Protein AF-A0ABD1FRD3-F1 (afdb_monomer)

Radius of gyration: 77.33 Å; Cα contacts (8 Å, |Δi|>4): 0; chains: 1; bounding box: 143×54×252 Å

InterPro domains:
  IPR040262 Uncharacterized protein At4g38062-like [PTHR45287] (1-231)

pLDDT: mean 80.21, std 19.81, range [31.0, 97.81]

Structure (mmCIF, N/CA/C/O backbone):
data_AF-A0ABD1FRD3-F1
#
_entry.id   AF-A0ABD1FRD3-F1
#
loop_
_atom_site.group_PDB
_atom_site.id
_atom_site.type_symbol
_atom_site.label_atom_id
_atom_site.label_alt_id
_atom_site.label_comp_id
_atom_site.label_asym_id
_atom_site.label_entity_id
_atom_site.label_seq_id
_atom_site.pdbx_PDB_ins_code
_atom_site.Cartn_x
_atom_site.Cartn_y
_atom_site.Cartn_z
_atom_site.occupancy
_atom_site.B_iso_or_equiv
_atom_site.auth_seq_id
_atom_site.auth_comp_id
_atom_site.auth_asym_id
_atom_site.auth_atom_id
_atom_site.pdbx_PDB_model_num
ATOM 1 N N . MET A 1 1 ? 73.270 -21.451 -78.976 1.00 54.91 1 MET A N 1
ATOM 2 C CA . MET A 1 1 ? 73.076 -22.320 -77.780 1.00 54.91 1 MET A CA 1
ATOM 3 C C . MET A 1 1 ? 71.661 -22.148 -77.237 1.00 54.91 1 MET A C 1
ATOM 5 O O . MET A 1 1 ? 70.968 -23.132 -77.025 1.00 54.91 1 MET A O 1
ATOM 9 N N . ASP A 1 2 ? 71.239 -20.899 -77.080 1.00 56.47 2 ASP A N 1
ATOM 10 C CA . ASP A 1 2 ? 69.910 -20.276 -77.200 1.00 56.47 2 ASP A CA 1
ATOM 11 C C . ASP A 1 2 ? 68.670 -21.173 -77.014 1.00 56.47 2 ASP A C 1
ATOM 13 O O . ASP A 1 2 ? 67.960 -20.980 -76.034 1.00 56.47 2 ASP A O 1
ATOM 17 N N . ARG A 1 3 ? 68.398 -22.178 -77.867 1.00 58.38 3 ARG A N 1
ATOM 18 C CA . ARG A 1 3 ? 67.265 -23.108 -77.640 1.00 58.38 3 ARG A CA 1
ATOM 19 C C . ARG A 1 3 ? 67.333 -23.831 -76.287 1.00 58.38 3 ARG A C 1
ATOM 21 O O . ARG A 1 3 ? 66.293 -24.039 -75.676 1.00 58.38 3 ARG A O 1
ATOM 28 N N . VAL A 1 4 ? 68.532 -24.175 -75.812 1.00 66.38 4 VAL A N 1
ATOM 29 C CA . VAL A 1 4 ? 68.725 -24.817 -74.499 1.00 66.38 4 VAL A CA 1
ATOM 30 C C . VAL A 1 4 ? 68.535 -23.809 -73.362 1.00 66.38 4 VAL A C 1
ATOM 32 O O . VAL A 1 4 ? 67.958 -24.156 -72.339 1.00 66.38 4 VAL A O 1
ATOM 35 N N . SER A 1 5 ? 68.951 -22.550 -73.548 1.00 67.62 5 SER A N 1
ATOM 36 C CA . SER A 1 5 ? 68.693 -21.474 -72.579 1.00 67.62 5 SER A CA 1
ATOM 37 C C . SER A 1 5 ? 67.196 -21.204 -72.427 1.00 67.62 5 SER A C 1
ATOM 39 O O . SER A 1 5 ? 66.701 -21.187 -71.307 1.00 67.62 5 SER A O 1
ATOM 41 N N . ILE A 1 6 ? 66.466 -21.095 -73.544 1.00 72.81 6 ILE A N 1
ATOM 42 C CA . ILE A 1 6 ? 65.008 -20.895 -73.549 1.00 72.81 6 ILE A CA 1
ATOM 43 C C . ILE A 1 6 ? 64.307 -22.047 -72.816 1.00 72.81 6 ILE A C 1
ATOM 45 O O . ILE A 1 6 ? 63.513 -21.792 -71.918 1.00 72.81 6 ILE A O 1
ATOM 49 N N . GLN A 1 7 ? 64.656 -23.304 -73.114 1.00 76.19 7 GLN A N 1
ATOM 50 C CA . GLN A 1 7 ? 64.081 -24.462 -72.415 1.00 76.19 7 GLN A CA 1
ATOM 51 C C . GLN A 1 7 ? 64.396 -24.475 -70.911 1.00 76.19 7 GLN A C 1
ATOM 53 O O . GLN A 1 7 ? 63.527 -24.820 -70.113 1.00 76.19 7 GLN A O 1
ATOM 58 N N . LEU A 1 8 ? 65.608 -24.077 -70.510 1.00 78.31 8 LEU A N 1
ATOM 59 C CA . LEU A 1 8 ? 65.998 -24.004 -69.100 1.00 78.31 8 LEU A CA 1
ATOM 60 C C . LEU A 1 8 ? 65.235 -22.900 -68.345 1.00 78.31 8 LEU A C 1
ATOM 62 O O . LEU A 1 8 ? 64.899 -23.075 -67.175 1.00 78.31 8 LEU A O 1
ATOM 66 N N . ASP A 1 9 ? 64.953 -21.771 -68.995 1.00 79.31 9 ASP A N 1
ATOM 67 C CA . ASP A 1 9 ? 64.207 -20.662 -68.395 1.00 79.31 9 ASP A CA 1
ATOM 68 C C . ASP A 1 9 ? 62.682 -20.898 -68.414 1.00 79.31 9 ASP A C 1
ATOM 70 O O . ASP A 1 9 ? 62.000 -20.527 -67.456 1.00 79.31 9 ASP A O 1
ATOM 74 N N . ASP A 1 10 ? 62.149 -21.615 -69.411 1.00 81.50 10 ASP A N 1
ATOM 75 C CA . ASP A 1 10 ? 60.787 -22.171 -69.387 1.00 81.50 10 ASP A CA 1
ATOM 76 C C . ASP A 1 10 ? 60.609 -23.186 -68.239 1.00 81.50 10 ASP A C 1
ATOM 78 O O . ASP A 1 10 ? 59.610 -23.127 -67.519 1.00 81.50 10 ASP A O 1
ATOM 82 N N . GLU A 1 11 ? 61.577 -24.086 -68.010 1.00 86.25 11 GLU A N 1
ATOM 83 C CA . GLU A 1 11 ? 61.519 -25.057 -66.902 1.00 86.25 11 GLU A CA 1
ATOM 84 C C . GLU A 1 11 ? 61.576 -24.361 -65.529 1.00 86.25 11 GLU A C 1
ATOM 86 O O . GLU A 1 11 ? 60.825 -24.723 -64.619 1.00 86.25 11 GLU A O 1
ATOM 91 N N . LYS A 1 12 ? 62.406 -23.316 -65.379 1.00 85.69 12 LYS A N 1
ATOM 92 C CA . LYS A 1 12 ? 62.396 -22.453 -64.184 1.00 85.69 12 LYS A CA 1
ATOM 93 C C . LYS A 1 12 ? 61.051 -21.750 -64.010 1.00 85.69 12 LYS A C 1
ATOM 95 O O . LYS A 1 12 ? 60.532 -21.749 -62.898 1.00 85.69 12 LYS A O 1
ATOM 100 N N . ARG A 1 13 ? 60.459 -21.188 -65.075 1.00 88.75 13 ARG A N 1
ATOM 101 C CA . ARG A 1 13 ? 59.141 -20.534 -64.987 1.00 88.75 13 ARG A CA 1
ATOM 102 C C . ARG A 1 13 ? 58.081 -21.518 -64.497 1.00 88.75 13 ARG A C 1
ATOM 104 O O . ARG A 1 13 ? 57.410 -21.215 -63.520 1.00 88.75 13 ARG A O 1
ATOM 111 N N . LEU A 1 14 ? 58.003 -22.708 -65.093 1.00 88.44 14 LEU A N 1
ATOM 112 C CA . LEU A 1 14 ? 57.055 -23.759 -64.698 1.00 88.44 14 LEU A CA 1
ATOM 113 C C . LEU A 1 14 ? 57.287 -24.283 -63.270 1.00 88.44 14 LEU A C 1
ATOM 115 O O . LEU A 1 14 ? 56.343 -24.729 -62.619 1.00 88.44 14 LEU A O 1
ATOM 119 N N . ARG A 1 15 ? 58.525 -24.241 -62.764 1.00 88.88 15 ARG A N 1
ATOM 120 C CA . ARG A 1 15 ? 58.826 -24.553 -61.359 1.00 88.88 15 ARG A CA 1
ATOM 121 C C . ARG A 1 15 ? 58.313 -23.459 -60.425 1.00 88.88 15 ARG A C 1
ATOM 123 O O . ARG A 1 15 ? 57.542 -23.765 -59.522 1.00 88.88 15 ARG A O 1
ATOM 130 N N . ASN A 1 16 ? 58.669 -22.205 -60.692 1.00 87.88 16 ASN A N 1
ATOM 131 C CA . ASN A 1 16 ? 58.241 -21.052 -59.899 1.00 87.88 16 ASN A CA 1
ATOM 132 C C . ASN A 1 16 ? 56.708 -20.891 -59.906 1.00 87.88 16 ASN A C 1
ATOM 134 O O . ASN A 1 16 ? 56.120 -20.512 -58.899 1.00 87.88 16 ASN A O 1
ATOM 138 N N . GLU A 1 17 ? 56.055 -21.205 -61.026 1.00 89.56 17 GLU A N 1
ATOM 139 C CA . GLU A 1 17 ? 54.598 -21.186 -61.188 1.00 89.56 17 GLU A CA 1
ATOM 140 C C . GLU A 1 17 ? 53.917 -22.261 -60.327 1.00 89.56 17 GLU A C 1
ATOM 142 O O . GLU A 1 17 ? 52.966 -21.954 -59.613 1.00 89.56 17 GLU A O 1
ATOM 147 N N . ARG A 1 18 ? 54.462 -23.487 -60.284 1.00 90.25 18 ARG A N 1
ATOM 148 C CA . ARG A 1 18 ? 53.998 -24.545 -59.365 1.00 90.25 18 ARG A CA 1
ATOM 149 C C . ARG A 1 18 ? 54.259 -24.214 -57.897 1.00 90.25 18 ARG A C 1
ATOM 151 O O . ARG A 1 18 ? 53.432 -24.533 -57.052 1.00 90.25 18 ARG A O 1
ATOM 158 N N . GLU A 1 19 ? 55.392 -23.594 -57.575 1.00 92.38 19 GLU A N 1
ATOM 159 C CA . GLU A 1 19 ? 55.694 -23.143 -56.209 1.00 92.38 19 GLU A CA 1
ATOM 160 C C . GLU A 1 19 ? 54.738 -22.016 -55.773 1.00 92.38 19 GLU A C 1
ATOM 162 O O . GLU A 1 19 ? 54.216 -22.040 -54.660 1.00 92.38 19 GLU A O 1
ATOM 167 N N . ALA A 1 20 ? 54.405 -21.079 -56.666 1.00 89.44 20 ALA A N 1
ATOM 168 C CA . ALA A 1 20 ? 53.374 -20.075 -56.415 1.00 89.44 20 ALA A CA 1
ATOM 169 C C . ALA A 1 20 ? 51.969 -20.698 -56.272 1.00 89.44 20 ALA A C 1
ATOM 171 O O . ALA A 1 20 ? 51.206 -20.291 -55.395 1.00 89.44 20 ALA A O 1
ATOM 172 N N . GLU A 1 21 ? 51.632 -21.707 -57.082 1.00 92.38 21 GLU A N 1
ATOM 173 C CA . GLU A 1 21 ? 50.365 -22.443 -56.996 1.00 92.38 21 GLU A CA 1
ATOM 174 C C . GLU A 1 21 ? 50.232 -23.213 -55.670 1.00 92.38 21 GLU A C 1
ATOM 176 O O . GLU A 1 21 ? 49.171 -23.161 -55.041 1.00 92.38 21 GLU A O 1
ATOM 181 N N . THR A 1 22 ? 51.293 -23.871 -55.182 1.00 91.06 22 THR A N 1
ATOM 182 C CA . THR A 1 22 ? 51.254 -24.552 -53.874 1.00 91.06 22 THR A CA 1
ATOM 183 C C . THR A 1 22 ? 51.122 -23.562 -52.720 1.00 91.06 22 THR A C 1
ATOM 185 O O . THR A 1 22 ? 50.290 -23.784 -51.840 1.00 91.06 22 THR A O 1
ATOM 188 N N . VAL A 1 23 ? 51.845 -22.435 -52.746 1.00 93.75 23 VAL A N 1
ATOM 189 C CA . VAL A 1 23 ? 51.712 -21.362 -51.741 1.00 93.75 23 VAL A CA 1
ATOM 190 C C . VAL A 1 23 ? 50.305 -20.751 -51.750 1.00 93.75 23 VAL A C 1
ATOM 192 O O . VAL A 1 23 ? 49.719 -20.543 -50.685 1.00 93.75 23 VAL A O 1
ATOM 195 N N . LEU A 1 24 ? 49.717 -20.514 -52.927 1.00 92.56 24 LEU A N 1
ATOM 196 C CA . LEU A 1 24 ? 48.341 -20.024 -53.056 1.00 92.56 24 LEU A CA 1
ATOM 197 C C . LEU A 1 24 ? 47.321 -21.049 -52.536 1.00 92.56 24 LEU A C 1
ATOM 199 O O . LEU A 1 24 ? 46.393 -20.683 -51.813 1.00 92.56 24 LEU A O 1
ATOM 203 N N . SER A 1 25 ? 47.508 -22.331 -52.857 1.00 90.69 25 SER A N 1
ATOM 204 C CA . SER A 1 25 ? 46.659 -23.432 -52.392 1.00 90.69 25 SER A CA 1
ATOM 205 C C . SER A 1 25 ? 46.692 -23.573 -50.866 1.00 90.69 25 SER A C 1
ATOM 207 O O . SER A 1 25 ? 45.637 -23.645 -50.230 1.00 90.69 25 SER A O 1
ATOM 209 N N . ASP A 1 26 ? 47.877 -23.515 -50.250 1.00 93.75 26 ASP A N 1
ATOM 210 C CA . ASP A 1 26 ? 48.018 -23.572 -48.792 1.00 93.75 26 ASP A CA 1
ATOM 211 C C . ASP A 1 26 ? 47.519 -22.305 -48.088 1.00 93.75 26 ASP A C 1
ATOM 213 O O . ASP A 1 26 ? 46.906 -22.406 -47.022 1.00 93.75 26 ASP A O 1
ATOM 217 N N . SER A 1 27 ? 47.676 -21.127 -48.699 1.00 94.00 27 SER A N 1
ATOM 218 C CA . SER A 1 27 ? 47.065 -19.884 -48.214 1.00 94.00 27 SER A CA 1
ATOM 219 C C . SER A 1 27 ? 45.532 -19.981 -48.207 1.00 94.00 27 SER A C 1
ATOM 221 O O . SER A 1 27 ? 44.894 -19.762 -47.174 1.00 94.00 27 SER A O 1
ATOM 223 N N . LEU A 1 28 ? 44.925 -20.435 -49.312 1.00 92.19 28 LEU A N 1
ATOM 224 C CA . LEU A 1 28 ? 43.480 -20.674 -49.409 1.00 92.19 28 LEU A CA 1
ATOM 225 C C . LEU A 1 28 ? 42.999 -21.760 -48.434 1.00 92.19 28 LEU A C 1
ATOM 227 O O . LEU A 1 28 ? 41.923 -21.626 -47.844 1.00 92.19 28 LEU A O 1
ATOM 231 N N . ARG A 1 29 ? 43.784 -22.824 -48.224 1.00 94.25 29 ARG A N 1
ATOM 232 C CA . ARG A 1 29 ? 43.501 -23.880 -47.238 1.00 94.25 29 ARG A CA 1
ATOM 233 C C . ARG A 1 29 ? 43.518 -23.327 -45.813 1.00 94.25 29 ARG A C 1
ATOM 235 O O . ARG A 1 29 ? 42.593 -23.609 -45.051 1.00 94.25 29 ARG A O 1
ATOM 242 N N . LYS A 1 30 ? 44.514 -22.506 -45.469 1.00 94.38 30 LYS A N 1
ATOM 243 C CA . LYS A 1 30 ? 44.626 -21.837 -44.165 1.00 94.38 30 LYS A CA 1
ATOM 244 C C . LYS A 1 30 ? 43.468 -20.862 -43.935 1.00 94.38 30 LYS A C 1
ATOM 246 O O . LYS A 1 30 ? 42.811 -20.961 -42.905 1.00 94.38 30 LYS A O 1
ATOM 251 N N . ALA A 1 31 ? 43.153 -20.000 -44.903 1.00 93.38 31 ALA A N 1
ATOM 252 C CA . ALA A 1 31 ? 42.048 -19.043 -44.806 1.00 93.38 31 ALA A CA 1
ATOM 253 C C . ALA A 1 31 ? 40.677 -19.732 -44.648 1.00 93.38 31 ALA A C 1
ATOM 255 O O . ALA A 1 31 ? 39.842 -19.294 -43.855 1.00 93.38 31 ALA A O 1
ATOM 256 N N . ARG A 1 32 ? 40.446 -20.856 -45.346 1.00 92.38 32 ARG A N 1
ATOM 257 C CA . ARG A 1 32 ? 39.236 -21.683 -45.169 1.00 92.38 32 ARG A CA 1
ATOM 258 C C . ARG A 1 32 ? 39.149 -22.299 -43.772 1.00 92.38 32 ARG A C 1
ATOM 260 O O . ARG A 1 32 ? 38.073 -22.276 -43.179 1.00 92.38 32 ARG A O 1
ATOM 267 N N . LEU A 1 33 ? 40.258 -22.822 -43.243 1.00 94.38 33 LEU A N 1
ATOM 268 C CA . LEU A 1 33 ? 40.316 -23.355 -41.878 1.00 94.38 33 LEU A CA 1
ATOM 269 C C . LEU A 1 33 ? 40.070 -22.257 -40.836 1.00 94.38 33 LEU A C 1
ATOM 271 O O . LEU A 1 33 ? 39.243 -22.451 -39.952 1.00 94.38 33 LEU A O 1
ATOM 275 N N . GLU A 1 34 ? 40.710 -21.095 -40.980 1.00 93.50 34 GLU A N 1
ATOM 276 C CA . GLU A 1 34 ? 40.553 -19.967 -40.056 1.00 93.50 34 GLU A CA 1
ATOM 277 C C . GLU A 1 34 ? 39.110 -19.441 -40.035 1.00 93.50 34 GLU A C 1
ATOM 279 O O . GLU A 1 34 ? 38.535 -19.244 -38.960 1.00 93.50 34 GLU A O 1
ATOM 284 N N . LYS A 1 35 ? 38.476 -19.301 -41.209 1.00 93.69 35 LYS A N 1
ATOM 285 C CA . LYS A 1 35 ? 37.046 -18.975 -41.300 1.00 93.69 35 LYS A CA 1
ATOM 286 C C . LYS A 1 35 ? 36.185 -20.049 -40.630 1.00 93.69 35 LYS A C 1
ATOM 288 O O . LYS A 1 35 ? 35.286 -19.712 -39.869 1.00 93.69 35 LYS A O 1
ATOM 293 N N . SER A 1 36 ? 36.482 -21.331 -40.849 1.00 88.50 36 SER A N 1
ATOM 294 C CA . SER A 1 36 ? 35.756 -22.428 -40.197 1.00 88.50 36 SER A CA 1
ATOM 295 C C . SER A 1 36 ? 35.905 -22.417 -38.671 1.00 88.50 36 SER A C 1
ATOM 297 O O . SER A 1 36 ? 34.951 -22.774 -37.982 1.00 88.50 36 SER A O 1
ATOM 299 N N . THR A 1 37 ? 37.056 -22.007 -38.126 1.00 91.00 37 THR A N 1
ATOM 300 C CA . THR A 1 37 ? 37.236 -21.853 -36.674 1.00 91.00 37 THR A CA 1
ATOM 301 C C . THR A 1 37 ? 36.538 -20.610 -36.128 1.00 91.00 37 THR A C 1
ATOM 303 O O . THR A 1 37 ? 35.905 -20.708 -35.082 1.00 91.00 37 THR A O 1
ATOM 306 N N . LYS A 1 38 ? 36.570 -19.478 -36.848 1.00 93.75 38 LYS A N 1
ATOM 307 C CA . LYS A 1 38 ? 35.854 -18.247 -36.468 1.00 93.75 38 LYS A CA 1
ATOM 308 C C . LYS A 1 38 ? 34.339 -18.473 -36.425 1.00 93.75 38 LYS A C 1
ATOM 310 O O . LYS A 1 38 ? 33.726 -18.203 -35.398 1.00 93.75 38 LYS A O 1
ATOM 315 N N . ASN A 1 39 ? 33.761 -19.078 -37.468 1.00 87.06 39 ASN A N 1
ATOM 316 C CA . ASN A 1 39 ? 32.355 -19.501 -37.489 1.00 87.06 39 ASN A CA 1
ATOM 317 C C . ASN A 1 39 ? 32.005 -20.384 -36.278 1.00 87.06 39 ASN A C 1
ATOM 319 O O . ASN A 1 39 ? 31.104 -20.051 -35.516 1.00 87.06 39 ASN A O 1
ATOM 323 N N . ARG A 1 40 ? 32.771 -21.458 -36.043 1.00 91.88 40 ARG A N 1
ATOM 324 C CA . ARG A 1 40 ? 32.539 -22.374 -34.915 1.00 91.88 40 ARG A CA 1
ATOM 325 C C . ARG A 1 40 ? 32.654 -21.691 -33.546 1.00 91.88 40 ARG A C 1
ATOM 327 O O . ARG A 1 40 ? 31.996 -22.105 -32.596 1.00 91.88 40 ARG A O 1
ATOM 334 N N . GLN A 1 41 ? 33.496 -20.668 -33.414 1.00 91.44 41 GLN A N 1
ATOM 335 C CA . GLN A 1 41 ? 33.658 -19.934 -32.160 1.00 91.44 41 GLN A CA 1
ATOM 336 C C . GLN A 1 41 ? 32.527 -18.920 -31.923 1.00 91.44 41 GLN A C 1
ATOM 338 O O . GLN A 1 41 ? 32.115 -18.748 -30.775 1.00 91.44 41 GLN A O 1
ATOM 343 N N . LEU A 1 42 ? 31.964 -18.332 -32.987 1.00 91.94 42 LEU A N 1
ATOM 344 C CA . LEU A 1 42 ? 30.710 -17.570 -32.920 1.00 91.94 42 LEU A CA 1
ATOM 345 C C . LEU A 1 42 ? 29.539 -18.479 -32.518 1.00 91.94 42 LEU A C 1
ATOM 347 O O . LEU A 1 42 ? 28.859 -18.173 -31.543 1.00 91.94 42 LEU A O 1
ATOM 351 N N . GLU A 1 43 ? 29.382 -19.640 -33.165 1.00 91.62 43 GLU A N 1
ATOM 352 C CA . GLU A 1 43 ? 28.371 -20.652 -32.808 1.00 91.62 43 GLU A CA 1
ATOM 353 C C . GLU A 1 43 ? 28.450 -21.025 -31.313 1.00 91.62 43 GLU A C 1
ATOM 355 O O . GLU A 1 43 ? 27.441 -21.026 -30.611 1.00 91.62 43 GLU A O 1
ATOM 360 N N . ILE A 1 44 ? 29.654 -21.291 -30.789 1.00 92.19 44 ILE A N 1
ATOM 361 C CA . ILE A 1 44 ? 29.868 -21.601 -29.363 1.00 92.19 44 ILE A CA 1
ATOM 362 C C . ILE A 1 44 ? 29.485 -20.419 -28.453 1.00 92.19 44 ILE A C 1
ATOM 364 O O . ILE A 1 44 ? 28.916 -20.644 -27.384 1.00 92.19 44 ILE A O 1
ATOM 368 N N . SER A 1 45 ? 29.762 -19.176 -28.860 1.00 91.75 45 SER A N 1
ATOM 369 C CA . SER A 1 45 ? 29.378 -17.972 -28.108 1.00 91.75 45 SER A CA 1
ATOM 370 C C . SER A 1 45 ? 27.855 -17.794 -28.054 1.00 91.75 45 SER A C 1
ATOM 372 O O . SER A 1 45 ? 27.293 -17.569 -26.981 1.00 91.75 45 SER A O 1
ATOM 374 N N . GLU A 1 46 ? 27.168 -17.978 -29.184 1.00 92.56 46 GLU A N 1
ATOM 375 C CA . GLU A 1 46 ? 25.707 -17.904 -29.278 1.00 92.56 46 GLU A CA 1
ATOM 376 C C . GLU A 1 46 ? 25.026 -19.022 -28.477 1.00 92.56 46 GLU A C 1
ATOM 378 O O . GLU A 1 46 ? 24.123 -18.744 -27.686 1.00 92.56 46 GLU A O 1
ATOM 383 N N . PHE A 1 47 ? 25.511 -20.267 -28.568 1.00 91.56 47 PHE A N 1
ATOM 384 C CA . PHE A 1 47 ? 25.042 -21.367 -27.714 1.00 91.56 47 PHE A CA 1
ATOM 385 C C . PHE A 1 47 ? 25.308 -21.124 -26.218 1.00 91.56 47 PHE A C 1
ATOM 387 O O . PHE A 1 47 ? 24.539 -21.602 -25.381 1.00 91.56 47 PHE A O 1
ATOM 394 N N . GLY A 1 48 ? 26.364 -20.383 -25.866 1.00 92.19 48 GLY A N 1
ATOM 395 C CA . GLY A 1 48 ? 26.625 -19.935 -24.496 1.00 92.19 48 GLY A CA 1
ATOM 396 C C . GLY A 1 48 ? 25.557 -18.961 -23.994 1.00 92.19 48 GLY A C 1
ATOM 397 O O . GLY A 1 48 ? 24.948 -19.204 -22.952 1.00 92.19 48 GLY A O 1
ATOM 398 N N . LYS A 1 49 ? 25.263 -17.909 -24.770 1.00 94.00 49 LYS A N 1
ATOM 399 C CA . LYS A 1 49 ? 24.209 -16.927 -24.453 1.00 94.00 49 LYS A CA 1
ATOM 400 C C . LYS A 1 49 ? 22.826 -17.576 -24.352 1.00 94.00 49 LYS A C 1
ATOM 402 O O . LYS A 1 49 ? 22.124 -17.370 -23.368 1.00 94.00 49 LYS A O 1
ATOM 407 N N . LEU A 1 50 ? 22.461 -18.411 -25.328 1.00 92.88 50 LEU A N 1
ATOM 408 C CA . LEU A 1 50 ? 21.178 -19.124 -25.340 1.00 92.88 50 LEU A CA 1
ATOM 409 C C . LEU A 1 50 ? 21.019 -20.069 -24.139 1.00 92.88 50 LEU A C 1
ATOM 411 O O . LEU A 1 50 ? 19.909 -20.231 -23.637 1.00 92.88 50 LEU A O 1
ATOM 415 N N . ARG A 1 51 ? 22.115 -20.665 -23.645 1.00 95.00 51 ARG A N 1
ATOM 416 C CA . ARG A 1 51 ? 22.095 -21.453 -22.406 1.00 95.00 51 ARG A CA 1
ATOM 417 C C . ARG A 1 51 ? 21.810 -20.578 -21.189 1.00 95.00 51 ARG A C 1
ATOM 419 O O . ARG A 1 51 ? 20.904 -20.918 -20.440 1.00 95.00 51 ARG A O 1
ATOM 426 N N . ALA A 1 52 ? 22.527 -19.465 -21.027 1.00 93.69 52 ALA A N 1
ATOM 427 C CA . ALA A 1 52 ? 22.328 -18.550 -19.901 1.00 93.69 52 ALA A CA 1
ATOM 428 C C . ALA A 1 52 ? 20.881 -18.023 -19.849 1.00 93.69 52 ALA A C 1
ATOM 430 O O . ALA A 1 52 ? 20.228 -18.133 -18.816 1.00 93.69 52 ALA A O 1
ATOM 431 N N . MET A 1 53 ? 20.332 -17.583 -20.988 1.00 96.12 53 MET A N 1
ATOM 432 C CA . MET A 1 53 ? 18.922 -17.175 -21.088 1.00 96.12 53 MET A CA 1
ATOM 433 C C . MET A 1 53 ? 17.951 -18.320 -20.753 1.00 96.12 53 MET A C 1
ATOM 435 O O . MET A 1 53 ? 16.912 -18.097 -20.140 1.00 96.12 53 MET A O 1
ATOM 439 N N . SER A 1 54 ? 18.264 -19.564 -21.135 1.00 94.06 54 SER A N 1
ATOM 440 C CA . SER A 1 54 ? 17.433 -20.727 -20.791 1.00 94.06 54 SER A CA 1
ATOM 441 C C . SER A 1 54 ? 17.475 -21.083 -19.300 1.00 94.06 54 SER A C 1
ATOM 443 O O . SER A 1 54 ? 16.527 -21.694 -18.808 1.00 94.06 54 SER A O 1
ATOM 445 N N . GLU A 1 55 ? 18.559 -20.748 -18.604 1.00 95.19 55 GLU A N 1
ATOM 446 C CA . GLU A 1 55 ? 18.767 -20.992 -17.173 1.00 95.19 55 GLU A CA 1
ATOM 447 C C . GLU A 1 55 ? 18.095 -19.889 -16.334 1.00 95.19 55 GLU A C 1
ATOM 449 O O . GLU A 1 55 ? 17.359 -20.185 -15.394 1.00 95.19 55 GLU A O 1
ATOM 454 N N . GLU A 1 56 ? 18.189 -18.631 -16.775 1.00 94.50 56 GLU A N 1
ATOM 455 C CA . GLU A 1 56 ? 17.403 -17.503 -16.259 1.00 94.50 56 GLU A CA 1
ATOM 456 C C . GLU A 1 56 ? 15.888 -17.750 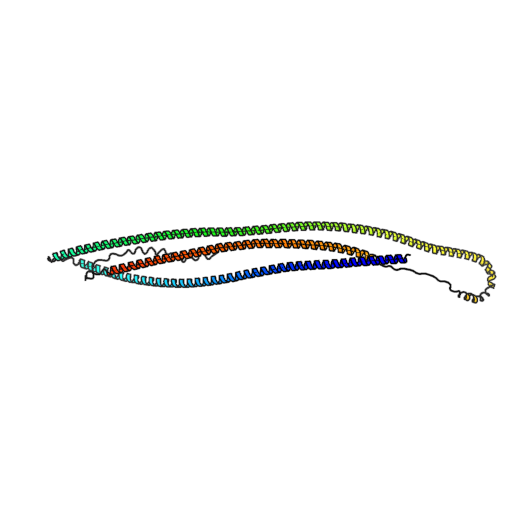-16.395 1.00 94.50 56 GLU A C 1
ATOM 458 O O . GLU A 1 56 ? 15.143 -17.648 -15.421 1.00 94.50 56 GLU A O 1
ATOM 463 N N . ILE A 1 57 ? 15.421 -18.174 -17.578 1.00 94.62 57 ILE A N 1
ATOM 464 C CA . ILE A 1 57 ? 14.012 -18.540 -17.814 1.00 94.62 57 ILE A CA 1
ATOM 465 C C . ILE A 1 57 ? 13.570 -19.717 -16.927 1.00 94.62 57 ILE A C 1
ATOM 467 O O . ILE A 1 57 ? 12.386 -19.815 -16.598 1.00 94.62 57 ILE A O 1
ATOM 471 N N . PHE A 1 58 ? 14.478 -20.617 -16.539 1.00 96.75 58 PHE A N 1
ATOM 472 C CA . PHE A 1 58 ? 14.162 -21.723 -15.635 1.00 96.75 58 PHE A CA 1
ATOM 473 C C . PHE A 1 58 ? 13.965 -21.234 -14.192 1.00 96.75 58 PHE A C 1
ATOM 475 O O . PHE A 1 58 ? 12.925 -21.520 -13.595 1.00 96.75 58 PHE A O 1
ATOM 482 N N . GLU A 1 59 ? 14.892 -20.437 -13.658 1.00 96.69 59 GLU A N 1
ATOM 483 C CA . GLU A 1 59 ? 14.772 -19.886 -12.302 1.00 96.69 59 GLU A CA 1
ATOM 484 C C . GLU A 1 59 ? 13.599 -18.897 -12.177 1.00 96.69 59 GLU A C 1
ATOM 486 O O . GLU A 1 59 ? 12.836 -18.980 -11.217 1.00 96.69 59 GLU A O 1
ATOM 491 N N . LEU A 1 60 ? 13.341 -18.056 -13.187 1.00 94.62 60 LEU A N 1
ATOM 492 C CA . LEU A 1 60 ? 12.146 -17.200 -13.230 1.00 94.62 60 LEU A CA 1
ATOM 493 C C . LEU A 1 60 ? 10.836 -18.009 -13.183 1.00 94.62 60 LEU A C 1
ATOM 495 O O . LEU A 1 60 ? 9.884 -17.613 -12.510 1.00 94.62 60 LEU A O 1
ATOM 499 N N . ARG A 1 61 ? 10.771 -19.165 -13.860 1.00 96.38 61 ARG A N 1
ATOM 500 C CA . ARG A 1 61 ? 9.601 -20.064 -13.806 1.00 96.38 61 ARG A CA 1
ATOM 501 C C . ARG A 1 61 ? 9.440 -20.736 -12.447 1.00 96.38 61 ARG A C 1
ATOM 503 O O . ARG A 1 61 ? 8.307 -20.928 -12.008 1.00 96.38 61 ARG A O 1
ATOM 510 N N . LYS A 1 62 ? 10.548 -21.092 -11.796 1.00 97.12 62 LYS A N 1
ATOM 511 C CA . LYS A 1 62 ? 10.562 -21.667 -10.448 1.00 97.12 62 LYS A CA 1
ATOM 512 C C . LYS A 1 62 ? 10.076 -20.647 -9.413 1.00 97.12 62 LYS A C 1
ATOM 514 O O . LYS A 1 62 ? 9.098 -20.928 -8.726 1.00 97.12 62 LYS A O 1
ATOM 519 N N . LEU A 1 63 ? 10.652 -19.442 -9.400 1.00 96.06 63 LEU A N 1
ATOM 520 C CA . LEU A 1 63 ? 10.230 -18.334 -8.533 1.00 96.06 63 LEU A CA 1
ATOM 521 C C . LEU A 1 63 ? 8.752 -17.967 -8.744 1.00 96.06 63 LEU A C 1
ATOM 523 O O . LEU A 1 63 ? 8.027 -17.738 -7.780 1.00 96.06 63 LEU A O 1
ATOM 527 N N . TYR A 1 64 ? 8.266 -17.975 -9.991 1.00 95.88 64 TYR A N 1
ATOM 528 C CA . TYR A 1 64 ? 6.844 -17.769 -10.284 1.00 95.88 64 TYR A CA 1
ATOM 529 C C . TYR A 1 64 ? 5.945 -18.877 -9.701 1.00 95.88 64 TYR A C 1
ATOM 531 O O . TYR A 1 64 ? 4.872 -18.582 -9.179 1.00 95.88 64 TYR A O 1
ATOM 539 N N . GLY A 1 65 ? 6.376 -20.144 -9.738 1.00 96.75 65 GLY A N 1
ATOM 540 C CA . GLY A 1 65 ? 5.650 -21.262 -9.120 1.00 96.75 65 GLY A CA 1
ATOM 541 C C . GLY A 1 65 ? 5.643 -21.216 -7.586 1.00 96.75 65 GLY A C 1
ATOM 542 O O . GLY A 1 65 ? 4.621 -21.506 -6.961 1.00 96.75 65 GLY A O 1
ATOM 543 N N . GLU A 1 66 ? 6.754 -20.802 -6.978 1.00 96.94 66 GLU A N 1
ATOM 544 C CA . GLU A 1 66 ? 6.872 -20.567 -5.532 1.00 96.94 66 GLU A CA 1
ATOM 545 C C . GLU A 1 66 ? 5.971 -19.395 -5.091 1.00 96.94 66 GLU A C 1
ATOM 547 O O . GLU A 1 66 ? 5.203 -19.523 -4.134 1.00 96.94 66 GLU A O 1
ATOM 552 N N . LEU A 1 67 ? 5.961 -18.293 -5.852 1.00 96.12 67 LEU A N 1
ATOM 553 C CA . LEU A 1 67 ? 5.073 -17.149 -5.629 1.00 96.12 67 LEU A CA 1
ATOM 554 C C . LEU A 1 67 ? 3.590 -17.520 -5.781 1.00 96.12 67 LEU A C 1
ATOM 556 O O . LEU A 1 67 ? 2.791 -17.137 -4.928 1.00 96.12 67 LEU A O 1
ATOM 560 N N . GLN A 1 68 ? 3.216 -18.285 -6.814 1.00 97.81 68 GLN A N 1
ATOM 561 C CA . GLN A 1 68 ? 1.839 -18.761 -6.992 1.00 97.81 68 GLN A CA 1
ATOM 562 C C . GLN A 1 68 ? 1.404 -19.634 -5.808 1.00 97.81 68 GLN A C 1
ATOM 564 O O . GLN A 1 68 ? 0.347 -19.394 -5.235 1.00 97.81 68 GLN A O 1
ATOM 569 N N . SER A 1 69 ? 2.256 -20.562 -5.363 1.00 96.25 69 SER A N 1
ATOM 570 C CA . SER A 1 69 ? 1.980 -21.405 -4.188 1.00 96.25 69 SER A CA 1
ATOM 571 C C . SER A 1 69 ? 1.767 -20.570 -2.912 1.00 96.25 69 SER A C 1
ATOM 573 O O . SER A 1 69 ? 0.914 -20.890 -2.085 1.00 96.25 69 SER A O 1
ATOM 575 N N . SER A 1 70 ? 2.504 -19.462 -2.768 1.00 97.06 70 SER A N 1
ATOM 576 C CA . SER A 1 70 ? 2.350 -18.486 -1.678 1.00 97.06 70 SER A CA 1
ATOM 577 C C . SER A 1 70 ? 1.082 -17.621 -1.799 1.00 97.06 70 SER A C 1
ATOM 579 O O . SER A 1 70 ? 0.536 -17.176 -0.787 1.00 97.06 70 SER A O 1
ATOM 581 N N . VAL A 1 71 ? 0.575 -17.367 -3.010 1.00 95.62 71 VAL A N 1
ATOM 582 C CA . VAL A 1 71 ? -0.758 -16.767 -3.221 1.00 95.62 71 VAL A CA 1
ATOM 583 C C . VAL A 1 71 ? -1.843 -17.765 -2.814 1.00 95.62 71 VAL A C 1
ATOM 585 O O . VAL A 1 71 ? -2.622 -17.460 -1.913 1.00 95.62 71 VAL A O 1
ATOM 588 N N . ASP A 1 72 ? -1.817 -18.981 -3.362 1.00 96.25 72 ASP A N 1
ATOM 589 C CA . ASP A 1 72 ? -2.808 -20.033 -3.096 1.00 96.25 72 ASP A CA 1
ATOM 590 C C . ASP A 1 72 ? -2.924 -20.349 -1.586 1.00 96.25 72 ASP A C 1
ATOM 592 O O . ASP A 1 72 ? -4.020 -20.534 -1.050 1.00 96.25 72 ASP A O 1
ATOM 596 N N . GLN A 1 73 ? -1.796 -20.354 -0.860 1.00 96.50 73 GLN A N 1
ATOM 597 C CA . GLN A 1 73 ? -1.771 -20.530 0.596 1.00 96.50 73 GLN A CA 1
ATOM 598 C C . GLN A 1 73 ? -2.391 -19.344 1.358 1.00 96.50 73 GLN A C 1
ATOM 600 O O . GLN A 1 73 ? -3.049 -19.554 2.381 1.00 96.50 73 GLN A O 1
ATOM 605 N N . ARG A 1 74 ? -2.194 -18.102 0.895 1.00 94.88 74 ARG A N 1
ATOM 606 C CA . ARG A 1 74 ? -2.790 -16.908 1.520 1.00 94.88 74 ARG A CA 1
ATOM 607 C C . ARG A 1 74 ? -4.295 -16.840 1.284 1.00 94.88 74 ARG A C 1
ATOM 609 O O . ARG A 1 74 ? -5.021 -16.542 2.231 1.00 94.88 74 ARG A O 1
ATOM 616 N N . ASP A 1 75 ? -4.763 -17.199 0.094 1.00 96.94 75 ASP A N 1
ATOM 617 C CA . ASP A 1 75 ? -6.193 -17.265 -0.217 1.00 96.94 75 ASP A CA 1
ATOM 618 C C . ASP A 1 75 ? -6.893 -18.349 0.625 1.00 96.94 75 ASP A C 1
ATOM 620 O O . ASP A 1 75 ? -7.931 -18.093 1.238 1.00 96.94 75 ASP A O 1
ATOM 624 N N . LEU A 1 76 ? -6.264 -19.520 0.799 1.00 97.56 76 LEU A N 1
ATOM 625 C CA . LEU A 1 76 ? -6.757 -20.571 1.701 1.00 97.56 76 LEU A CA 1
ATOM 626 C C . LEU A 1 76 ? -6.853 -20.110 3.172 1.00 97.56 76 LEU A C 1
ATOM 628 O O . LEU A 1 76 ? -7.769 -20.518 3.893 1.00 97.56 76 LEU A O 1
ATOM 632 N N . LEU A 1 77 ? -5.924 -19.270 3.641 1.00 95.44 77 LEU A N 1
ATOM 633 C CA . LEU A 1 77 ? -5.986 -18.675 4.983 1.00 95.44 77 LEU A CA 1
ATOM 634 C C . LEU A 1 77 ? -7.070 -17.588 5.080 1.00 95.44 77 LEU A C 1
ATOM 636 O O . LEU A 1 77 ? -7.759 -17.505 6.101 1.00 95.44 77 LEU A O 1
ATOM 640 N N . LEU A 1 78 ? -7.271 -16.797 4.024 1.00 95.75 78 LEU A N 1
ATOM 641 C CA . LEU A 1 78 ? -8.323 -15.783 3.941 1.00 95.75 78 LEU A CA 1
ATOM 642 C C . LEU A 1 78 ? -9.723 -16.415 3.999 1.00 95.75 78 LEU A C 1
ATOM 644 O O . LEU A 1 78 ? -10.585 -15.926 4.736 1.00 95.75 78 LEU A O 1
ATOM 648 N N . ASP A 1 79 ? -9.933 -17.543 3.318 1.00 97.38 79 ASP A N 1
ATOM 649 C CA . ASP A 1 79 ? -11.164 -18.339 3.399 1.00 97.38 79 ASP A CA 1
ATOM 650 C C . ASP A 1 79 ? -11.403 -18.894 4.813 1.00 97.38 79 ASP A C 1
ATOM 652 O O . ASP A 1 79 ? -12.522 -18.832 5.339 1.00 97.38 79 ASP A O 1
ATOM 656 N N . GLN A 1 80 ? -10.356 -19.388 5.484 1.00 97.25 80 GLN A N 1
ATOM 657 C CA . GLN A 1 80 ? -10.451 -19.863 6.870 1.00 97.25 80 GLN A CA 1
ATOM 658 C C . GLN A 1 80 ? -10.822 -18.734 7.842 1.00 97.25 80 GLN A C 1
ATOM 660 O O . GLN A 1 80 ? -11.723 -18.913 8.668 1.00 97.25 80 GLN A O 1
ATOM 665 N N . ILE A 1 81 ? -10.191 -17.561 7.718 1.00 93.25 81 ILE A N 1
ATOM 666 C CA . ILE A 1 81 ? -10.508 -16.366 8.516 1.00 93.25 81 ILE A CA 1
ATOM 667 C C . ILE A 1 81 ? -11.946 -15.902 8.242 1.00 93.25 81 ILE A C 1
ATOM 669 O O . ILE A 1 81 ? -12.697 -15.627 9.179 1.00 93.25 81 ILE A O 1
ATOM 673 N N . THR A 1 82 ? -12.373 -15.884 6.979 1.00 93.81 82 THR A N 1
ATOM 674 C CA . THR A 1 82 ? -13.736 -15.497 6.582 1.00 93.81 82 THR A CA 1
ATOM 675 C C . THR A 1 82 ? -14.780 -16.469 7.144 1.00 93.81 82 THR A C 1
ATOM 677 O O . THR A 1 82 ? -15.791 -16.043 7.709 1.00 93.81 82 THR A O 1
ATOM 680 N N . SER A 1 83 ? -14.505 -17.778 7.098 1.00 97.25 83 SER A N 1
ATOM 681 C CA . SER A 1 83 ? -15.336 -18.822 7.715 1.00 97.25 83 SER A CA 1
ATOM 682 C C . SER A 1 83 ? -15.416 -18.684 9.242 1.00 97.25 83 SER A C 1
ATOM 684 O O . SER A 1 83 ? -16.496 -18.826 9.824 1.00 97.25 83 SER A O 1
ATOM 686 N N . ALA A 1 84 ? -14.297 -18.384 9.909 1.00 94.88 84 ALA A N 1
ATOM 687 C CA . ALA A 1 84 ? -14.247 -18.166 11.354 1.00 94.88 84 ALA A CA 1
ATOM 688 C C . ALA A 1 84 ? -15.031 -16.910 11.772 1.00 94.88 84 ALA A C 1
ATOM 690 O O . ALA A 1 84 ? -15.860 -16.980 12.680 1.00 94.88 84 ALA A O 1
ATOM 691 N N . ASN A 1 85 ? -14.852 -15.794 11.061 1.00 89.81 85 ASN A N 1
ATOM 692 C CA . ASN A 1 85 ? -15.593 -14.553 11.291 1.00 89.81 85 ASN A CA 1
ATOM 693 C C . ASN A 1 85 ? -17.103 -14.734 11.063 1.00 89.81 85 ASN A C 1
ATOM 695 O O . ASN A 1 85 ? -17.905 -14.251 11.863 1.00 89.81 85 ASN A O 1
ATOM 699 N N . GLY A 1 86 ? -17.504 -15.489 10.034 1.00 96.44 86 GLY A N 1
ATOM 700 C CA . GLY A 1 86 ? -18.907 -15.845 9.798 1.00 96.44 86 GLY A CA 1
ATOM 701 C C . GLY A 1 86 ? -19.528 -16.636 10.957 1.00 96.44 86 GLY A C 1
ATOM 702 O O . GLY A 1 86 ? -20.637 -16.323 11.393 1.00 96.44 86 GLY A O 1
ATOM 703 N N . LYS A 1 87 ? -18.793 -17.611 11.512 1.00 97.50 87 LYS A N 1
ATOM 704 C CA . LYS A 1 87 ? -19.222 -18.392 12.689 1.00 97.50 87 LYS A CA 1
ATOM 705 C C . LYS A 1 87 ? -19.330 -17.525 13.945 1.00 97.50 87 LYS A C 1
ATOM 707 O O . LYS A 1 87 ? -20.355 -17.581 14.618 1.00 97.50 87 LYS A O 1
ATOM 712 N N . LEU A 1 88 ? -18.321 -16.697 14.227 1.00 93.38 88 LEU A N 1
ATOM 713 C CA . LEU A 1 88 ? -18.324 -15.783 15.377 1.00 93.38 88 LEU A CA 1
ATOM 714 C C . LEU A 1 88 ? -19.481 -14.780 15.302 1.00 93.38 88 LEU A C 1
ATOM 716 O O . LEU A 1 88 ? -20.162 -14.560 16.301 1.00 93.38 88 LEU A O 1
ATOM 720 N N . LYS A 1 89 ? -19.759 -14.225 14.115 1.00 97.38 89 LYS A N 1
ATOM 721 C CA . LYS A 1 89 ? -20.911 -13.342 13.902 1.00 97.38 89 LYS A CA 1
ATOM 722 C C . LYS A 1 89 ? -22.231 -14.063 14.189 1.00 97.38 89 LYS A C 1
ATOM 724 O O . LYS A 1 89 ? -23.023 -13.562 14.980 1.00 97.38 89 LYS A O 1
ATOM 729 N N . ALA A 1 90 ? -22.431 -15.261 13.637 1.00 95.88 90 ALA A N 1
ATOM 730 C CA . ALA A 1 90 ? -23.637 -16.050 13.886 1.00 95.88 90 ALA A CA 1
ATOM 731 C C . ALA A 1 90 ? -23.812 -16.425 15.375 1.00 95.88 90 ALA A C 1
ATOM 733 O O . ALA A 1 90 ? -24.930 -16.394 15.889 1.00 95.88 90 ALA A O 1
ATOM 734 N N . GLU A 1 91 ? -22.724 -16.736 16.088 1.00 96.81 91 GLU A N 1
ATOM 735 C CA . GLU A 1 91 ? -22.751 -17.009 17.530 1.00 96.81 91 GLU A CA 1
ATOM 736 C C . GLU A 1 91 ? -23.127 -15.756 18.343 1.00 96.81 91 GLU A C 1
ATOM 738 O O . GLU A 1 91 ? -23.953 -15.833 19.257 1.00 96.81 91 GLU A O 1
ATOM 743 N N . CYS A 1 92 ? -22.583 -14.588 17.985 1.00 90.75 92 CYS A N 1
ATOM 744 C CA . CYS A 1 92 ? -22.971 -13.303 18.567 1.00 90.75 92 CYS A CA 1
ATOM 745 C C . CYS A 1 92 ? -24.443 -12.965 18.288 1.00 90.75 92 CYS A C 1
ATOM 747 O O . CYS A 1 92 ? -25.162 -12.615 19.221 1.00 90.75 92 CYS A O 1
ATOM 749 N N . ASP A 1 93 ? -24.929 -13.155 17.058 1.00 95.69 93 ASP A N 1
ATOM 750 C CA . ASP A 1 93 ? -26.332 -12.922 16.686 1.00 95.69 93 ASP A CA 1
ATOM 751 C C . ASP A 1 93 ? -27.298 -13.850 17.450 1.00 95.69 93 ASP A C 1
ATOM 753 O O . ASP A 1 93 ? -28.454 -13.496 17.694 1.00 95.69 93 ASP A O 1
ATOM 757 N N . VAL A 1 94 ? -26.866 -15.059 17.829 1.00 96.94 94 VAL A N 1
ATOM 758 C CA . VAL A 1 94 ? -27.636 -15.970 18.699 1.00 96.94 94 VAL A CA 1
ATOM 759 C C . VAL A 1 94 ? -27.617 -15.496 20.155 1.00 96.94 94 VAL A C 1
ATOM 761 O O . VAL A 1 94 ? -28.679 -15.411 20.773 1.00 96.94 94 VAL A O 1
ATOM 764 N N . LYS A 1 95 ? -26.450 -15.128 20.701 1.00 97.06 95 LYS A N 1
ATOM 765 C CA . LYS A 1 95 ? -26.332 -14.596 22.073 1.00 97.06 95 LYS A CA 1
ATOM 766 C C . LYS A 1 95 ? -27.120 -13.300 22.261 1.00 97.06 95 LYS A C 1
ATOM 768 O O . LYS A 1 95 ? -27.805 -13.156 23.267 1.00 97.06 95 LYS A O 1
ATOM 773 N N . PHE A 1 96 ? -27.074 -12.395 21.285 1.00 93.50 96 PHE A N 1
ATOM 774 C CA . PHE A 1 96 ? -27.804 -11.130 21.324 1.00 93.50 96 PHE A CA 1
ATOM 775 C C . PHE A 1 96 ? -29.320 -11.358 21.349 1.00 93.50 96 PHE A C 1
ATOM 777 O O . PHE A 1 96 ? -29.997 -10.826 22.220 1.00 93.50 96 PHE A O 1
ATOM 784 N N . ARG A 1 97 ? -29.850 -12.224 20.469 1.00 96.75 97 ARG A N 1
ATOM 785 C CA . ARG A 1 97 ? -31.280 -12.594 20.476 1.00 96.75 97 ARG A CA 1
ATOM 786 C C . ARG A 1 97 ? -31.713 -13.302 21.758 1.00 96.75 97 ARG A C 1
ATOM 788 O O . ARG A 1 97 ? -32.844 -13.109 22.190 1.00 96.75 97 ARG A O 1
ATOM 795 N N . LYS A 1 98 ? -30.830 -14.091 22.382 1.00 97.56 98 LYS A N 1
ATOM 796 C CA . LYS A 1 98 ? -31.103 -14.683 23.695 1.00 97.56 98 LYS A CA 1
ATOM 797 C C . LYS A 1 98 ? -31.240 -13.596 24.776 1.00 97.56 98 LYS A C 1
ATOM 799 O O . LYS A 1 98 ? -32.245 -13.587 25.478 1.00 97.56 98 LYS A O 1
ATOM 804 N N . LEU A 1 99 ? -30.272 -12.682 24.874 1.00 93.75 99 LEU A N 1
ATOM 805 C CA . LEU A 1 99 ? -30.276 -11.600 25.870 1.00 93.75 99 LEU A CA 1
ATOM 806 C C . LEU A 1 99 ? -31.439 -10.614 25.665 1.00 93.75 99 LEU A C 1
ATOM 808 O O . LEU A 1 99 ? -32.036 -10.165 26.635 1.00 93.75 99 LEU A O 1
ATOM 812 N N . ASP A 1 100 ? -31.794 -10.309 24.416 1.00 94.19 100 ASP A N 1
ATOM 813 C CA . ASP A 1 100 ? -32.975 -9.514 24.051 1.00 94.19 100 ASP A CA 1
ATOM 814 C C . ASP A 1 100 ? -34.287 -10.203 24.478 1.00 94.19 100 ASP A C 1
ATOM 816 O O . ASP A 1 100 ? -35.198 -9.537 24.964 1.00 94.19 100 ASP A O 1
ATOM 820 N N . GLY A 1 101 ? -34.364 -11.538 24.395 1.00 96.19 101 GLY A N 1
ATOM 821 C CA . GLY A 1 101 ? -35.455 -12.326 24.979 1.00 96.19 101 GLY A CA 1
ATOM 822 C C . GLY A 1 101 ? -35.505 -12.230 26.508 1.00 96.19 101 GLY A C 1
ATOM 823 O O . GLY A 1 101 ? -36.496 -11.758 27.057 1.00 96.19 101 GLY A O 1
ATOM 824 N N . GLU A 1 102 ? -34.411 -12.589 27.189 1.00 96.19 102 GLU A N 1
ATOM 825 C CA . GLU A 1 102 ? -34.313 -12.554 28.660 1.00 96.19 102 GLU A CA 1
ATOM 826 C C . GLU A 1 102 ? -34.608 -11.149 29.228 1.00 96.19 102 GLU A C 1
ATOM 828 O O . GLU A 1 102 ? -35.267 -11.011 30.258 1.00 96.19 102 GLU A O 1
ATOM 833 N N . ASN A 1 103 ? -34.191 -10.087 28.532 1.00 94.62 103 ASN A N 1
ATOM 834 C CA . ASN A 1 103 ? -34.466 -8.704 28.919 1.00 94.62 103 ASN A CA 1
ATOM 835 C C . ASN A 1 103 ? -35.948 -8.310 28.743 1.00 94.62 103 ASN A C 1
ATOM 837 O O . ASN A 1 103 ? -36.465 -7.529 29.539 1.00 94.62 103 ASN A O 1
ATOM 841 N N . ARG A 1 104 ? -36.661 -8.858 27.747 1.00 97.50 104 ARG A N 1
ATOM 842 C CA . ARG A 1 104 ? -38.118 -8.659 27.599 1.00 97.50 104 ARG A CA 1
ATOM 843 C C . ARG A 1 104 ? -38.896 -9.384 28.690 1.00 97.50 104 ARG A C 1
ATOM 845 O O . ARG A 1 104 ? -39.814 -8.797 29.253 1.00 97.50 104 ARG A O 1
ATOM 852 N N . ASP A 1 105 ? -38.498 -10.608 29.026 1.00 97.44 105 ASP A N 1
ATOM 853 C CA . ASP A 1 105 ? -39.121 -11.376 30.109 1.00 97.44 105 ASP A CA 1
ATOM 854 C C . ASP A 1 105 ? -38.943 -10.665 31.465 1.00 97.44 105 ASP A C 1
ATOM 856 O O . ASP A 1 105 ? -39.888 -10.569 32.249 1.00 97.44 105 ASP A O 1
ATOM 860 N N . LEU A 1 106 ? -37.768 -10.071 31.715 1.00 95.69 106 LEU A N 1
ATOM 861 C CA . LEU A 1 106 ? -37.521 -9.230 32.894 1.00 95.69 106 LEU A CA 1
ATOM 862 C C . LEU A 1 106 ? -38.381 -7.955 32.921 1.00 95.69 106 LEU A C 1
ATOM 864 O O . LEU A 1 106 ? -38.858 -7.581 33.992 1.00 95.69 106 LEU A O 1
ATOM 868 N N . VAL A 1 107 ? -38.615 -7.302 31.776 1.00 96.44 107 VAL A N 1
ATOM 869 C CA . VAL A 1 107 ? -39.533 -6.149 31.686 1.00 96.44 107 VAL A CA 1
ATOM 870 C C . VAL A 1 107 ? -40.976 -6.570 31.979 1.00 96.44 107 VAL A C 1
ATOM 872 O O . VAL A 1 107 ? -41.638 -5.915 32.777 1.00 96.44 107 VAL A O 1
ATOM 875 N N . LEU A 1 108 ? -41.445 -7.699 31.437 1.00 95.88 108 LEU A N 1
ATOM 876 C CA . LEU A 1 108 ? -42.794 -8.213 31.711 1.00 95.88 108 LEU A CA 1
ATOM 877 C C . LEU A 1 108 ? -42.999 -8.563 33.196 1.00 95.88 108 LEU A C 1
ATOM 879 O O . LEU A 1 108 ? -44.047 -8.252 33.763 1.00 95.88 108 LEU A O 1
ATOM 883 N N . LEU A 1 109 ? -41.995 -9.160 33.848 1.00 96.69 109 LEU A N 1
ATOM 884 C CA . LEU A 1 109 ? -42.020 -9.426 35.292 1.00 96.69 109 LEU A CA 1
ATOM 885 C C . LEU A 1 109 ? -42.018 -8.135 36.127 1.00 96.69 109 LEU A C 1
ATOM 887 O O . LEU A 1 109 ? -42.665 -8.080 37.175 1.00 96.69 109 LEU A O 1
ATOM 891 N N . LEU A 1 110 ? -41.314 -7.095 35.671 1.00 94.00 110 LEU A N 1
ATOM 892 C CA . LEU A 1 110 ? -41.292 -5.783 36.316 1.00 94.00 110 LEU A CA 1
ATOM 893 C C . LEU A 1 110 ? -42.650 -5.072 36.194 1.00 94.00 110 LEU A C 1
ATOM 895 O O . LEU A 1 110 ? -43.150 -4.550 37.191 1.00 94.00 110 LEU A O 1
ATOM 899 N N . ASP A 1 111 ? -43.277 -5.110 35.017 1.00 96.75 111 ASP A N 1
ATOM 900 C CA . ASP A 1 111 ? -44.616 -4.559 34.782 1.00 96.75 111 ASP A CA 1
ATOM 901 C C . ASP A 1 111 ? -45.686 -5.288 35.617 1.00 96.75 111 ASP A C 1
ATOM 903 O O . ASP A 1 111 ? -46.544 -4.644 36.230 1.00 96.75 111 ASP A O 1
ATOM 907 N N . GLU A 1 112 ? -45.614 -6.622 35.731 1.00 97.31 112 GLU A N 1
ATOM 908 C CA . GLU A 1 112 ? -46.519 -7.381 36.606 1.00 97.31 112 GLU A CA 1
ATOM 909 C C . GLU A 1 112 ? -46.299 -7.037 38.092 1.00 97.31 112 GLU A C 1
ATOM 911 O O . GLU A 1 112 ? -47.261 -6.873 38.851 1.00 97.31 112 GLU A O 1
ATOM 916 N N . ALA A 1 113 ? -45.043 -6.873 38.520 1.00 95.25 113 ALA A N 1
ATOM 917 C CA . ALA A 1 113 ? -44.721 -6.442 39.878 1.00 95.25 113 ALA A CA 1
ATOM 918 C C . ALA A 1 113 ? -45.274 -5.037 40.176 1.00 95.25 113 ALA A C 1
ATOM 920 O O . ALA A 1 113 ? -45.879 -4.839 41.232 1.00 95.25 113 ALA A O 1
ATOM 921 N N . PHE A 1 114 ? -45.152 -4.085 39.243 1.00 92.38 114 PHE A N 1
ATOM 922 C CA . PHE A 1 114 ? -45.758 -2.757 39.375 1.00 92.38 114 PHE A CA 1
ATOM 923 C C . PHE A 1 114 ? -47.288 -2.817 39.456 1.00 92.38 114 PHE A C 1
ATOM 925 O O . PHE A 1 114 ? -47.868 -2.181 40.337 1.00 92.38 114 PHE A O 1
ATOM 932 N N . ALA A 1 115 ? -47.949 -3.623 38.618 1.00 96.81 115 ALA A N 1
ATOM 933 C CA . ALA A 1 115 ? -49.400 -3.805 38.680 1.00 96.81 115 ALA A CA 1
ATOM 934 C C . ALA A 1 115 ? -49.855 -4.329 40.058 1.00 96.81 115 ALA A C 1
ATOM 936 O O . ALA A 1 115 ? -50.766 -3.765 40.673 1.00 96.81 115 ALA A O 1
ATOM 937 N N . ARG A 1 116 ? -49.165 -5.350 40.592 1.00 97.44 116 ARG A N 1
ATOM 938 C CA . ARG A 1 116 ? -49.421 -5.893 41.938 1.00 97.44 116 ARG A CA 1
ATOM 939 C C . ARG A 1 116 ? -49.181 -4.853 43.042 1.00 97.44 116 ARG A C 1
ATOM 941 O O . ARG A 1 116 ? -49.975 -4.786 43.979 1.00 97.44 116 ARG A O 1
ATOM 948 N N . ILE A 1 117 ? -48.137 -4.023 42.934 1.00 93.38 117 ILE A N 1
ATOM 949 C CA . ILE A 1 117 ? -47.867 -2.927 43.883 1.00 93.38 117 ILE A CA 1
ATOM 950 C C . ILE A 1 117 ? -49.023 -1.921 43.881 1.00 93.38 117 ILE A C 1
ATOM 952 O O . ILE A 1 117 ? -49.571 -1.636 44.946 1.00 93.38 117 ILE A O 1
ATOM 956 N N . CYS A 1 118 ? -49.460 -1.443 42.714 1.00 95.38 118 CYS A N 1
ATOM 957 C CA . CYS A 1 118 ? -50.555 -0.475 42.623 1.00 95.38 118 CYS A CA 1
ATOM 958 C C . CYS A 1 118 ? -51.886 -1.014 43.181 1.00 95.38 118 CYS A C 1
ATOM 960 O O . CYS A 1 118 ? -52.665 -0.250 43.752 1.00 95.38 118 CYS A O 1
ATOM 962 N N . ASP A 1 119 ? -52.164 -2.315 43.063 1.00 96.12 119 ASP A N 1
ATOM 963 C CA . ASP A 1 119 ? -53.358 -2.928 43.663 1.00 96.12 119 ASP A CA 1
ATOM 964 C C . ASP A 1 119 ? -53.246 -3.119 45.186 1.00 96.12 119 ASP A C 1
ATOM 966 O O . ASP A 1 119 ? -54.243 -2.973 45.900 1.00 96.12 119 ASP A O 1
ATOM 970 N N . LEU A 1 120 ? -52.046 -3.381 45.713 1.00 94.50 120 LEU A N 1
ATOM 971 C CA . LEU A 1 120 ? -51.789 -3.380 47.158 1.00 94.50 120 LEU A CA 1
ATOM 972 C C . LEU A 1 120 ? -51.880 -1.968 47.755 1.00 94.50 120 LEU A C 1
ATOM 974 O O . LEU A 1 120 ? -52.431 -1.803 48.843 1.00 94.50 120 LEU A O 1
ATOM 978 N N . GLU A 1 121 ? -51.427 -0.936 47.040 1.00 94.00 121 GLU A N 1
ATOM 979 C CA . GLU A 1 121 ? -51.581 0.461 47.461 1.00 94.00 121 GLU A CA 1
ATOM 980 C C . GLU A 1 121 ? -53.057 0.877 47.546 1.00 94.00 121 GLU A C 1
ATOM 982 O O . GLU A 1 121 ? -53.462 1.445 48.560 1.00 94.00 121 GLU A O 1
ATOM 987 N N . LYS A 1 122 ? -53.895 0.516 46.558 1.00 95.50 122 LYS A N 1
ATOM 988 C CA . LYS A 1 122 ? -55.355 0.755 46.603 1.00 95.50 122 LYS A CA 1
ATOM 989 C C . LYS A 1 122 ? -56.011 0.097 47.823 1.00 95.50 122 LYS A C 1
ATOM 991 O O . LYS A 1 122 ? -56.782 0.743 48.530 1.00 95.50 122 LYS A O 1
ATOM 996 N N . LYS A 1 123 ? -55.685 -1.174 48.096 1.00 96.38 123 LYS A N 1
ATOM 997 C CA . LYS A 1 123 ? -56.191 -1.912 49.271 1.00 96.38 123 LYS A CA 1
ATOM 998 C C . LYS A 1 123 ? -55.754 -1.259 50.585 1.00 96.38 123 LYS A C 1
ATOM 1000 O O . LYS A 1 123 ? -56.570 -1.090 51.487 1.00 96.38 123 LYS A O 1
ATOM 1005 N N . THR A 1 124 ? -54.491 -0.840 50.663 1.00 92.19 124 THR A N 1
ATOM 1006 C CA . THR A 1 124 ? -53.925 -0.162 51.840 1.00 92.19 124 THR A CA 1
ATOM 1007 C C . THR A 1 124 ? -54.607 1.186 52.092 1.00 92.19 124 THR A C 1
ATOM 1009 O O . THR A 1 124 ? -54.948 1.493 53.231 1.00 92.19 124 THR A O 1
ATOM 1012 N N . ALA A 1 125 ? -54.876 1.966 51.039 1.00 94.94 125 ALA A N 1
ATOM 1013 C CA . ALA A 1 125 ? -55.617 3.222 51.141 1.00 94.94 125 ALA A CA 1
ATOM 1014 C C . ALA A 1 125 ? -57.053 3.007 51.657 1.00 94.94 125 ALA A C 1
ATOM 1016 O O . ALA A 1 125 ? -57.460 3.675 52.605 1.00 94.94 125 ALA A O 1
ATOM 1017 N N . SER A 1 126 ? -57.780 2.028 51.102 1.00 93.50 126 SER A N 1
ATOM 1018 C CA . SER A 1 126 ? -59.146 1.686 51.532 1.00 93.50 126 SER A CA 1
ATOM 1019 C C . SER A 1 126 ? -59.210 1.266 53.006 1.00 93.50 126 SER A C 1
ATOM 1021 O O . SER A 1 126 ? -60.063 1.749 53.746 1.00 93.50 126 SER A O 1
ATOM 1023 N N . SER A 1 127 ? -58.288 0.407 53.456 1.00 92.62 127 SER A N 1
ATOM 1024 C CA . SER A 1 127 ? -58.214 -0.018 54.863 1.00 92.62 127 SER A CA 1
ATOM 1025 C C . SER A 1 127 ? -57.819 1.140 55.793 1.00 92.62 127 SER A C 1
ATOM 1027 O O . SER A 1 127 ? -58.376 1.288 56.879 1.00 92.62 127 SER A O 1
ATOM 1029 N N . SER A 1 128 ? -56.917 2.026 55.358 1.00 93.31 128 SER A N 1
ATOM 1030 C CA . SER A 1 128 ? -56.553 3.231 56.116 1.00 93.31 128 SER A CA 1
ATOM 1031 C C . SER A 1 128 ? -57.727 4.204 56.285 1.00 93.31 128 SER A C 1
ATOM 1033 O O . SER A 1 128 ? -57.835 4.851 57.331 1.00 93.31 128 SER A O 1
ATOM 1035 N N . GLU A 1 129 ? -58.599 4.336 55.282 1.00 92.75 129 GLU A N 1
ATOM 1036 C CA . GLU A 1 129 ? -59.831 5.126 55.377 1.00 92.75 129 GLU A CA 1
ATOM 1037 C C . GLU A 1 129 ? -60.844 4.487 56.344 1.00 92.75 129 GLU A C 1
ATOM 1039 O O . GLU A 1 129 ? -61.361 5.176 57.225 1.00 92.75 129 GLU A O 1
ATOM 1044 N N . GLU A 1 130 ? -61.043 3.169 56.269 1.00 92.94 130 GLU A N 1
ATOM 1045 C CA . GLU A 1 130 ? -61.905 2.401 57.179 1.00 92.94 130 GLU A CA 1
ATOM 1046 C C . GLU A 1 130 ? -61.454 2.521 58.647 1.00 92.94 130 GLU A C 1
ATOM 1048 O O . GLU A 1 130 ? -62.239 2.926 59.508 1.00 92.94 130 GLU A O 1
ATOM 1053 N N . ILE A 1 131 ? -60.161 2.315 58.928 1.00 90.06 131 ILE A N 1
ATOM 1054 C CA . ILE A 1 131 ? -59.551 2.527 60.255 1.00 90.06 131 ILE A CA 1
ATOM 1055 C C . ILE A 1 131 ? -59.753 3.975 60.736 1.00 90.06 131 ILE A C 1
ATOM 1057 O O . ILE A 1 131 ? -59.988 4.219 61.923 1.00 90.06 131 ILE A O 1
ATOM 1061 N N . SER A 1 132 ? -59.698 4.954 59.827 1.00 89.56 132 SER A N 1
ATOM 1062 C CA . SER A 1 132 ? -59.930 6.373 60.145 1.00 89.56 132 SER A CA 1
ATOM 1063 C C . SER A 1 132 ? -61.411 6.702 60.395 1.00 89.56 132 SER A C 1
ATOM 1065 O O . SER A 1 132 ? -61.716 7.698 61.059 1.00 89.56 132 SER A O 1
ATOM 1067 N N . GLY A 1 133 ? -62.335 5.880 59.889 1.00 90.50 133 GLY A N 1
ATOM 1068 C CA . GLY A 1 133 ? -63.753 5.878 60.251 1.00 90.50 133 GLY A CA 1
ATOM 1069 C C . GLY A 1 133 ? -63.993 5.256 61.628 1.00 90.50 133 GLY A C 1
ATOM 1070 O O . GLY A 1 133 ? -64.596 5.897 62.489 1.00 90.50 133 GLY A O 1
ATOM 1071 N N . LEU A 1 134 ? -63.455 4.057 61.872 1.00 90.75 134 LEU A N 1
ATOM 1072 C CA . LEU A 1 134 ? -63.588 3.335 63.145 1.00 90.75 134 LEU A CA 1
ATOM 1073 C C . LEU A 1 134 ? -63.028 4.137 64.328 1.00 90.75 134 LEU A C 1
ATOM 1075 O O . LEU A 1 134 ? -63.719 4.312 65.332 1.00 90.75 134 LEU A O 1
ATOM 1079 N N . LYS A 1 135 ? -61.838 4.739 64.186 1.00 88.50 135 LYS A N 1
ATOM 1080 C CA . LYS A 1 135 ? -61.268 5.632 65.213 1.00 88.50 135 LYS A CA 1
ATOM 1081 C C . LYS A 1 135 ? -62.175 6.821 65.539 1.00 88.50 135 LYS A C 1
ATOM 1083 O O . LYS A 1 135 ? -62.272 7.215 66.696 1.00 88.50 135 LYS A O 1
ATOM 1088 N N . ARG A 1 136 ? -62.886 7.367 64.546 1.00 87.12 136 ARG A N 1
ATOM 1089 C CA . ARG A 1 136 ? -63.834 8.476 64.739 1.00 87.12 136 ARG A CA 1
ATOM 1090 C C . ARG A 1 136 ? -65.050 8.045 65.564 1.00 87.12 136 ARG A C 1
ATOM 1092 O O . ARG A 1 136 ? -65.507 8.814 66.403 1.00 87.12 136 ARG A O 1
ATOM 1099 N N . LEU A 1 137 ? -65.539 6.820 65.360 1.00 85.00 137 LEU A N 1
ATOM 1100 C CA . LEU A 1 137 ? -66.616 6.229 66.163 1.00 85.00 137 LEU A CA 1
ATOM 1101 C C . LEU A 1 137 ? -66.155 5.921 67.597 1.00 85.00 137 LEU A C 1
ATOM 1103 O O . LEU A 1 137 ? -66.882 6.222 68.542 1.00 85.00 137 LEU A O 1
ATOM 1107 N N . LEU A 1 138 ? -64.934 5.402 67.774 1.00 82.56 138 LEU A N 1
ATOM 1108 C CA . LEU A 1 138 ? -64.334 5.178 69.095 1.00 82.56 138 LEU A CA 1
ATOM 1109 C C . LEU A 1 138 ? -64.173 6.481 69.887 1.00 82.56 138 LEU A C 1
ATOM 1111 O O . LEU A 1 138 ? -64.563 6.522 71.050 1.00 82.56 138 LEU A O 1
ATOM 1115 N N . SER A 1 139 ? -63.698 7.567 69.265 1.00 79.38 139 SER A N 1
ATOM 1116 C CA . SER A 1 139 ? -63.624 8.875 69.933 1.00 79.38 139 SER A CA 1
ATOM 1117 C C . SER A 1 139 ? -65.000 9.402 70.353 1.00 79.38 139 SER A C 1
ATOM 1119 O O . SER A 1 139 ? -65.123 9.934 71.450 1.00 79.38 139 SER A O 1
ATOM 1121 N N . ILE A 1 140 ? -66.046 9.214 69.535 1.00 75.62 140 ILE A N 1
ATOM 1122 C CA . ILE A 1 140 ? -67.427 9.577 69.908 1.00 75.62 140 ILE A CA 1
ATOM 1123 C C . ILE A 1 140 ? -67.902 8.748 71.112 1.00 75.62 140 ILE A C 1
ATOM 1125 O O . ILE A 1 140 ? -68.523 9.293 72.020 1.00 75.62 140 ILE A O 1
ATOM 1129 N N . ARG A 1 141 ? -67.577 7.450 71.165 1.00 68.94 141 ARG A N 1
ATOM 1130 C CA . ARG A 1 141 ? -67.926 6.576 72.296 1.00 68.94 141 ARG A CA 1
ATOM 1131 C C . ARG A 1 141 ? -67.178 6.949 73.581 1.00 68.94 141 ARG A C 1
ATOM 1133 O O . ARG A 1 141 ? -67.808 7.107 74.621 1.00 68.94 141 ARG A O 1
ATOM 1140 N N . GLN A 1 142 ? -65.870 7.196 73.507 1.00 61.09 142 GLN A N 1
ATOM 1141 C CA . GLN A 1 142 ? -65.079 7.700 74.641 1.00 61.09 142 GLN A CA 1
ATOM 1142 C C . GLN A 1 142 ? -65.585 9.061 75.158 1.00 61.09 142 GLN A C 1
ATOM 1144 O O . GLN A 1 142 ? -65.381 9.388 76.324 1.00 61.09 142 GLN A O 1
ATOM 1149 N N . GLN A 1 143 ? -66.282 9.837 74.320 1.00 55.62 143 GLN A N 1
ATOM 1150 C CA . GLN A 1 143 ? -66.931 11.095 74.698 1.00 55.62 143 GLN A CA 1
ATOM 1151 C C . GLN A 1 143 ? -68.316 10.912 75.361 1.00 55.62 143 GLN A C 1
ATOM 1153 O O . GLN A 1 143 ? -68.858 11.878 75.894 1.00 55.62 143 GLN A O 1
ATOM 1158 N N . MET A 1 144 ? -68.879 9.697 75.343 1.00 48.28 144 MET A N 1
ATOM 1159 C CA . MET A 1 144 ? -70.142 9.324 76.003 1.00 48.28 144 MET A CA 1
ATOM 1160 C C . MET A 1 144 ? -69.910 8.608 77.344 1.00 48.28 144 MET A C 1
ATOM 1162 O O . MET A 1 144 ? -70.686 8.787 78.279 1.00 48.28 144 MET A O 1
ATOM 1166 N N . ASP A 1 145 ? -68.830 7.830 77.460 1.00 42.97 145 ASP A N 1
ATOM 1167 C CA . ASP A 1 145 ? -68.570 6.931 78.597 1.00 42.97 145 ASP A CA 1
ATOM 1168 C C . ASP A 1 145 ? -67.898 7.630 79.817 1.00 42.97 145 ASP A C 1
ATOM 1170 O O . ASP A 1 145 ? -67.319 6.972 80.682 1.00 42.97 145 ASP A O 1
ATOM 1174 N N . SER A 1 146 ? -67.965 8.968 79.931 1.00 41.88 146 SER A N 1
ATOM 1175 C CA . SER A 1 146 ? -67.267 9.741 80.983 1.00 41.88 146 SER A CA 1
ATOM 1176 C C . SER A 1 146 ? -68.055 9.991 82.283 1.00 41.88 146 SER A C 1
ATOM 1178 O O . SER A 1 146 ? -67.544 10.677 83.169 1.00 41.88 146 SER 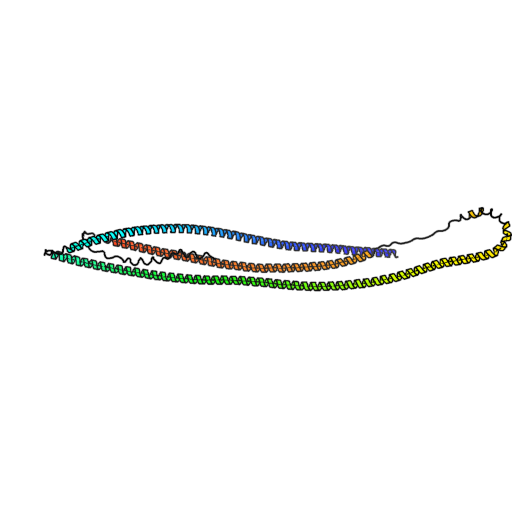A O 1
ATOM 1180 N N . GLU A 1 147 ? -69.268 9.447 82.438 1.00 39.28 147 GLU A N 1
ATOM 1181 C CA . GLU A 1 147 ? -70.061 9.527 83.681 1.00 39.28 147 GLU A CA 1
ATOM 1182 C C . GLU A 1 147 ? -70.565 8.157 84.173 1.00 39.28 147 GLU A C 1
ATOM 1184 O O . GLU A 1 147 ? -71.754 7.848 84.136 1.00 39.28 147 GLU A O 1
ATOM 1189 N N . THR A 1 148 ? -69.681 7.333 84.742 1.00 36.41 148 THR A N 1
ATOM 1190 C CA . THR A 1 148 ? -70.035 6.519 85.927 1.00 36.41 148 THR A CA 1
ATOM 1191 C C . THR A 1 148 ? -68.790 6.009 86.648 1.00 36.41 148 THR A C 1
ATOM 1193 O O . THR A 1 148 ? -67.892 5.431 86.045 1.00 36.41 148 THR A O 1
ATOM 1196 N N . LYS A 1 149 ? -68.725 6.204 87.971 1.00 36.12 149 LYS A N 1
ATOM 1197 C CA . LYS A 1 149 ? -67.598 5.760 88.803 1.00 36.12 149 LYS A CA 1
ATOM 1198 C C . LYS A 1 149 ? -68.082 5.288 90.171 1.00 36.12 149 LYS A C 1
ATOM 1200 O O . LYS A 1 149 ? -68.415 6.128 90.999 1.00 36.12 149 LYS A O 1
ATOM 1205 N N . ASN A 1 150 ? -68.106 3.967 90.379 1.00 35.34 150 ASN A N 1
ATOM 1206 C CA . ASN A 1 150 ? -67.879 3.255 91.653 1.00 35.34 150 ASN A CA 1
ATOM 1207 C C . ASN A 1 150 ? -68.314 1.783 91.550 1.00 35.34 150 ASN A C 1
ATOM 1209 O O . ASN A 1 150 ? -69.486 1.529 91.284 1.00 35.34 150 ASN A O 1
ATOM 1213 N N . ASN A 1 151 ? -67.410 0.838 91.851 1.00 33.56 151 ASN A N 1
ATOM 1214 C CA . ASN A 1 151 ? -67.552 -0.206 92.892 1.00 33.56 151 ASN A CA 1
ATOM 1215 C C . ASN A 1 151 ? -66.448 -1.284 92.775 1.00 33.56 151 ASN A C 1
ATOM 1217 O O . ASN A 1 151 ? -65.649 -1.240 91.848 1.00 33.56 151 ASN A O 1
ATOM 1221 N N . ALA A 1 152 ? -66.455 -2.231 93.728 1.00 36.19 152 ALA A N 1
ATOM 1222 C CA . ALA A 1 152 ? -65.579 -3.407 93.893 1.00 36.19 152 ALA A CA 1
ATOM 1223 C C . ALA A 1 152 ? -64.216 -3.164 94.585 1.00 36.19 152 ALA A C 1
ATOM 1225 O O . ALA A 1 152 ? -63.201 -2.864 93.970 1.00 36.19 152 ALA A O 1
ATOM 1226 N N . SER A 1 153 ? -64.192 -3.369 95.910 1.00 45.69 153 SER A N 1
ATOM 1227 C CA . SER A 1 153 ? -62.985 -3.330 96.760 1.00 45.69 153 SER A CA 1
ATOM 1228 C C . SER A 1 153 ? -62.435 -4.737 97.080 1.00 45.69 153 SER A C 1
ATOM 1230 O O . SER A 1 153 ? -61.856 -4.938 98.148 1.00 45.69 153 SER A O 1
ATOM 1232 N N . MET A 1 154 ? -62.644 -5.721 96.195 1.00 42.75 154 MET A N 1
ATOM 1233 C CA . MET A 1 154 ? -62.093 -7.083 96.334 1.00 42.75 154 MET A CA 1
ATOM 1234 C C . MET A 1 154 ? -61.008 -7.396 95.298 1.00 42.75 154 MET A C 1
ATOM 1236 O O . MET A 1 154 ? -60.042 -8.071 95.639 1.00 42.75 154 MET A O 1
ATOM 1240 N N . ASP A 1 155 ? -61.105 -6.823 94.097 1.00 50.19 155 ASP A N 1
ATOM 1241 C CA . ASP A 1 155 ? -60.177 -7.041 92.981 1.00 50.19 155 ASP A CA 1
ATOM 1242 C C . ASP A 1 155 ? -58.725 -6.629 93.281 1.00 50.19 155 ASP A C 1
ATOM 1244 O O . ASP A 1 155 ? -57.825 -6.999 92.539 1.00 50.19 155 ASP A O 1
ATOM 1248 N N . LEU A 1 156 ? -58.472 -5.833 94.329 1.00 53.38 156 LEU A N 1
ATOM 1249 C CA . LEU A 1 156 ? -57.176 -5.180 94.559 1.00 53.38 156 LEU A CA 1
ATOM 1250 C C . LEU A 1 156 ? -55.985 -6.147 94.541 1.00 53.38 156 LEU A C 1
ATOM 1252 O O . LEU A 1 156 ? -54.988 -5.826 93.917 1.00 53.38 156 LEU A O 1
ATOM 1256 N N . LYS A 1 157 ? -56.091 -7.346 95.129 1.00 59.56 157 LYS A N 1
ATOM 1257 C CA . LYS A 1 157 ? -54.970 -8.305 95.109 1.00 59.56 157 LYS A CA 1
ATOM 1258 C C . LYS A 1 157 ? -54.708 -8.910 93.734 1.00 59.56 157 LYS A C 1
ATOM 1260 O O . LYS A 1 157 ? -53.556 -8.989 93.331 1.00 59.56 157 LYS A O 1
ATOM 1265 N N . GLU A 1 158 ? -55.757 -9.306 93.019 1.00 63.06 158 GLU A N 1
ATOM 1266 C CA . GLU A 1 158 ? -55.625 -9.850 91.662 1.00 63.06 158 GLU A CA 1
ATOM 1267 C C . GLU A 1 158 ? -55.177 -8.754 90.684 1.00 63.06 158 GLU A C 1
ATOM 1269 O O . GLU A 1 158 ? -54.398 -9.018 89.775 1.00 63.06 158 GLU A O 1
ATOM 1274 N N . ARG A 1 159 ? -55.573 -7.495 90.916 1.00 70.31 159 ARG A N 1
ATOM 1275 C CA . ARG A 1 159 ? -55.081 -6.327 90.171 1.00 70.31 159 ARG A CA 1
ATOM 1276 C C . ARG A 1 159 ? -53.638 -5.973 90.507 1.00 70.31 159 ARG A C 1
ATOM 1278 O O . ARG A 1 159 ? -52.916 -5.622 89.583 1.00 70.31 159 ARG A O 1
ATOM 1285 N N . ASP A 1 160 ? -53.204 -6.066 91.761 1.00 75.88 160 ASP A N 1
ATOM 1286 C CA . ASP A 1 160 ? -51.806 -5.840 92.150 1.00 75.88 160 ASP A CA 1
ATOM 1287 C C . ASP A 1 160 ? -50.900 -6.938 91.552 1.00 75.88 160 ASP A C 1
ATOM 1289 O O . ASP A 1 160 ? -49.850 -6.637 90.990 1.00 75.88 160 ASP A O 1
ATOM 1293 N N . GLU A 1 161 ? -51.337 -8.202 91.581 1.00 81.19 161 GLU A N 1
ATOM 1294 C CA . GLU A 1 161 ? -50.634 -9.341 90.970 1.00 81.19 161 GLU A CA 1
ATOM 1295 C C . GLU A 1 161 ? -50.604 -9.253 89.432 1.00 81.19 161 GLU A C 1
ATOM 1297 O O . GLU A 1 161 ? -49.551 -9.437 88.819 1.00 81.19 161 GLU A O 1
ATOM 1302 N N . TYR A 1 162 ? -51.716 -8.868 88.797 1.00 85.62 162 TYR A N 1
ATOM 1303 C CA . TYR A 1 162 ? -51.775 -8.598 87.356 1.00 85.62 162 TYR A CA 1
ATOM 1304 C C . TYR A 1 162 ? -50.954 -7.360 86.954 1.00 85.62 162 TYR A C 1
ATOM 1306 O O . TYR A 1 162 ? -50.334 -7.354 85.894 1.00 85.62 162 TYR A O 1
ATOM 1314 N N . THR A 1 163 ? -50.880 -6.334 87.809 1.00 86.50 163 THR A N 1
ATOM 1315 C CA . THR A 1 163 ? -50.025 -5.155 87.585 1.00 86.50 163 THR A CA 1
ATOM 1316 C C . THR A 1 163 ? -48.552 -5.545 87.653 1.00 86.50 163 THR A C 1
ATOM 1318 O O . THR A 1 163 ? -47.810 -5.205 86.741 1.00 86.50 163 THR A O 1
ATOM 1321 N N . LEU A 1 164 ? -48.136 -6.338 88.648 1.00 87.38 164 LEU A N 1
ATOM 1322 C CA . LEU A 1 164 ? -46.775 -6.884 88.721 1.00 87.38 164 LEU A CA 1
ATOM 1323 C C . LEU A 1 164 ? -46.432 -7.765 87.507 1.00 87.38 164 LEU A C 1
ATOM 1325 O O . LEU A 1 164 ? -45.318 -7.685 86.989 1.00 87.38 164 LEU A O 1
ATOM 1329 N N . LYS A 1 165 ? -47.385 -8.570 87.015 1.00 91.69 165 LYS A N 1
ATOM 1330 C CA . LYS A 1 165 ? -47.214 -9.360 85.784 1.00 91.69 165 LYS A CA 1
ATOM 1331 C C . LYS A 1 165 ? -47.008 -8.459 84.562 1.00 91.69 165 LYS A C 1
ATOM 1333 O O . LYS A 1 165 ? -46.042 -8.659 83.832 1.00 91.69 165 LYS A O 1
ATOM 1338 N N . LEU A 1 166 ? -47.847 -7.435 84.387 1.00 89.44 166 LEU A N 1
ATOM 1339 C CA . LEU A 1 166 ? -47.707 -6.445 83.313 1.00 89.44 166 LEU A CA 1
ATOM 1340 C C . LEU A 1 166 ? -46.417 -5.616 83.424 1.00 89.44 166 LEU A C 1
ATOM 1342 O O . LEU A 1 166 ? -45.834 -5.267 82.402 1.00 89.44 166 LEU A O 1
ATOM 1346 N N . GLU A 1 167 ? -45.950 -5.290 84.631 1.00 90.31 167 GLU A N 1
ATOM 1347 C CA . GLU A 1 167 ? -44.689 -4.570 84.845 1.00 90.31 167 GLU A CA 1
ATOM 1348 C C . GLU A 1 167 ? -43.471 -5.412 84.433 1.00 90.31 167 GLU A C 1
ATOM 1350 O O . GLU A 1 167 ? -42.567 -4.891 83.771 1.00 90.31 167 GLU A O 1
ATOM 1355 N N . GLU A 1 168 ? -43.456 -6.714 84.742 1.00 91.81 168 GLU A N 1
ATOM 1356 C CA . GLU A 1 168 ? -42.374 -7.610 84.312 1.00 91.81 168 GLU A CA 1
ATOM 1357 C C . GLU A 1 168 ? -42.464 -7.950 82.814 1.00 91.81 168 GLU A C 1
ATOM 1359 O O . GLU A 1 168 ? -41.443 -7.936 82.126 1.00 91.81 168 GLU A O 1
ATOM 1364 N N . GLU A 1 169 ? -43.664 -8.154 82.260 1.00 92.56 169 GLU A N 1
ATOM 1365 C CA . GLU A 1 169 ? -43.867 -8.297 80.809 1.00 92.56 169 GLU A CA 1
ATOM 1366 C C . GLU A 1 169 ? -43.409 -7.038 80.052 1.00 92.56 169 GLU A C 1
ATOM 1368 O O . GLU A 1 169 ? -42.702 -7.139 79.049 1.00 92.56 169 GLU A O 1
ATOM 1373 N N . ASN A 1 170 ? -43.703 -5.839 80.568 1.00 93.06 170 ASN A N 1
ATOM 1374 C CA . ASN A 1 170 ? -43.213 -4.569 80.025 1.00 93.06 170 ASN A CA 1
ATOM 1375 C C . ASN A 1 170 ? -41.679 -4.453 80.128 1.00 93.06 170 ASN A C 1
ATOM 1377 O O . ASN A 1 170 ? -41.043 -4.017 79.168 1.00 93.06 170 ASN A O 1
ATOM 1381 N N . ARG A 1 171 ? -41.048 -4.910 81.224 1.00 95.81 171 ARG A N 1
ATOM 1382 C CA . ARG A 1 171 ? -39.576 -5.015 81.309 1.00 95.81 171 ARG A CA 1
ATOM 1383 C C . ARG A 1 171 ? -39.004 -5.943 80.238 1.00 95.81 171 ARG A C 1
ATOM 1385 O O . ARG A 1 171 ? -38.078 -5.541 79.534 1.00 95.81 171 ARG A O 1
ATOM 1392 N N . VAL A 1 172 ? -39.560 -7.145 80.079 1.00 94.75 172 VAL A N 1
ATOM 1393 C CA . VAL A 1 172 ? -39.121 -8.110 79.055 1.00 94.75 172 VAL A CA 1
ATOM 1394 C C . VAL A 1 172 ? -39.280 -7.516 77.652 1.00 94.75 172 VAL A C 1
ATOM 1396 O O . VAL A 1 172 ? -38.346 -7.582 76.852 1.00 94.75 172 VAL A O 1
ATOM 1399 N N . CYS A 1 173 ? -40.405 -6.859 77.368 1.00 93.00 173 CYS A N 1
ATOM 1400 C CA . CYS A 1 173 ? -40.635 -6.153 76.109 1.00 93.00 173 CYS A CA 1
ATOM 1401 C C . CYS A 1 173 ? -39.641 -5.000 75.885 1.00 93.00 173 CYS A C 1
ATOM 1403 O O . CYS A 1 173 ? -39.114 -4.871 74.781 1.00 93.00 173 CYS A O 1
ATOM 1405 N N . GLN A 1 174 ? -39.317 -4.192 76.903 1.00 94.19 174 GLN A N 1
ATOM 1406 C CA . GLN A 1 174 ? -38.299 -3.136 76.791 1.00 94.19 174 GLN A CA 1
ATOM 1407 C C . GLN A 1 174 ? -36.896 -3.689 76.528 1.00 94.19 174 GLN A C 1
ATOM 1409 O O . GLN A 1 174 ? -36.153 -3.111 75.732 1.00 94.19 174 GLN A O 1
ATOM 1414 N N . ASP A 1 175 ? -36.524 -4.803 77.158 1.00 95.19 175 ASP A N 1
ATOM 1415 C CA . ASP A 1 175 ? -35.210 -5.420 76.967 1.00 95.19 175 ASP A CA 1
ATOM 1416 C C . ASP A 1 175 ? -35.093 -6.101 75.594 1.00 95.19 175 ASP A C 1
ATOM 1418 O O . ASP A 1 175 ? -34.073 -5.940 74.916 1.00 95.19 175 ASP A O 1
ATOM 1422 N N . GLN A 1 176 ? -36.162 -6.738 75.103 1.00 94.62 176 GLN A N 1
ATOM 1423 C CA . GLN A 1 176 ? -36.241 -7.198 73.713 1.00 94.62 176 GLN A CA 1
ATOM 1424 C C . GLN A 1 176 ? -36.184 -6.033 72.712 1.00 94.62 176 GLN A C 1
ATOM 1426 O O . GLN A 1 176 ? -35.460 -6.119 71.718 1.00 94.62 176 GLN A O 1
ATOM 1431 N N . LEU A 1 177 ? -36.898 -4.928 72.967 1.00 94.25 177 LEU A N 1
ATOM 1432 C CA . LEU A 1 177 ? -36.903 -3.751 72.092 1.00 94.25 177 LEU A CA 1
ATOM 1433 C C . LEU A 1 177 ? -35.521 -3.079 72.044 1.00 94.25 177 LEU A C 1
ATOM 1435 O O . LEU A 1 177 ? -35.063 -2.700 70.966 1.00 94.25 177 LEU A O 1
ATOM 1439 N N . ARG A 1 178 ? -34.821 -2.985 73.186 1.00 96.94 178 ARG A N 1
ATOM 1440 C CA . ARG A 1 178 ? -33.415 -2.551 73.239 1.00 96.94 178 ARG A CA 1
ATOM 1441 C C . ARG A 1 178 ? -32.527 -3.455 72.395 1.00 96.94 178 ARG A C 1
ATOM 1443 O O . ARG A 1 178 ? -31.839 -2.952 71.513 1.00 96.94 178 ARG A O 1
ATOM 1450 N N . TRP A 1 179 ? -32.592 -4.770 72.597 1.00 97.56 179 TRP A N 1
ATOM 1451 C CA . TRP A 1 179 ? -31.770 -5.717 71.843 1.00 97.56 179 TRP A CA 1
ATOM 1452 C C . TRP A 1 179 ? -32.044 -5.666 70.329 1.00 97.56 179 TRP A C 1
ATOM 1454 O O . TRP A 1 179 ? -31.107 -5.669 69.533 1.00 97.56 179 TRP A O 1
ATOM 1464 N N . LYS A 1 180 ? -33.309 -5.537 69.907 1.00 94.69 180 LYS A N 1
ATOM 1465 C CA . LYS A 1 180 ? -33.667 -5.350 68.489 1.00 94.69 180 LYS A CA 1
ATOM 1466 C C . LYS A 1 180 ? -33.144 -4.024 67.924 1.00 94.69 180 LYS A C 1
ATOM 1468 O O . LYS A 1 180 ? -32.654 -4.016 66.798 1.00 94.69 180 LYS A O 1
ATOM 1473 N N . ASN A 1 181 ? -33.186 -2.930 68.687 1.00 93.44 181 ASN A N 1
ATOM 1474 C CA . ASN A 1 181 ? -32.593 -1.654 68.271 1.00 93.44 181 ASN A CA 1
ATOM 1475 C C . ASN A 1 181 ? -31.061 -1.738 68.138 1.00 93.44 181 ASN A C 1
ATOM 1477 O O . ASN A 1 181 ? -30.515 -1.194 67.180 1.00 93.44 181 ASN A O 1
ATOM 1481 N N . GLU A 1 182 ? -30.377 -2.464 69.027 1.00 95.44 182 GLU A N 1
ATOM 1482 C CA . GLU A 1 182 ? -28.936 -2.742 68.927 1.00 95.44 182 GLU A CA 1
ATOM 1483 C C . GLU A 1 182 ? -28.609 -3.494 67.618 1.00 95.44 182 GLU A C 1
ATOM 1485 O O . GLU A 1 182 ? -27.744 -3.077 66.847 1.00 95.44 182 GLU A O 1
ATOM 1490 N N . GLN A 1 183 ? -29.386 -4.539 67.296 1.00 94.38 183 GLN A N 1
ATOM 1491 C CA . GLN A 1 183 ? -29.263 -5.294 66.040 1.00 94.38 183 GLN A CA 1
ATOM 1492 C C . GLN A 1 183 ? -29.495 -4.414 64.798 1.00 94.38 183 GLN A C 1
ATOM 1494 O O . GLN A 1 183 ? -28.703 -4.456 63.855 1.00 94.38 183 GLN A O 1
ATOM 1499 N N . PHE A 1 184 ? -30.534 -3.569 64.793 1.00 93.81 184 PHE A N 1
ATOM 1500 C CA . PHE A 1 184 ? -30.766 -2.620 63.696 1.00 93.81 184 PHE A CA 1
ATOM 1501 C C . PHE A 1 184 ? -29.658 -1.560 63.585 1.00 93.81 184 PHE A C 1
ATOM 1503 O O . PHE A 1 184 ? -29.322 -1.153 62.471 1.00 93.81 184 PHE A O 1
ATOM 1510 N N . SER A 1 185 ? -29.049 -1.150 64.702 1.00 96.38 185 SER A N 1
ATOM 1511 C CA . SER A 1 185 ? -27.889 -0.253 64.712 1.00 96.38 185 SER A CA 1
ATOM 1512 C C . SER A 1 185 ? -26.681 -0.906 64.030 1.00 96.38 185 SER A C 1
ATOM 1514 O O . SER A 1 185 ? -26.132 -0.347 63.078 1.00 96.38 185 SER A O 1
ATOM 1516 N N . HIS A 1 186 ? -26.328 -2.136 64.423 1.00 95.69 186 HIS A N 1
ATOM 1517 C CA . HIS A 1 186 ? -25.242 -2.901 63.802 1.00 95.69 186 HIS A CA 1
ATOM 1518 C C . HIS A 1 186 ? -25.484 -3.171 62.308 1.00 95.69 186 HIS A C 1
ATOM 1520 O O . HIS A 1 186 ? -24.564 -3.016 61.503 1.00 95.69 186 HIS A O 1
ATOM 1526 N N . LEU A 1 187 ? -26.717 -3.505 61.910 1.00 95.19 187 LEU A N 1
ATOM 1527 C CA . LEU A 1 187 ? -27.081 -3.692 60.502 1.00 95.19 187 LEU A CA 1
ATOM 1528 C C . LEU A 1 187 ? -26.955 -2.379 59.706 1.00 95.19 187 LEU A C 1
ATOM 1530 O O . LEU A 1 187 ? -26.420 -2.369 58.596 1.00 95.19 187 LEU A O 1
ATOM 1534 N N . GLY A 1 188 ? -27.377 -1.255 60.292 1.00 94.00 188 GLY A N 1
ATOM 1535 C CA . GLY A 1 188 ? -27.221 0.079 59.709 1.00 94.00 188 GLY A CA 1
ATOM 1536 C C . GLY A 1 188 ? -25.759 0.525 59.589 1.00 94.00 188 GLY A C 1
ATOM 1537 O O . GLY A 1 188 ? -25.398 1.198 58.624 1.00 94.00 188 GLY A O 1
ATOM 1538 N N . GLU A 1 189 ? -24.890 0.137 60.524 1.00 96.25 189 GLU A N 1
ATOM 1539 C CA . GLU A 1 189 ? -23.442 0.325 60.398 1.00 96.25 189 GLU A CA 1
ATOM 1540 C C . GLU A 1 189 ? -22.819 -0.558 59.316 1.00 96.25 189 GLU A C 1
ATOM 1542 O O . GLU A 1 189 ? -21.978 -0.078 58.556 1.00 96.25 189 GLU A O 1
ATOM 1547 N N . ALA A 1 190 ? -23.209 -1.833 59.237 1.00 94.56 190 ALA A N 1
ATOM 1548 C CA . ALA A 1 190 ? -22.727 -2.755 58.214 1.00 94.56 190 ALA A CA 1
ATOM 1549 C C . ALA A 1 190 ? -23.100 -2.260 56.808 1.00 94.56 190 ALA A C 1
ATOM 1551 O O . ALA A 1 190 ? -22.242 -2.212 55.928 1.00 94.56 190 ALA A O 1
ATOM 1552 N N . TYR A 1 191 ? -24.337 -1.785 56.624 1.00 92.38 191 TYR A N 1
ATOM 1553 C CA . TYR A 1 191 ? -24.782 -1.162 55.377 1.00 92.38 191 TYR A CA 1
ATOM 1554 C C . TYR A 1 191 ? -23.957 0.086 55.021 1.00 92.38 191 TYR A C 1
ATOM 1556 O O . TYR A 1 191 ? -23.493 0.210 53.890 1.00 92.38 191 TYR A O 1
ATOM 1564 N N . LYS A 1 192 ? -23.699 0.988 55.982 1.00 97.19 192 LYS A N 1
ATOM 1565 C CA . LYS A 1 192 ? -22.850 2.178 55.758 1.00 97.19 192 LYS A CA 1
ATOM 1566 C C . LYS A 1 192 ? -21.421 1.808 55.342 1.00 97.19 192 LYS A C 1
ATOM 1568 O O . LYS A 1 192 ? -20.883 2.443 54.442 1.00 97.19 192 LYS A O 1
ATOM 1573 N N . LYS A 1 193 ? -20.828 0.781 55.966 1.00 97.31 193 LYS A N 1
ATOM 1574 C CA . LYS A 1 193 ? -19.484 0.265 55.631 1.00 97.31 193 LYS A CA 1
ATOM 1575 C C . LYS A 1 193 ? -19.455 -0.370 54.234 1.00 97.31 193 LYS A C 1
ATOM 1577 O O . LYS A 1 193 ? -18.514 -0.149 53.482 1.00 97.31 193 LYS A O 1
ATOM 1582 N N . LEU A 1 194 ? -20.502 -1.107 53.852 1.00 94.31 194 LEU A N 1
ATOM 1583 C CA . LEU A 1 194 ? -20.639 -1.648 52.496 1.00 94.31 194 LEU A CA 1
ATOM 1584 C C . LEU A 1 194 ? -20.787 -0.527 51.452 1.00 94.31 194 LEU A C 1
ATOM 1586 O O . LEU A 1 194 ? -20.164 -0.584 50.395 1.00 94.31 194 LEU A O 1
ATOM 1590 N N . GLN A 1 195 ? -21.559 0.516 51.768 1.00 95.06 195 GLN A N 1
ATOM 1591 C CA . GLN A 1 195 ? -21.751 1.669 50.889 1.00 95.06 195 GLN A CA 1
ATOM 1592 C C . GLN A 1 195 ? -20.467 2.498 50.715 1.00 95.06 195 GLN A C 1
ATOM 1594 O O . GLN A 1 195 ? -20.192 2.941 49.603 1.00 95.06 195 GLN A O 1
ATOM 1599 N N . SER A 1 196 ? -19.649 2.688 51.761 1.00 96.25 196 SER A N 1
ATOM 1600 C CA . SER A 1 196 ? -18.355 3.370 51.606 1.00 96.25 196 SER A CA 1
ATOM 1601 C C . SER A 1 196 ? -17.387 2.563 50.739 1.00 96.25 196 SER A C 1
ATOM 1603 O O . SER A 1 196 ? -16.814 3.127 49.813 1.00 96.25 196 SER A O 1
ATOM 1605 N N . LEU A 1 197 ? -17.286 1.245 50.952 1.00 96.00 197 LEU A N 1
ATOM 1606 C CA . LEU A 1 197 ? -16.447 0.359 50.131 1.00 96.00 197 LEU A CA 1
ATOM 1607 C C . LEU A 1 197 ? -16.879 0.335 48.654 1.00 96.00 197 LEU A C 1
ATOM 1609 O O . LEU A 1 197 ? -16.029 0.331 47.765 1.00 96.00 197 LEU A O 1
ATOM 1613 N N . PHE A 1 198 ? -18.188 0.363 48.376 1.00 93.75 198 PHE A N 1
ATOM 1614 C CA . PHE A 1 198 ? -18.701 0.477 47.008 1.00 93.75 198 PHE A CA 1
ATOM 1615 C C . PHE A 1 198 ? -18.273 1.800 46.353 1.00 93.75 198 PHE A C 1
ATOM 1617 O O . PHE A 1 198 ? -17.705 1.788 45.264 1.00 93.75 198 PHE A O 1
ATOM 1624 N N . ASN A 1 199 ? -18.474 2.929 47.041 1.00 95.94 199 ASN A N 1
ATOM 1625 C CA . ASN A 1 199 ? -18.101 4.253 46.534 1.00 95.94 199 ASN A CA 1
ATOM 1626 C C . ASN A 1 199 ? -16.574 4.401 46.344 1.00 95.94 199 ASN A C 1
ATOM 1628 O O . ASN A 1 199 ? -16.118 5.078 45.421 1.00 95.94 199 ASN A O 1
ATOM 1632 N N . GLU A 1 200 ? -15.771 3.777 47.210 1.00 96.31 200 GLU A N 1
ATOM 1633 C CA . GLU A 1 200 ? -14.309 3.722 47.092 1.00 96.31 200 GLU A CA 1
ATOM 1634 C C . GLU A 1 200 ? -13.882 2.925 45.850 1.00 96.31 200 GLU A C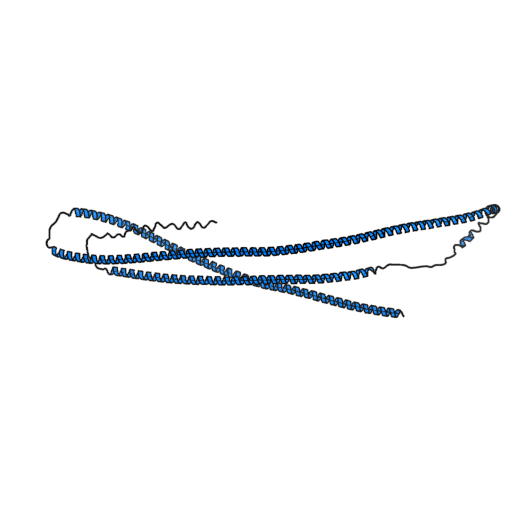 1
ATOM 1636 O O . GLU A 1 200 ? -13.078 3.422 45.058 1.00 96.31 200 GLU A O 1
ATOM 1641 N N . SER A 1 201 ? -14.486 1.753 45.621 1.00 93.44 201 SER A N 1
ATOM 1642 C CA . SER A 1 201 ? -14.242 0.917 44.437 1.00 93.44 201 SER A CA 1
ATOM 1643 C C . SER A 1 201 ? -14.686 1.592 43.130 1.00 93.44 201 SER A C 1
ATOM 1645 O O . SER A 1 201 ? -13.949 1.572 42.144 1.00 93.44 201 SER A O 1
ATOM 1647 N N . GLU A 1 202 ? -15.839 2.270 43.121 1.00 96.06 202 GLU A N 1
ATOM 1648 C CA . GLU A 1 202 ? -16.297 3.077 41.981 1.00 96.06 202 GLU A CA 1
ATOM 1649 C C . GLU A 1 202 ? -15.321 4.232 41.684 1.00 96.06 202 GLU A C 1
ATOM 1651 O O . GLU A 1 202 ? -14.950 4.467 40.530 1.00 96.06 202 GLU A O 1
ATOM 1656 N N . SER A 1 203 ? -14.829 4.910 42.729 1.00 95.00 203 SER A N 1
ATOM 1657 C CA . SER A 1 203 ? -13.822 5.969 42.609 1.00 95.00 203 SER A CA 1
ATOM 1658 C C . SER A 1 203 ? -12.480 5.456 42.074 1.00 95.00 203 SER A C 1
ATOM 1660 O O . SER A 1 203 ? -11.806 6.171 41.333 1.00 95.00 203 SER A O 1
ATOM 1662 N N . GLU A 1 204 ? -12.060 4.247 42.446 1.00 95.50 204 GLU A N 1
ATOM 1663 C CA . GLU A 1 204 ? -10.842 3.610 41.936 1.00 95.50 204 GLU A CA 1
ATOM 1664 C C . GLU A 1 204 ? -10.991 3.188 40.467 1.00 95.50 204 GLU A C 1
ATOM 1666 O O . GLU A 1 204 ? -10.190 3.608 39.631 1.00 95.50 204 GLU A O 1
ATOM 1671 N N . CYS A 1 205 ? -12.080 2.498 40.120 1.00 95.94 205 CYS A N 1
ATOM 1672 C CA . CYS A 1 205 ? -12.405 2.107 38.745 1.00 95.94 205 CYS A CA 1
ATOM 1673 C C . CYS A 1 205 ? -12.475 3.319 37.794 1.00 95.94 205 CYS A C 1
ATOM 1675 O O . CYS A 1 205 ? -11.914 3.305 36.696 1.00 95.94 205 CYS A O 1
ATOM 1677 N N . GLN A 1 206 ? -13.092 4.426 38.223 1.00 96.06 206 GLN A N 1
ATOM 1678 C CA . GLN A 1 206 ? -13.165 5.647 37.415 1.00 96.06 206 GLN A CA 1
ATOM 1679 C C . GLN A 1 206 ? -11.793 6.342 37.257 1.00 96.06 206 GLN A C 1
ATOM 1681 O O . GLN A 1 206 ? -11.555 6.972 36.220 1.00 96.06 206 GLN A O 1
ATOM 1686 N N . LYS A 1 207 ? -10.861 6.205 38.217 1.00 95.88 207 LYS A N 1
ATOM 1687 C CA . LYS A 1 207 ? -9.461 6.660 38.060 1.00 95.88 207 LYS A CA 1
ATOM 1688 C C . LYS A 1 207 ? -8.700 5.777 37.073 1.00 95.88 207 LYS A C 1
ATOM 1690 O O . LYS A 1 207 ? -8.060 6.318 36.174 1.00 95.88 207 LYS A O 1
ATOM 1695 N N . GLU A 1 208 ? -8.807 4.454 37.195 1.00 95.81 208 GLU A N 1
ATOM 1696 C CA . GLU A 1 208 ? -8.170 3.495 36.281 1.00 95.81 208 GLU A CA 1
ATOM 1697 C C . GLU A 1 208 ? -8.636 3.725 34.838 1.00 95.81 208 GLU A C 1
ATOM 1699 O O . GLU A 1 208 ? -7.818 3.966 33.951 1.00 95.81 208 GLU A O 1
ATOM 1704 N N . LYS A 1 209 ? -9.952 3.802 34.614 1.00 96.38 209 LYS A N 1
ATOM 1705 C CA . LYS A 1 209 ? -10.556 4.153 33.321 1.00 96.38 209 LYS A CA 1
ATOM 1706 C C . LYS A 1 209 ? -10.023 5.474 32.757 1.00 96.38 209 LYS A C 1
ATOM 1708 O O . LYS A 1 209 ? -9.735 5.560 31.565 1.00 96.38 209 LYS A O 1
ATOM 1713 N N . SER A 1 210 ? -9.870 6.499 33.597 1.00 95.62 210 SER A N 1
ATOM 1714 C CA . SER A 1 210 ? -9.318 7.797 33.179 1.00 95.62 210 SER A CA 1
ATOM 1715 C C . SER A 1 210 ? -7.832 7.699 32.805 1.00 95.62 210 SER A C 1
ATOM 1717 O O . SER A 1 210 ? -7.399 8.321 31.836 1.00 95.62 210 SER A O 1
ATOM 1719 N N . SER A 1 211 ? -7.058 6.881 33.525 1.00 97.12 211 SER A N 1
ATOM 1720 C CA . SER A 1 211 ? -5.646 6.611 33.229 1.00 97.12 211 SER A CA 1
ATOM 1721 C C . SER A 1 211 ? -5.472 5.824 31.926 1.00 97.12 211 SER A C 1
ATOM 1723 O O . SER A 1 211 ? -4.635 6.197 31.105 1.00 97.12 211 SER A O 1
ATOM 1725 N N . LEU A 1 212 ? -6.303 4.804 31.688 1.00 96.19 212 LEU A N 1
ATOM 1726 C CA . LEU A 1 212 ? -6.310 4.026 30.447 1.00 96.19 212 LEU A CA 1
ATOM 1727 C C . LEU A 1 212 ? -6.670 4.897 29.236 1.00 96.19 212 LEU A C 1
ATOM 1729 O O . LEU A 1 212 ? -5.985 4.835 28.220 1.00 96.19 212 LEU A O 1
ATOM 1733 N N . LEU A 1 213 ? -7.680 5.768 29.347 1.00 97.06 213 LEU A N 1
ATOM 1734 C CA . LEU A 1 213 ? -8.029 6.721 28.283 1.00 97.06 213 LEU A CA 1
ATOM 1735 C C . LEU A 1 213 ? -6.891 7.713 27.982 1.00 97.06 213 LEU A C 1
ATOM 1737 O O . LEU A 1 213 ? -6.670 8.059 26.818 1.00 97.06 213 LEU A O 1
ATOM 1741 N N . HIS A 1 214 ? -6.141 8.145 29.000 1.00 96.75 214 HIS A N 1
ATOM 1742 C CA . HIS A 1 214 ? -4.965 8.993 28.805 1.00 96.75 214 HIS A CA 1
ATOM 1743 C C . HIS A 1 214 ? -3.833 8.251 28.077 1.00 96.75 214 HIS A C 1
ATOM 1745 O O . HIS A 1 214 ? -3.279 8.784 27.115 1.00 96.75 214 HIS A O 1
ATOM 1751 N N . GLU A 1 215 ? -3.526 7.012 28.473 1.00 97.12 215 GLU A N 1
ATOM 1752 C CA . GLU A 1 215 ? -2.483 6.213 27.818 1.00 97.12 215 GLU A CA 1
ATOM 1753 C C . GLU A 1 215 ? -2.873 5.827 26.380 1.00 97.12 215 GLU A C 1
ATOM 1755 O O . GLU A 1 215 ? -2.039 5.931 25.487 1.00 97.12 215 GLU A O 1
ATOM 1760 N N . ILE A 1 216 ? -4.146 5.507 26.112 1.00 94.69 216 ILE A N 1
ATOM 1761 C CA . ILE A 1 216 ? -4.672 5.315 24.746 1.00 94.69 216 ILE A CA 1
ATOM 1762 C C . ILE A 1 216 ? -4.447 6.577 23.901 1.00 94.69 216 ILE A C 1
ATOM 1764 O O . ILE A 1 216 ? -3.897 6.489 22.806 1.00 94.69 216 ILE A O 1
ATOM 1768 N N . SER A 1 217 ? -4.797 7.758 24.424 1.00 96.25 217 SER A N 1
ATOM 1769 C CA . SER A 1 217 ? -4.613 9.040 23.719 1.00 96.25 217 SER A CA 1
ATOM 1770 C C . SER A 1 217 ? -3.135 9.325 23.405 1.00 96.25 217 SER A C 1
ATOM 1772 O O . SER A 1 217 ? -2.797 9.837 22.335 1.00 96.25 217 SER A O 1
ATOM 1774 N N . LYS A 1 218 ? -2.239 8.963 24.330 1.00 97.44 218 LYS A N 1
ATOM 1775 C CA . LYS A 1 218 ? -0.779 9.083 24.204 1.00 97.44 218 LYS A CA 1
ATOM 1776 C C . LYS A 1 218 ? -0.197 8.096 23.185 1.00 97.44 218 LYS A C 1
ATOM 1778 O O . LYS A 1 218 ? 0.618 8.503 22.359 1.00 97.44 218 LYS A O 1
ATOM 1783 N N . LEU A 1 219 ? -0.637 6.838 23.197 1.00 96.88 219 LEU A N 1
ATOM 1784 C CA . LEU A 1 219 ? -0.241 5.820 22.219 1.00 96.88 219 LEU A CA 1
ATOM 1785 C C . LEU A 1 219 ? -0.739 6.162 20.810 1.00 96.88 219 LEU A C 1
ATOM 1787 O O . LEU A 1 219 ? 0.024 6.037 19.856 1.00 96.88 219 LEU A O 1
ATOM 1791 N N . GLN A 1 220 ? -1.971 6.659 20.682 1.00 95.88 220 GLN A N 1
ATOM 1792 C CA . GLN A 1 220 ? -2.525 7.127 19.411 1.00 95.88 220 GLN A CA 1
ATOM 1793 C C . GLN A 1 220 ? -1.716 8.310 18.859 1.00 95.88 220 GLN A C 1
ATOM 1795 O O . GLN A 1 220 ? -1.234 8.243 17.733 1.00 95.88 220 GLN A O 1
ATOM 1800 N N . SER A 1 221 ? -1.425 9.318 19.691 1.00 95.44 221 SER A N 1
ATOM 1801 C CA . SER A 1 221 ? -0.567 10.455 19.305 1.00 95.44 221 SER A CA 1
ATOM 1802 C C . SER A 1 221 ? 0.838 10.020 18.852 1.00 95.44 221 SER A C 1
ATOM 1804 O O . SER A 1 221 ? 1.412 10.608 17.935 1.00 95.44 221 SER A O 1
ATOM 1806 N N . ALA A 1 222 ? 1.409 8.985 19.480 1.00 96.62 222 ALA A N 1
ATOM 1807 C CA . ALA A 1 222 ? 2.706 8.426 19.097 1.00 96.62 222 ALA A CA 1
ATOM 1808 C C . ALA A 1 222 ? 2.644 7.617 17.787 1.00 96.62 222 ALA A C 1
ATOM 1810 O O . ALA A 1 222 ? 3.584 7.667 16.990 1.00 96.62 222 ALA A O 1
ATOM 1811 N N . LEU A 1 223 ? 1.541 6.903 17.540 1.00 96.25 223 LEU A N 1
ATOM 1812 C CA . LEU A 1 223 ? 1.287 6.195 16.286 1.00 96.25 223 LEU A CA 1
ATOM 1813 C C . LEU A 1 223 ? 1.115 7.178 15.121 1.00 96.25 223 LEU A C 1
ATOM 1815 O O . LEU A 1 223 ? 1.770 7.010 14.095 1.00 96.25 223 LEU A O 1
ATOM 1819 N N . ASP A 1 224 ? 0.320 8.234 15.299 1.00 96.31 224 ASP A N 1
ATOM 1820 C CA . ASP A 1 224 ? 0.110 9.280 14.293 1.00 96.31 224 ASP A CA 1
ATOM 1821 C C . ASP A 1 224 ? 1.433 9.985 13.938 1.00 96.31 224 ASP A C 1
ATOM 1823 O O . ASP A 1 224 ? 1.754 10.177 12.762 1.00 96.31 224 ASP A O 1
ATOM 1827 N N . ALA A 1 225 ? 2.267 10.282 14.943 1.00 94.62 225 ALA A N 1
ATOM 1828 C CA . ALA A 1 225 ? 3.610 10.825 14.738 1.00 94.62 225 ALA A CA 1
ATOM 1829 C C . ALA A 1 225 ? 4.539 9.858 13.974 1.00 94.62 225 ALA A C 1
ATOM 1831 O O . ALA A 1 225 ? 5.287 10.296 13.096 1.00 94.62 225 ALA A O 1
ATOM 1832 N N . ARG A 1 226 ? 4.476 8.546 14.256 1.00 97.69 226 ARG A N 1
ATOM 1833 C CA . ARG A 1 226 ? 5.225 7.512 13.516 1.00 97.69 226 ARG A CA 1
ATOM 1834 C C . ARG A 1 226 ? 4.750 7.406 12.064 1.00 97.69 226 ARG A C 1
ATOM 1836 O O . ARG A 1 226 ? 5.591 7.387 11.172 1.00 97.69 226 ARG A O 1
ATOM 1843 N N . ILE A 1 227 ? 3.440 7.397 11.812 1.00 93.56 227 ILE A N 1
ATOM 1844 C CA . ILE A 1 227 ? 2.859 7.372 10.457 1.00 93.56 227 ILE A CA 1
ATOM 1845 C C . ILE A 1 227 ? 3.308 8.606 9.659 1.00 93.56 227 ILE A C 1
ATOM 1847 O O . ILE A 1 227 ? 3.753 8.479 8.517 1.00 93.56 227 ILE A O 1
ATOM 1851 N N . HIS A 1 228 ? 3.263 9.792 10.272 1.00 95.81 228 HIS A N 1
ATOM 1852 C CA . HIS A 1 228 ? 3.737 11.031 9.656 1.00 95.81 228 HIS A CA 1
ATOM 1853 C C . HIS A 1 228 ? 5.242 10.988 9.335 1.00 95.81 228 HIS A C 1
ATOM 1855 O O . HIS A 1 228 ? 5.649 11.374 8.239 1.00 95.81 228 HIS A O 1
ATOM 1861 N N . ALA A 1 229 ? 6.072 10.471 10.247 1.00 95.38 229 ALA A N 1
ATOM 1862 C CA . ALA A 1 229 ? 7.507 10.301 10.015 1.00 95.38 229 ALA A CA 1
ATOM 1863 C C . ALA A 1 229 ? 7.806 9.309 8.875 1.00 95.38 229 ALA A C 1
ATOM 1865 O O . ALA A 1 229 ? 8.615 9.617 8.001 1.00 95.38 229 ALA A O 1
ATOM 1866 N N . SER A 1 230 ? 7.114 8.164 8.824 1.00 94.81 230 SER A N 1
ATOM 1867 C CA . SER A 1 230 ? 7.238 7.196 7.725 1.00 94.81 230 SER A CA 1
ATOM 1868 C C . SER A 1 230 ? 6.820 7.789 6.375 1.00 94.81 230 SER A C 1
ATOM 1870 O O . SER A 1 230 ? 7.484 7.541 5.371 1.00 94.81 230 SER A O 1
ATOM 1872 N N . LYS A 1 231 ? 5.769 8.623 6.338 1.00 96.06 231 LYS A N 1
ATOM 1873 C CA . LYS A 1 231 ? 5.362 9.332 5.115 1.00 96.06 231 LYS A CA 1
ATOM 1874 C C . LYS A 1 231 ? 6.432 10.321 4.643 1.00 96.06 231 LYS A C 1
ATOM 1876 O O . LYS A 1 231 ? 6.751 10.331 3.459 1.00 96.06 231 LYS A O 1
ATOM 1881 N N . LEU A 1 232 ? 7.020 11.101 5.554 1.00 95.94 232 LEU A N 1
ATOM 1882 C CA . LEU A 1 232 ? 8.113 12.023 5.222 1.00 95.94 232 LEU A CA 1
ATOM 1883 C C . LEU A 1 232 ? 9.383 11.298 4.751 1.00 95.94 232 LEU A C 1
ATOM 1885 O O . LEU A 1 232 ? 10.064 11.807 3.866 1.00 95.94 232 LEU A O 1
ATOM 1889 N N . MET A 1 233 ? 9.698 10.117 5.297 1.00 94.44 233 MET A N 1
ATOM 1890 C CA . MET A 1 233 ? 10.797 9.282 4.791 1.00 94.44 233 MET A CA 1
ATOM 1891 C C . MET A 1 233 ? 10.557 8.848 3.342 1.00 94.44 233 MET A C 1
ATOM 1893 O O . MET A 1 233 ? 11.445 9.011 2.513 1.00 94.44 233 MET A O 1
ATOM 1897 N N . LEU A 1 234 ? 9.355 8.359 3.026 1.00 94.19 234 LEU A N 1
ATOM 1898 C CA . LEU A 1 234 ? 9.007 7.928 1.671 1.00 94.19 234 LEU A CA 1
ATOM 1899 C C . LEU A 1 234 ? 8.970 9.110 0.684 1.00 94.19 234 LEU A C 1
ATOM 1901 O O . LEU A 1 234 ? 9.391 8.974 -0.463 1.00 94.19 234 LEU A O 1
ATOM 1905 N N . GLU A 1 235 ? 8.527 10.293 1.117 1.00 93.94 235 GLU A N 1
ATOM 1906 C CA . GLU A 1 235 ? 8.628 11.521 0.315 1.00 93.94 235 GLU A CA 1
ATOM 1907 C C . GLU A 1 235 ? 10.094 11.926 0.067 1.00 93.94 235 GLU A C 1
ATOM 1909 O O . GLU A 1 235 ? 10.446 12.252 -1.067 1.00 93.94 235 GLU A O 1
ATOM 1914 N N . LEU A 1 236 ? 10.966 11.839 1.081 1.00 94.62 236 LEU A N 1
ATOM 1915 C CA . LEU A 1 236 ? 12.404 12.111 0.955 1.00 94.62 236 LEU A CA 1
ATOM 1916 C C . LEU A 1 236 ? 13.082 11.147 -0.030 1.00 94.62 236 LEU A C 1
ATOM 1918 O O . LEU A 1 236 ? 13.796 11.592 -0.929 1.00 94.62 236 LEU A O 1
ATOM 1922 N N . GLU A 1 237 ? 12.831 9.848 0.116 1.00 93.56 237 GLU A N 1
ATOM 1923 C CA . GLU A 1 237 ? 13.377 8.789 -0.734 1.00 93.56 237 GLU A CA 1
ATOM 1924 C C . GLU A 1 237 ? 13.026 9.034 -2.207 1.00 93.56 237 GLU A C 1
ATOM 1926 O O . GLU A 1 237 ? 13.923 9.145 -3.042 1.00 93.56 237 GLU A O 1
ATOM 1931 N N . ASN A 1 238 ? 11.746 9.292 -2.505 1.00 91.25 238 ASN A N 1
ATOM 1932 C CA . ASN A 1 238 ? 11.300 9.660 -3.850 1.00 91.25 238 ASN A CA 1
ATOM 1933 C C . ASN A 1 238 ? 12.019 10.912 -4.395 1.00 91.25 238 ASN A C 1
ATOM 1935 O O . ASN A 1 238 ? 12.351 10.958 -5.582 1.00 91.25 238 ASN A O 1
ATOM 1939 N N . THR A 1 239 ? 12.297 11.930 -3.566 1.00 93.25 239 THR A N 1
ATOM 1940 C CA . THR A 1 239 ? 13.054 13.113 -4.026 1.00 93.25 239 THR A CA 1
ATOM 1941 C C . THR A 1 239 ? 14.528 12.820 -4.308 1.00 93.25 239 THR A C 1
ATOM 1943 O O . THR A 1 239 ? 15.079 13.390 -5.251 1.00 93.25 239 THR A O 1
ATOM 1946 N N . GLU A 1 240 ? 15.163 11.915 -3.561 1.00 92.94 240 GLU A N 1
ATOM 1947 C CA . GLU A 1 240 ? 16.550 11.505 -3.804 1.00 92.94 240 GLU A CA 1
ATOM 1948 C C . GLU A 1 240 ? 16.639 10.628 -5.071 1.00 92.94 240 GLU A C 1
ATOM 1950 O O . GLU A 1 240 ? 17.506 10.862 -5.913 1.00 92.94 240 GLU A O 1
ATOM 1955 N N . THR A 1 241 ? 15.671 9.730 -5.307 1.00 91.62 241 THR A N 1
ATOM 1956 C CA . THR A 1 241 ? 15.535 8.993 -6.579 1.00 91.62 241 THR A CA 1
ATOM 1957 C C . THR A 1 241 ? 15.363 9.941 -7.771 1.00 91.62 241 THR A C 1
ATOM 1959 O O . THR A 1 241 ? 16.094 9.833 -8.757 1.00 91.62 241 THR A O 1
ATOM 1962 N N . LEU A 1 242 ? 14.448 10.917 -7.690 1.00 92.50 242 LEU A N 1
ATOM 1963 C CA . LEU A 1 242 ? 14.225 11.900 -8.762 1.00 92.50 242 LEU A CA 1
ATOM 1964 C C . LEU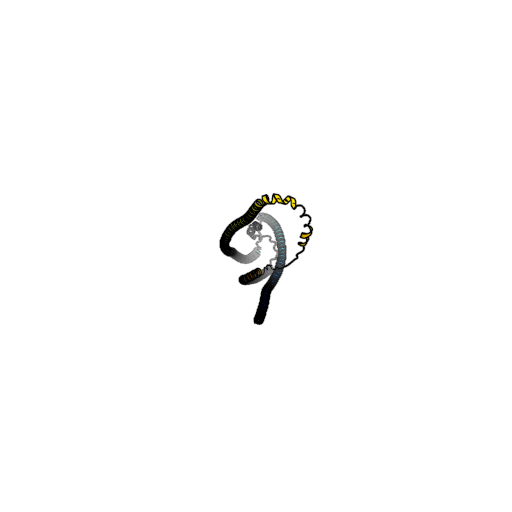 A 1 242 ? 15.471 12.755 -9.046 1.00 92.50 242 LEU A C 1
ATOM 1966 O O . LEU A 1 242 ? 15.773 13.048 -10.202 1.00 92.50 242 LEU A O 1
ATOM 1970 N N . LYS A 1 243 ? 16.223 13.118 -8.004 1.00 95.50 243 LYS A N 1
ATOM 1971 C CA . LYS A 1 243 ? 17.498 13.845 -8.088 1.00 95.50 243 LYS A CA 1
ATOM 1972 C C . LYS A 1 243 ? 18.595 13.014 -8.767 1.00 95.50 243 LYS A C 1
ATOM 1974 O O . LYS A 1 243 ? 19.307 13.549 -9.616 1.00 95.50 243 LYS A O 1
ATOM 1979 N N . LEU A 1 244 ? 18.691 11.715 -8.475 1.00 94.88 244 LEU A N 1
ATOM 1980 C CA . LEU A 1 244 ? 19.603 10.796 -9.171 1.00 94.88 244 LEU A CA 1
ATOM 1981 C C . LEU A 1 244 ? 19.221 10.617 -10.651 1.00 94.88 244 LEU A C 1
ATOM 1983 O O . LEU A 1 244 ? 20.094 10.653 -11.521 1.00 94.88 244 LEU A O 1
ATOM 1987 N N . MET A 1 245 ? 17.924 10.495 -10.963 1.00 92.94 245 MET A N 1
ATOM 1988 C CA . MET A 1 245 ? 17.438 10.446 -12.350 1.00 92.94 245 MET A CA 1
ATOM 1989 C C . MET A 1 245 ? 17.740 11.745 -13.113 1.00 92.94 245 MET A C 1
ATOM 1991 O O . MET A 1 245 ? 18.179 11.689 -14.264 1.00 92.94 245 MET A O 1
ATOM 1995 N N . LEU A 1 246 ? 17.570 12.906 -12.469 1.00 94.19 246 LEU A N 1
ATOM 1996 C CA . LEU A 1 246 ? 17.930 14.206 -13.037 1.00 94.19 246 LEU A CA 1
ATOM 1997 C C . LEU A 1 246 ? 19.432 14.274 -13.340 1.00 94.19 246 LEU A C 1
ATOM 1999 O O . LEU A 1 246 ? 19.795 14.487 -14.496 1.00 94.19 246 LEU A O 1
ATOM 2003 N N . GLN A 1 247 ? 20.293 13.993 -12.357 1.00 95.25 247 GLN A N 1
ATOM 2004 C CA . GLN A 1 247 ? 21.753 14.003 -12.521 1.00 95.25 247 GLN A CA 1
ATOM 2005 C C . GLN A 1 247 ? 22.222 13.050 -13.637 1.00 95.25 247 GLN A C 1
ATOM 2007 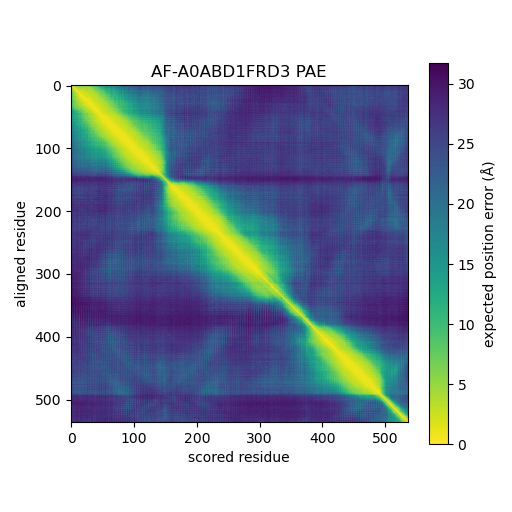O O . GLN A 1 247 ? 23.115 13.391 -14.420 1.00 95.25 247 GLN A O 1
ATOM 2012 N N . LYS A 1 248 ? 21.600 11.868 -13.760 1.00 94.94 248 LYS A N 1
ATOM 2013 C CA . LYS A 1 248 ? 21.849 10.950 -14.879 1.00 94.94 248 LYS A CA 1
ATOM 2014 C C . LYS A 1 248 ? 21.502 11.612 -16.217 1.00 94.94 248 LYS A C 1
ATOM 2016 O O . LYS A 1 248 ? 22.363 11.660 -17.097 1.00 94.94 248 LYS A O 1
ATOM 2021 N N . SER A 1 249 ? 20.303 12.184 -16.348 1.00 91.06 249 SER A N 1
ATOM 2022 C CA . SER A 1 249 ? 19.867 12.854 -17.582 1.00 91.06 249 SER A CA 1
ATOM 2023 C C . SER A 1 249 ? 20.749 14.056 -17.960 1.00 91.06 249 SER A C 1
ATOM 2025 O O . SER A 1 249 ? 21.069 14.235 -19.134 1.00 91.06 249 SER A O 1
ATOM 2027 N N . GLU A 1 250 ? 21.240 14.828 -16.985 1.00 94.81 250 GLU A N 1
ATOM 2028 C CA . GLU A 1 250 ? 22.191 15.923 -17.216 1.00 94.81 250 GLU A CA 1
ATOM 2029 C C . GLU A 1 250 ? 23.526 15.405 -17.783 1.00 94.81 250 GLU A C 1
ATOM 2031 O O . GLU A 1 250 ? 24.067 15.980 -18.733 1.00 94.81 250 GLU A O 1
ATOM 2036 N N . SER A 1 251 ? 24.033 14.277 -17.268 1.00 94.31 251 SER A N 1
ATOM 2037 C CA . SER A 1 251 ? 25.260 13.647 -17.782 1.00 94.31 251 SER A CA 1
ATOM 2038 C C . SER A 1 251 ? 25.100 13.082 -19.203 1.00 94.31 251 SER A C 1
ATOM 2040 O O . SER A 1 251 ? 26.021 13.176 -20.023 1.00 94.31 251 SER A O 1
ATOM 2042 N N . GLU A 1 252 ? 23.915 12.563 -19.537 1.00 94.88 252 GLU A N 1
ATOM 2043 C CA . GLU A 1 252 ? 23.566 12.104 -20.885 1.00 94.88 252 GLU A CA 1
ATOM 2044 C C . GLU A 1 252 ? 23.470 13.286 -21.865 1.00 94.88 252 GLU A C 1
ATOM 2046 O O . GLU A 1 252 ? 24.038 13.228 -22.959 1.00 94.88 252 GLU A O 1
ATOM 2051 N N . VAL A 1 253 ? 22.843 14.396 -21.455 1.00 94.62 253 VAL A N 1
ATOM 2052 C CA . VAL A 1 253 ? 22.754 15.638 -22.242 1.00 94.62 253 VAL A CA 1
ATOM 2053 C C . VAL A 1 253 ? 24.136 16.230 -22.525 1.00 94.62 253 VAL A C 1
ATOM 2055 O O . VAL A 1 253 ? 24.424 16.556 -23.680 1.00 94.62 253 VAL A O 1
ATOM 2058 N N . GLU A 1 254 ? 25.027 16.330 -21.533 1.00 95.56 254 GLU A N 1
ATOM 2059 C CA . GLU A 1 254 ? 26.383 16.851 -21.764 1.00 95.56 254 GLU A CA 1
ATOM 2060 C C . GLU A 1 254 ? 27.203 15.905 -22.664 1.00 95.56 254 GLU A C 1
ATOM 2062 O O . GLU A 1 254 ? 27.924 16.356 -23.556 1.00 95.56 254 GLU A O 1
ATOM 2067 N N . THR A 1 255 ? 27.016 14.587 -22.530 1.00 94.38 255 THR A N 1
ATOM 2068 C CA . THR A 1 255 ? 27.628 13.584 -23.420 1.00 94.38 255 THR A CA 1
ATOM 2069 C C . THR A 1 255 ? 27.146 13.728 -24.870 1.00 94.38 255 THR A C 1
ATOM 2071 O O . THR A 1 255 ? 27.953 13.681 -25.804 1.00 94.38 255 THR A O 1
ATOM 2074 N N . LEU A 1 256 ? 25.845 13.940 -25.091 1.00 94.75 256 LEU A N 1
ATOM 2075 C CA . LEU A 1 256 ? 25.275 14.187 -26.422 1.00 94.75 256 LEU A CA 1
ATOM 2076 C C . LEU A 1 256 ? 25.750 15.522 -27.012 1.00 94.75 256 LEU A C 1
ATOM 2078 O O . LEU A 1 256 ? 26.065 15.592 -28.199 1.00 94.75 256 LEU A O 1
ATOM 2082 N N . LYS A 1 257 ? 25.870 16.563 -26.186 1.00 96.88 257 LYS A N 1
ATOM 2083 C CA . LYS A 1 257 ? 26.390 17.890 -26.549 1.00 96.88 257 LYS A CA 1
ATOM 2084 C C . LYS A 1 257 ? 27.869 17.847 -26.953 1.00 96.88 257 LYS A C 1
ATOM 2086 O O . LYS A 1 257 ? 28.250 18.499 -27.928 1.00 96.88 257 LYS A O 1
ATOM 2091 N N . LEU A 1 258 ? 28.688 17.030 -26.285 1.00 95.38 258 LEU A N 1
ATOM 2092 C CA . LEU A 1 258 ? 30.065 16.746 -26.708 1.00 95.38 258 LEU A CA 1
ATOM 2093 C C . LEU A 1 258 ? 30.101 16.009 -28.056 1.00 95.38 258 LEU A C 1
ATOM 2095 O O . LEU A 1 258 ? 30.783 16.471 -28.969 1.00 95.38 258 LEU A O 1
ATOM 2099 N N . LYS A 1 259 ? 29.314 14.934 -28.227 1.00 95.12 259 LYS A N 1
ATOM 2100 C CA . LYS A 1 259 ? 29.200 14.207 -29.510 1.00 95.12 259 LYS A CA 1
ATOM 2101 C C . LYS A 1 259 ? 28.760 15.124 -30.659 1.00 95.12 259 LYS A C 1
ATOM 2103 O O . LYS A 1 259 ? 29.349 15.080 -31.736 1.00 95.12 259 LYS A O 1
ATOM 2108 N N . LEU A 1 260 ? 27.778 15.998 -30.425 1.00 94.81 260 LEU A N 1
ATOM 2109 C CA . LEU A 1 260 ? 27.318 16.990 -31.400 1.00 94.81 260 LEU A CA 1
ATOM 2110 C C . LEU A 1 260 ? 28.450 17.939 -31.820 1.00 94.81 260 LEU A C 1
ATOM 2112 O O . LEU A 1 260 ? 28.633 18.173 -33.013 1.00 94.81 260 LEU A O 1
ATOM 2116 N N . LYS A 1 261 ? 29.241 18.439 -30.863 1.00 96.25 261 LYS A N 1
ATOM 2117 C CA . LYS A 1 261 ? 30.391 19.311 -31.139 1.00 96.25 261 LYS A CA 1
ATOM 2118 C C . LYS A 1 261 ? 31.485 18.592 -31.940 1.00 96.25 261 LYS A C 1
ATOM 2120 O O . LYS A 1 261 ? 32.031 19.178 -32.872 1.00 96.25 261 LYS A O 1
ATOM 2125 N N . THR A 1 262 ? 31.777 17.328 -31.626 1.00 95.50 262 THR A N 1
ATOM 2126 C CA . THR A 1 262 ? 32.717 16.502 -32.404 1.00 95.50 262 THR A CA 1
ATOM 2127 C C . THR A 1 262 ? 32.223 16.290 -33.836 1.00 95.50 262 THR A C 1
ATOM 2129 O O . THR A 1 262 ? 32.993 16.482 -34.773 1.00 95.50 262 THR A O 1
ATOM 2132 N N . ASN A 1 263 ? 30.936 15.987 -34.030 1.00 92.56 263 ASN A N 1
ATOM 2133 C CA . ASN A 1 263 ? 30.353 15.818 -35.364 1.00 92.56 263 ASN A CA 1
ATOM 2134 C C . ASN A 1 263 ? 30.351 17.129 -36.171 1.00 92.56 263 ASN A C 1
ATOM 2136 O O . ASN A 1 263 ? 30.645 17.113 -37.363 1.00 92.56 263 ASN A O 1
ATOM 2140 N N . GLN A 1 264 ? 30.085 18.274 -35.532 1.00 95.38 264 GLN A N 1
ATOM 2141 C CA . GLN A 1 264 ? 30.201 19.597 -36.163 1.00 95.38 264 GLN A CA 1
ATOM 2142 C C . GLN A 1 264 ? 31.643 19.899 -36.601 1.00 95.38 264 GLN A C 1
ATOM 2144 O O . GLN A 1 264 ? 31.856 20.410 -37.699 1.00 95.38 264 GLN A O 1
ATOM 2149 N N . GLN A 1 265 ? 32.637 19.549 -35.778 1.00 95.81 265 GLN A N 1
ATOM 2150 C CA . GLN A 1 265 ? 34.048 19.689 -36.142 1.00 95.81 265 GLN A CA 1
ATOM 2151 C C . GLN A 1 265 ? 34.427 18.771 -37.315 1.00 95.81 265 GLN A C 1
ATOM 2153 O O . GLN A 1 265 ? 35.082 19.234 -38.247 1.00 95.81 265 GLN A O 1
ATOM 2158 N N . ALA A 1 266 ? 33.992 17.508 -37.298 1.00 94.19 266 ALA A N 1
ATOM 2159 C CA . ALA A 1 266 ? 34.238 16.559 -38.383 1.00 94.19 266 ALA A CA 1
ATOM 2160 C C . ALA A 1 266 ? 33.610 17.030 -39.708 1.00 94.19 266 ALA A C 1
ATOM 2162 O O . ALA A 1 266 ? 34.278 17.009 -40.737 1.00 94.19 266 ALA A O 1
ATOM 2163 N N . HIS A 1 267 ? 32.379 17.552 -39.675 1.00 93.94 267 HIS A N 1
ATOM 2164 C CA . HIS A 1 267 ? 31.708 18.129 -40.845 1.00 93.94 267 HIS A CA 1
ATOM 2165 C C . HIS A 1 267 ? 32.474 19.323 -41.441 1.00 93.94 267 HIS A C 1
ATOM 2167 O O . HIS A 1 267 ? 32.645 19.403 -42.655 1.00 93.94 267 HIS A O 1
ATOM 2173 N N . GLU A 1 268 ? 32.977 20.252 -40.621 1.00 95.25 268 GLU A N 1
ATOM 2174 C CA . GLU A 1 268 ? 33.779 21.374 -41.135 1.00 95.25 268 GLU A CA 1
ATOM 2175 C C . GLU A 1 268 ? 35.171 20.928 -41.635 1.00 95.25 268 GLU A C 1
ATOM 2177 O O . GLU A 1 268 ? 35.699 21.518 -42.580 1.00 95.25 268 GLU A O 1
ATOM 2182 N N . GLN A 1 269 ? 35.745 19.856 -41.078 1.00 94.94 269 GLN A N 1
ATOM 2183 C CA . GLN A 1 269 ? 36.965 19.224 -41.602 1.00 94.94 269 GLN A CA 1
ATOM 2184 C C . GLN A 1 269 ? 36.724 18.536 -42.959 1.00 94.94 269 GLN A C 1
ATOM 2186 O O . GLN A 1 269 ? 37.493 18.744 -43.895 1.00 94.94 269 GLN A O 1
ATOM 2191 N N . GLU A 1 270 ? 35.630 17.787 -43.110 1.00 94.88 270 GLU A N 1
ATOM 2192 C CA . GLU A 1 270 ? 35.227 17.170 -44.380 1.00 94.88 270 GLU A CA 1
ATOM 2193 C C . GLU A 1 270 ? 34.957 18.237 -45.450 1.00 94.88 270 GLU A C 1
ATOM 2195 O O . GLU A 1 270 ? 35.546 18.212 -46.528 1.00 94.88 270 GLU A O 1
ATOM 2200 N N . LYS A 1 271 ? 34.143 19.243 -45.126 1.00 96.50 271 LYS A N 1
ATOM 2201 C CA . LYS A 1 271 ? 33.815 20.388 -45.987 1.00 96.50 271 LYS A CA 1
ATOM 2202 C C . LYS A 1 271 ? 35.048 21.174 -46.443 1.00 96.50 271 LYS A C 1
ATOM 2204 O O . LYS A 1 271 ? 35.099 21.603 -47.595 1.00 96.50 271 LYS A O 1
ATOM 2209 N N . THR A 1 272 ? 36.052 21.358 -45.581 1.00 95.88 272 THR A N 1
ATOM 2210 C CA . THR A 1 272 ? 37.314 22.008 -45.980 1.00 95.88 272 THR A CA 1
ATOM 2211 C C . THR A 1 272 ? 38.196 21.095 -46.835 1.00 95.88 272 THR A C 1
ATOM 2213 O O . THR A 1 272 ? 38.768 21.576 -47.812 1.00 95.88 272 THR A O 1
ATOM 2216 N N . GLY A 1 273 ? 38.235 19.784 -46.572 1.00 95.19 273 GLY A N 1
ATOM 2217 C CA . GLY A 1 273 ? 38.898 18.804 -47.445 1.00 95.19 273 GLY A CA 1
ATOM 2218 C C . GLY A 1 273 ? 38.257 18.698 -48.837 1.00 95.19 273 GLY A C 1
ATOM 2219 O O . GLY A 1 273 ? 38.958 18.674 -49.852 1.00 95.19 273 GLY A O 1
ATOM 2220 N N . LEU A 1 274 ? 36.923 18.723 -48.908 1.00 95.56 274 LEU A N 1
ATOM 2221 C CA . LEU A 1 274 ? 36.168 18.779 -50.161 1.00 95.56 274 LEU A CA 1
ATOM 2222 C C . LEU A 1 274 ? 36.452 20.077 -50.927 1.00 95.56 274 LEU A C 1
ATOM 2224 O O . LEU A 1 274 ? 36.679 20.024 -52.132 1.00 95.56 274 LEU A O 1
ATOM 2228 N N . LEU A 1 275 ? 36.517 21.227 -50.246 1.00 96.50 275 LEU A N 1
ATOM 2229 C CA . LEU A 1 275 ? 36.865 22.506 -50.875 1.00 96.50 275 LEU A CA 1
ATOM 2230 C C . LEU A 1 275 ? 38.290 22.500 -51.458 1.00 96.50 275 LEU A C 1
ATOM 2232 O O . LEU A 1 275 ? 38.488 22.967 -52.578 1.00 96.50 275 LEU A O 1
ATOM 2236 N N . VAL A 1 276 ? 39.274 21.934 -50.747 1.00 95.81 276 VAL A N 1
ATOM 2237 C CA . VAL A 1 276 ? 40.631 21.721 -51.291 1.00 95.81 276 VAL A CA 1
ATOM 2238 C C . VAL A 1 276 ? 40.580 20.819 -52.527 1.00 95.81 276 VAL A C 1
ATOM 2240 O O . VAL A 1 276 ? 41.121 21.184 -53.568 1.00 95.81 276 VAL A O 1
ATOM 2243 N N . THR A 1 277 ? 39.855 19.700 -52.453 1.00 94.56 277 THR A N 1
ATOM 2244 C CA . THR A 1 277 ? 39.704 18.755 -53.572 1.00 94.56 277 THR A CA 1
ATOM 2245 C C . THR A 1 277 ? 39.079 19.414 -54.806 1.00 94.56 277 THR A C 1
ATOM 2247 O O . THR A 1 277 ? 39.537 19.167 -55.921 1.00 94.56 277 THR A O 1
ATOM 2250 N N . VAL A 1 278 ? 38.061 20.266 -54.630 1.00 94.50 278 VAL A N 1
ATOM 2251 C CA . VAL A 1 278 ? 37.437 21.043 -55.718 1.00 94.50 278 VAL A CA 1
ATOM 2252 C C . VAL A 1 278 ? 38.454 21.996 -56.346 1.00 94.50 278 VAL A C 1
ATOM 2254 O O . VAL A 1 278 ? 38.667 21.921 -57.553 1.00 94.50 278 VAL A O 1
ATOM 2257 N N . ASN A 1 279 ? 39.170 22.788 -55.541 1.00 94.19 279 ASN A N 1
ATOM 2258 C CA . ASN A 1 279 ? 40.203 23.703 -56.041 1.00 94.19 279 ASN A CA 1
ATOM 2259 C C . ASN A 1 279 ? 41.308 22.972 -56.836 1.00 94.19 279 ASN A C 1
ATOM 2261 O O . ASN A 1 279 ? 41.788 23.488 -57.845 1.00 94.19 279 ASN A O 1
ATOM 2265 N N . GLU A 1 280 ? 41.697 21.759 -56.427 1.00 95.25 280 GLU A N 1
ATOM 2266 C CA . GLU A 1 280 ? 42.632 20.914 -57.187 1.00 95.25 280 GLU A CA 1
ATOM 2267 C C . GLU A 1 280 ? 42.048 20.423 -58.521 1.00 95.25 280 GLU A C 1
ATOM 2269 O O . GLU A 1 280 ? 42.770 20.367 -59.524 1.00 95.25 280 GLU A O 1
ATOM 2274 N N . LYS A 1 281 ? 40.754 20.062 -58.567 1.00 94.62 281 LYS A N 1
ATOM 2275 C CA . LYS A 1 281 ? 40.091 19.697 -59.830 1.00 94.62 281 LYS A CA 1
ATOM 2276 C C . LYS A 1 281 ? 40.002 20.903 -60.758 1.00 94.62 281 LYS A C 1
ATOM 2278 O O . LYS A 1 281 ? 40.366 20.760 -61.920 1.00 94.62 281 LYS A O 1
ATOM 2283 N N . ASP A 1 282 ? 39.613 22.067 -60.252 1.00 96.00 282 ASP A N 1
ATOM 2284 C CA . ASP A 1 282 ? 39.472 23.297 -61.037 1.00 96.00 282 ASP A CA 1
ATOM 2285 C C . ASP A 1 282 ? 40.825 23.775 -61.588 1.00 96.00 282 ASP A C 1
ATOM 2287 O O . ASP A 1 282 ? 40.939 24.089 -62.774 1.00 96.00 282 ASP A O 1
ATOM 2291 N N . ALA A 1 283 ? 41.894 23.716 -60.785 1.00 95.00 283 ALA A N 1
ATOM 2292 C CA . ALA A 1 283 ? 43.254 23.979 -61.257 1.00 95.00 283 ALA A CA 1
ATOM 2293 C C . ALA A 1 283 ? 43.689 22.994 -62.360 1.00 95.00 283 ALA A C 1
ATOM 2295 O O . ALA A 1 283 ? 44.303 23.393 -63.356 1.00 95.00 283 ALA A O 1
ATOM 2296 N N . LYS A 1 284 ? 43.336 21.705 -62.231 1.00 96.31 284 LYS A N 1
ATOM 2297 C CA . LYS A 1 284 ? 43.608 20.706 -63.272 1.00 96.31 284 LYS A CA 1
ATOM 2298 C C . LYS A 1 284 ? 42.774 20.945 -64.533 1.00 96.31 284 LYS A C 1
ATOM 2300 O O . LYS A 1 284 ? 43.327 20.821 -65.625 1.00 96.31 284 LYS A O 1
ATOM 2305 N N . ILE A 1 285 ? 41.502 21.325 -64.406 1.00 94.88 285 ILE A N 1
ATOM 2306 C CA . ILE A 1 285 ? 40.626 21.704 -65.525 1.00 94.88 285 ILE A CA 1
ATOM 2307 C C . ILE A 1 285 ? 41.247 22.880 -66.283 1.00 94.88 285 ILE A C 1
ATOM 2309 O O . ILE A 1 285 ? 41.527 22.732 -67.469 1.00 94.88 285 ILE A O 1
ATOM 2313 N N . GLY A 1 286 ? 41.611 23.968 -65.598 1.00 95.44 286 GLY A N 1
ATOM 2314 C CA . GLY A 1 286 ? 42.278 25.116 -66.223 1.00 95.44 286 GLY A CA 1
ATOM 2315 C C . GLY A 1 286 ? 43.589 24.748 -66.935 1.00 95.4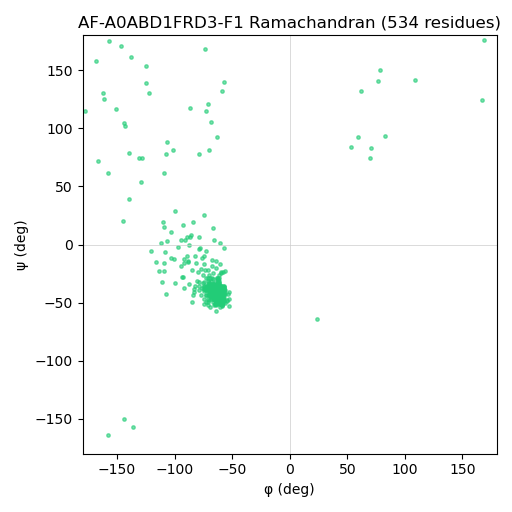4 286 GLY A C 1
ATOM 2316 O O . GLY A 1 286 ? 43.869 25.246 -68.026 1.00 95.44 286 GLY A O 1
ATOM 2317 N N . SER A 1 287 ? 44.374 23.811 -66.385 1.00 94.88 287 SER A N 1
ATOM 2318 C CA . SER A 1 287 ? 45.589 23.306 -67.050 1.00 94.88 287 SER A CA 1
ATOM 2319 C C . SER A 1 287 ? 45.293 22.517 -68.338 1.00 94.88 287 SER A C 1
ATOM 2321 O O . SER A 1 287 ? 46.052 22.598 -69.306 1.00 94.88 287 SER A O 1
ATOM 2323 N N . LEU A 1 288 ? 44.173 21.787 -68.382 1.00 94.75 288 LEU A N 1
ATOM 2324 C CA . LEU A 1 288 ? 43.720 21.045 -69.560 1.00 94.75 288 LEU A CA 1
ATOM 2325 C C . LEU A 1 288 ? 43.104 21.985 -70.604 1.00 94.75 288 LEU A C 1
ATOM 2327 O O . LEU A 1 288 ? 43.360 21.817 -71.792 1.00 94.75 288 LEU A O 1
ATOM 2331 N N . GLU A 1 289 ? 42.369 23.016 -70.189 1.00 94.56 289 GLU A N 1
ATOM 2332 C CA . GLU A 1 289 ? 41.850 24.062 -71.078 1.00 94.56 289 GLU A CA 1
ATOM 2333 C C . GLU A 1 289 ? 42.980 24.850 -71.758 1.00 94.56 289 GLU A C 1
ATOM 2335 O O . GLU A 1 289 ? 42.902 25.139 -72.956 1.00 94.56 289 GLU A O 1
ATOM 2340 N N . GLN A 1 290 ? 44.075 25.125 -71.039 1.00 95.00 290 GLN A N 1
ATOM 2341 C CA . GLN A 1 290 ? 45.297 25.700 -71.613 1.00 95.00 290 GLN A CA 1
ATOM 2342 C C . GLN A 1 290 ? 45.945 24.760 -72.642 1.00 95.00 290 GLN A C 1
ATOM 2344 O O . GLN A 1 290 ? 46.258 25.200 -73.749 1.00 95.00 290 GLN A O 1
ATOM 2349 N N . GLN A 1 291 ? 46.087 23.465 -72.333 1.00 94.56 291 GLN A N 1
ATOM 2350 C CA . GLN A 1 291 ? 46.615 22.470 -73.282 1.00 94.56 291 GLN A CA 1
ATOM 2351 C C . GLN A 1 291 ? 45.737 22.347 -74.537 1.00 94.56 291 GLN A C 1
ATOM 2353 O O . GLN A 1 291 ? 46.254 22.379 -75.651 1.00 94.56 291 GLN A O 1
ATOM 2358 N N . ILE A 1 292 ? 44.412 22.286 -74.378 1.00 92.06 292 ILE A N 1
ATOM 2359 C CA . ILE A 1 292 ? 43.442 22.262 -75.484 1.00 92.06 292 ILE A CA 1
ATOM 2360 C C . ILE A 1 292 ? 43.552 23.535 -76.336 1.00 92.06 292 ILE A C 1
ATOM 2362 O O . ILE A 1 292 ? 43.465 23.464 -77.561 1.00 92.06 292 ILE A O 1
ATOM 2366 N N . SER A 1 293 ? 43.765 24.697 -75.716 1.00 95.25 293 SER A N 1
ATOM 2367 C CA . SER A 1 293 ? 43.934 25.970 -76.428 1.00 95.25 293 SER A CA 1
ATOM 2368 C C . SER A 1 293 ? 45.247 26.021 -77.216 1.00 95.25 293 SER A C 1
ATOM 2370 O O . SER A 1 293 ? 45.251 26.442 -78.371 1.00 95.25 293 SER A O 1
ATOM 2372 N N . MET A 1 294 ? 46.344 25.517 -76.642 1.00 94.19 294 MET A N 1
ATOM 2373 C CA . MET A 1 294 ? 47.629 25.385 -77.333 1.00 94.19 294 MET A CA 1
ATOM 2374 C C . MET A 1 294 ? 47.546 24.396 -78.506 1.00 94.19 294 MET A C 1
ATOM 2376 O O . MET A 1 294 ? 47.999 24.712 -79.602 1.00 94.19 294 MET A O 1
ATOM 2380 N N . LEU A 1 295 ? 46.908 23.236 -78.315 1.00 93.44 295 LEU A N 1
ATOM 2381 C CA . LEU A 1 295 ? 46.695 22.249 -79.379 1.00 93.44 295 LEU A CA 1
ATOM 2382 C C . LEU A 1 295 ? 45.830 22.806 -80.517 1.00 93.44 295 LEU A C 1
ATOM 2384 O O . LEU A 1 295 ? 46.144 22.570 -81.678 1.00 93.44 295 LEU A O 1
ATOM 2388 N N . LYS A 1 296 ? 44.794 23.603 -80.219 1.00 94.06 296 LYS A N 1
ATOM 2389 C CA . LYS A 1 296 ? 44.006 24.307 -81.249 1.00 94.06 296 LYS A CA 1
ATOM 2390 C C . LYS A 1 296 ? 44.857 25.278 -82.074 1.00 94.06 296 LYS A C 1
ATOM 2392 O O . LYS A 1 296 ? 44.684 25.327 -83.285 1.00 94.06 296 LYS A O 1
ATOM 2397 N N . LEU A 1 297 ? 45.776 26.019 -81.448 1.00 93.06 297 LEU A N 1
ATOM 2398 C CA . LEU A 1 297 ? 46.695 26.917 -82.164 1.00 93.06 297 LEU A CA 1
ATOM 2399 C C . LEU A 1 297 ? 47.701 26.149 -83.036 1.00 93.06 297 LEU A C 1
ATOM 2401 O O . LEU A 1 297 ? 47.968 26.574 -84.156 1.00 93.06 297 LEU A O 1
ATOM 2405 N N . ILE A 1 298 ? 48.209 25.008 -82.559 1.00 91.44 298 ILE A N 1
ATOM 2406 C CA . ILE A 1 298 ? 49.079 24.122 -83.350 1.00 91.44 298 ILE A CA 1
ATOM 2407 C C . ILE A 1 298 ? 48.316 23.578 -84.564 1.00 91.44 298 ILE A C 1
ATOM 2409 O O . ILE A 1 298 ? 48.791 23.728 -85.682 1.00 91.44 298 ILE A O 1
ATOM 2413 N N . ILE A 1 299 ? 47.105 23.043 -84.370 1.00 89.38 299 ILE A N 1
ATOM 2414 C CA . ILE A 1 299 ? 46.257 22.520 -85.456 1.00 89.38 299 ILE A CA 1
ATOM 2415 C C . ILE A 1 299 ? 45.923 23.611 -86.487 1.00 89.38 299 ILE A C 1
ATOM 2417 O O . ILE A 1 299 ? 45.909 23.330 -87.683 1.00 89.38 299 ILE A O 1
ATOM 2421 N N . LEU A 1 300 ? 45.691 24.857 -86.055 1.00 91.94 300 LEU A N 1
ATOM 2422 C CA . LEU A 1 300 ? 45.495 25.985 -86.972 1.00 91.94 300 LEU A CA 1
ATOM 2423 C C . LEU A 1 300 ? 46.753 26.246 -87.815 1.00 91.94 300 LEU A C 1
ATOM 2425 O O . LEU A 1 300 ? 46.653 26.254 -89.039 1.00 91.94 300 LEU A O 1
ATOM 2429 N N . ALA A 1 301 ? 47.934 26.356 -87.202 1.00 89.56 301 ALA A N 1
ATOM 2430 C CA . ALA A 1 301 ? 49.193 26.560 -87.927 1.00 89.56 301 ALA A CA 1
ATOM 2431 C C . ALA A 1 301 ? 49.568 25.372 -88.844 1.00 89.56 301 ALA A C 1
ATOM 2433 O O . ALA A 1 301 ? 50.087 25.565 -89.946 1.00 89.56 301 ALA A O 1
ATOM 2434 N N . GLU A 1 302 ? 49.275 24.136 -88.434 1.00 86.56 302 GLU A N 1
ATOM 2435 C CA . GLU A 1 302 ? 49.412 22.943 -89.279 1.00 86.56 302 GLU A CA 1
ATOM 2436 C C . GLU A 1 302 ? 48.429 22.973 -90.460 1.00 86.56 302 GLU A C 1
ATOM 2438 O O . GLU A 1 302 ? 48.808 22.631 -91.580 1.00 86.56 302 GLU A O 1
ATOM 2443 N N . SER A 1 303 ? 47.194 23.448 -90.259 1.00 85.06 303 SER A N 1
ATOM 2444 C CA . SER A 1 303 ? 46.224 23.609 -91.349 1.00 85.06 303 SER A CA 1
ATOM 2445 C C . SER A 1 303 ? 46.622 24.716 -92.333 1.00 85.06 303 SER A C 1
ATOM 2447 O O . SER A 1 303 ? 46.591 24.481 -93.538 1.00 85.06 303 SER A O 1
ATOM 2449 N N . GLU A 1 304 ? 47.107 25.864 -91.848 1.00 85.88 304 GLU A N 1
ATOM 2450 C CA . GLU A 1 304 ? 47.632 26.945 -92.690 1.00 85.88 304 GLU A CA 1
ATOM 2451 C C . GLU A 1 304 ? 48.868 26.489 -93.478 1.00 85.88 304 GLU A C 1
ATOM 2453 O O . GLU A 1 304 ? 48.983 26.769 -94.669 1.00 85.88 304 GLU A O 1
ATOM 2458 N N . THR A 1 305 ? 49.802 25.756 -92.863 1.00 82.25 305 THR A N 1
ATOM 2459 C CA . THR A 1 305 ? 50.986 25.246 -93.581 1.00 82.25 305 THR A CA 1
ATOM 2460 C C . THR A 1 305 ? 50.637 24.140 -94.578 1.00 82.25 305 THR A C 1
ATOM 2462 O O . THR A 1 305 ? 51.216 24.114 -95.664 1.00 82.25 305 THR A O 1
ATOM 2465 N N . ALA A 1 306 ? 49.655 23.282 -94.288 1.00 79.62 306 ALA A N 1
ATOM 2466 C CA . ALA A 1 306 ? 49.136 22.304 -95.244 1.00 79.62 306 ALA A CA 1
ATOM 2467 C C . ALA A 1 306 ? 48.391 22.966 -96.421 1.00 79.62 306 ALA A C 1
ATOM 2469 O O . ALA A 1 306 ? 48.542 22.527 -97.564 1.00 79.62 306 ALA A O 1
ATOM 2470 N N . GLU A 1 307 ? 47.630 24.035 -96.170 1.00 83.75 307 GLU A N 1
ATOM 2471 C CA . GLU A 1 307 ? 46.970 24.821 -97.215 1.00 83.75 307 GLU A CA 1
ATOM 2472 C C . GLU A 1 307 ? 47.998 25.550 -98.091 1.00 83.75 307 GLU A C 1
ATOM 2474 O O . GLU A 1 307 ? 47.953 25.413 -99.312 1.00 83.75 307 GLU A O 1
ATOM 2479 N N . ASN A 1 308 ? 48.992 26.215 -97.491 1.00 82.06 308 ASN A N 1
ATOM 2480 C CA . ASN A 1 308 ? 50.107 26.830 -98.220 1.00 82.06 308 ASN A CA 1
ATOM 2481 C C . ASN A 1 308 ? 50.895 25.801 -99.055 1.00 82.06 308 ASN A C 1
ATOM 2483 O O . ASN A 1 308 ? 51.230 26.082 -100.202 1.00 82.06 308 ASN A O 1
ATOM 2487 N N . LEU A 1 309 ? 51.146 24.592 -98.535 1.00 80.75 309 LEU A N 1
ATOM 2488 C CA . LEU A 1 309 ? 51.818 23.520 -99.284 1.00 80.75 309 LEU A CA 1
ATOM 2489 C C . LEU A 1 309 ? 50.970 23.018 -100.466 1.00 80.75 309 LEU A C 1
ATOM 2491 O O . LEU A 1 309 ? 51.513 22.661 -101.511 1.00 80.75 309 LEU A O 1
ATOM 2495 N N . ASN A 1 310 ? 49.642 22.975 -100.328 1.00 77.69 310 ASN A N 1
ATOM 2496 C CA . ASN A 1 310 ? 48.757 22.648 -101.446 1.00 77.69 310 ASN A CA 1
ATOM 2497 C C . ASN A 1 310 ? 48.726 23.785 -102.477 1.00 77.69 310 ASN A C 1
ATOM 2499 O O . ASN A 1 310 ? 48.909 23.509 -103.658 1.00 77.69 310 ASN A O 1
ATOM 2503 N N . GLN A 1 311 ? 48.648 25.049 -102.049 1.00 78.75 311 GLN A N 1
ATOM 2504 C CA . GLN A 1 311 ? 48.803 26.198 -102.948 1.00 78.75 311 GLN A CA 1
ATOM 2505 C C . GLN A 1 311 ? 50.176 26.199 -103.648 1.00 78.75 311 GLN A C 1
ATOM 2507 O O . GLN A 1 311 ? 50.259 26.559 -104.819 1.00 78.75 311 GLN A O 1
ATOM 2512 N N . GLU A 1 312 ? 51.260 25.765 -102.997 1.00 75.94 312 GLU A N 1
ATOM 2513 C CA . GLU A 1 312 ? 52.575 25.616 -103.635 1.00 75.94 312 GLU A CA 1
ATOM 2514 C C . GLU A 1 312 ? 52.616 24.442 -104.629 1.00 75.94 312 GLU A C 1
ATOM 2516 O O . GLU A 1 312 ? 53.222 24.572 -105.695 1.00 75.94 312 GLU A O 1
ATOM 2521 N N . LYS A 1 313 ? 51.954 23.313 -104.344 1.00 75.25 313 LYS A N 1
ATOM 2522 C CA . LYS A 1 313 ? 51.793 22.219 -105.321 1.00 75.25 313 LYS A CA 1
ATOM 2523 C C . LYS A 1 313 ? 50.999 22.674 -106.537 1.00 75.25 313 LYS A C 1
ATOM 2525 O O . LYS A 1 313 ? 51.450 22.445 -107.654 1.00 75.25 313 LYS A O 1
ATOM 2530 N N . ASP A 1 314 ? 49.872 23.345 -106.333 1.00 74.88 314 ASP A N 1
ATOM 2531 C CA . ASP A 1 314 ? 49.013 23.834 -107.411 1.00 74.88 314 ASP A CA 1
ATOM 2532 C C . ASP A 1 314 ? 49.743 24.896 -108.244 1.00 74.88 314 ASP A C 1
ATOM 2534 O O . ASP A 1 314 ? 49.767 24.807 -109.472 1.00 74.88 314 ASP A O 1
ATOM 2538 N N . ASN A 1 315 ? 50.468 25.820 -107.602 1.00 74.19 315 ASN A N 1
ATOM 2539 C CA . ASN A 1 315 ? 51.366 26.746 -108.294 1.00 74.19 315 ASN A CA 1
ATOM 2540 C C . ASN A 1 315 ? 52.485 26.019 -109.059 1.00 74.19 315 ASN A C 1
ATOM 2542 O O . ASN A 1 315 ? 52.825 26.442 -110.160 1.00 74.19 315 ASN A O 1
ATOM 2546 N N . ASN A 1 316 ? 53.057 24.927 -108.540 1.00 70.38 316 ASN A N 1
ATOM 2547 C CA . ASN A 1 316 ? 54.048 24.136 -109.277 1.00 70.38 316 ASN A CA 1
ATOM 2548 C C . ASN A 1 316 ? 53.430 23.353 -110.448 1.00 70.38 316 ASN A C 1
ATOM 2550 O O . ASN A 1 316 ? 54.062 23.278 -111.499 1.00 70.38 316 ASN A O 1
ATOM 2554 N N . TYR A 1 317 ? 52.200 22.842 -110.334 1.00 70.06 317 TYR A N 1
ATOM 2555 C CA . TYR A 1 317 ? 51.466 22.250 -111.460 1.00 70.06 317 TYR A CA 1
ATOM 2556 C C . TYR A 1 317 ? 51.166 23.290 -112.547 1.00 70.06 317 TYR A C 1
ATOM 2558 O O . TYR A 1 317 ? 51.414 23.028 -113.727 1.00 70.06 317 TYR A O 1
ATOM 2566 N N . VAL A 1 318 ? 50.715 24.491 -112.166 1.00 72.00 318 VAL A N 1
ATOM 2567 C CA . VAL A 1 318 ? 50.538 25.626 -113.086 1.00 72.00 318 VAL A CA 1
ATOM 2568 C C . VAL A 1 318 ? 51.867 25.973 -113.755 1.00 72.00 318 VAL A C 1
ATOM 2570 O O . VAL A 1 318 ? 51.949 25.975 -114.976 1.00 72.00 318 VAL A O 1
ATOM 2573 N N . LYS A 1 319 ? 52.941 26.161 -112.986 1.00 72.62 319 LYS A N 1
ATOM 2574 C CA . LYS A 1 319 ? 54.267 26.554 -113.487 1.00 72.62 319 LYS A CA 1
ATOM 2575 C C . LYS A 1 319 ? 54.942 25.470 -114.335 1.00 72.62 319 LYS A C 1
ATOM 2577 O O . LYS A 1 319 ? 55.715 25.784 -115.238 1.00 72.62 319 LYS A O 1
ATOM 2582 N N . HIS A 1 320 ? 54.655 24.193 -114.085 1.00 69.31 320 HIS A N 1
ATOM 2583 C CA . HIS A 1 320 ? 55.057 23.090 -114.960 1.00 69.31 320 HIS A CA 1
ATOM 2584 C C . HIS A 1 320 ? 54.300 23.159 -116.292 1.00 69.31 320 HIS A C 1
ATOM 2586 O O . HIS A 1 320 ? 54.938 23.155 -117.344 1.00 69.31 320 HIS A O 1
ATOM 2592 N N . SER A 1 321 ? 52.978 23.353 -116.240 1.00 68.81 321 SER A N 1
ATOM 2593 C CA . SER A 1 321 ? 52.118 23.531 -117.419 1.00 68.81 321 SER A CA 1
ATOM 2594 C C . SER A 1 321 ? 52.506 24.770 -118.241 1.00 68.81 321 SER A C 1
ATOM 2596 O O . SER A 1 321 ? 52.535 24.723 -119.466 1.00 68.81 321 SER A O 1
ATOM 2598 N N . GLU A 1 322 ? 52.866 25.883 -117.596 1.00 72.50 322 GLU A N 1
ATOM 2599 C CA . GLU A 1 322 ? 53.352 27.101 -118.259 1.00 72.50 322 GLU A CA 1
ATOM 2600 C C . GLU A 1 322 ? 54.704 26.887 -118.951 1.00 72.50 322 GLU A C 1
ATOM 2602 O O . GLU A 1 322 ? 54.900 27.367 -120.068 1.00 72.50 322 GLU A O 1
ATOM 2607 N N . ASN A 1 323 ? 55.623 26.136 -118.332 1.00 71.88 323 ASN A N 1
ATOM 2608 C CA . ASN A 1 323 ? 56.894 25.758 -118.957 1.00 71.88 323 ASN A CA 1
ATOM 2609 C C . ASN A 1 323 ? 56.692 24.793 -120.138 1.00 71.88 323 ASN A C 1
ATOM 2611 O O . ASN A 1 323 ? 57.366 24.932 -121.158 1.00 71.88 323 ASN A O 1
ATOM 2615 N N . GLU A 1 324 ? 55.747 23.857 -120.041 1.00 67.31 324 GLU A N 1
ATOM 2616 C CA . GLU A 1 324 ? 55.367 22.971 -121.147 1.00 67.31 324 GLU A CA 1
ATOM 2617 C C . GLU A 1 324 ? 54.741 23.772 -122.304 1.00 67.31 324 GLU A C 1
ATOM 2619 O O . GLU A 1 324 ? 55.161 23.639 -123.453 1.00 67.31 324 GLU A O 1
ATOM 2624 N N . ILE A 1 325 ? 53.837 24.714 -122.008 1.00 68.56 325 ILE A N 1
ATOM 2625 C CA . ILE A 1 325 ? 53.290 25.675 -122.981 1.00 68.56 325 ILE A CA 1
ATOM 2626 C C . ILE A 1 325 ? 54.401 26.541 -123.603 1.00 68.56 325 ILE A C 1
ATOM 2628 O O . ILE A 1 325 ? 54.346 26.840 -124.798 1.00 68.56 325 ILE A O 1
ATOM 2632 N N . ALA A 1 326 ? 55.425 26.936 -122.840 1.00 70.81 326 ALA A N 1
ATOM 2633 C CA . ALA A 1 326 ? 56.568 27.688 -123.356 1.00 70.81 326 ALA A CA 1
ATOM 2634 C C . ALA A 1 326 ? 57.441 26.844 -124.303 1.00 70.81 326 ALA A C 1
ATOM 2636 O O . ALA A 1 326 ? 57.789 27.321 -125.386 1.00 70.81 326 ALA A O 1
ATOM 2637 N N . GLN A 1 327 ? 57.730 25.583 -123.962 1.00 66.06 327 GLN A N 1
ATOM 2638 C CA . GLN A 1 327 ? 58.412 24.645 -124.863 1.00 66.06 327 GLN A CA 1
ATOM 2639 C C . GLN A 1 327 ? 57.600 24.402 -126.142 1.00 66.06 327 GLN A C 1
ATOM 2641 O O . GLN A 1 327 ? 58.143 24.493 -127.243 1.00 66.06 327 GLN A O 1
ATOM 2646 N N . LEU A 1 328 ? 56.289 24.173 -126.018 1.00 64.25 328 LEU A N 1
ATOM 2647 C CA . LEU A 1 328 ? 55.387 23.998 -127.158 1.00 64.25 328 LEU A CA 1
ATOM 2648 C C . LEU A 1 328 ? 55.355 25.236 -128.065 1.00 64.25 328 LEU A C 1
ATOM 2650 O O . LEU A 1 328 ? 55.388 25.082 -129.283 1.00 64.25 328 LEU A O 1
ATOM 2654 N N . ARG A 1 329 ? 55.363 26.456 -127.507 1.00 71.50 329 ARG A N 1
ATOM 2655 C CA . ARG A 1 329 ? 55.466 27.707 -128.285 1.00 71.50 329 ARG A CA 1
ATOM 2656 C C . ARG A 1 329 ? 56.796 27.830 -129.030 1.00 71.50 329 ARG A C 1
ATOM 2658 O O . ARG A 1 329 ? 56.787 28.223 -130.193 1.00 71.50 329 ARG A O 1
ATOM 2665 N N . ASN A 1 330 ? 57.914 27.459 -128.405 1.00 66.00 330 ASN A N 1
ATOM 2666 C CA . ASN A 1 330 ? 59.231 27.501 -129.049 1.00 66.00 330 ASN A CA 1
ATOM 2667 C C . ASN A 1 330 ? 59.300 26.510 -130.231 1.00 66.00 330 ASN A C 1
ATOM 2669 O O . ASN A 1 330 ? 59.641 26.888 -131.351 1.00 66.00 330 ASN A O 1
ATOM 2673 N N . ASN A 1 331 ? 58.834 25.275 -130.010 1.00 61.22 331 ASN A N 1
ATOM 2674 C CA . ASN A 1 331 ? 58.715 24.238 -131.041 1.00 61.22 331 ASN A CA 1
ATOM 2675 C C . ASN A 1 331 ? 57.750 24.631 -132.180 1.00 61.22 331 ASN A C 1
ATOM 2677 O O . ASN A 1 331 ? 57.867 24.134 -133.303 1.00 61.22 331 ASN A O 1
ATOM 2681 N N . LEU A 1 332 ? 56.772 25.504 -131.906 1.00 60.00 332 LEU A N 1
ATOM 2682 C CA . LEU A 1 332 ? 55.819 25.999 -132.900 1.00 60.00 332 LEU A CA 1
ATOM 2683 C C . LEU A 1 332 ? 56.435 27.099 -133.780 1.00 60.00 332 LEU A C 1
ATOM 2685 O O . LEU A 1 332 ? 56.196 27.084 -134.985 1.00 60.00 332 LEU A O 1
ATOM 2689 N N . ALA A 1 333 ? 57.293 27.962 -133.225 1.00 63.91 333 ALA A N 1
ATOM 2690 C CA . ALA A 1 333 ? 58.039 28.974 -133.980 1.00 63.91 333 ALA A CA 1
ATOM 2691 C C . ALA A 1 333 ? 59.058 28.352 -134.961 1.00 63.91 333 ALA A C 1
ATOM 2693 O O . ALA A 1 333 ? 59.123 28.746 -136.128 1.00 63.91 333 ALA A O 1
ATOM 2694 N N . GLU A 1 334 ? 59.795 27.313 -134.546 1.00 58.47 334 GLU A N 1
ATOM 2695 C CA . GLU A 1 334 ? 60.672 26.547 -135.455 1.00 58.47 334 GLU A CA 1
ATOM 2696 C C . GLU A 1 334 ? 59.871 25.850 -136.577 1.00 58.47 334 GLU A C 1
ATOM 2698 O O . GLU A 1 334 ? 60.308 25.777 -137.731 1.00 58.47 334 GLU A O 1
ATOM 2703 N N . ARG A 1 335 ? 58.639 25.419 -136.267 1.00 56.00 335 ARG A N 1
ATOM 2704 C CA . ARG A 1 335 ? 57.642 24.899 -137.223 1.00 56.00 335 ARG A CA 1
ATOM 2705 C C . ARG A 1 335 ? 56.892 25.975 -138.020 1.00 56.00 335 ARG A C 1
ATOM 2707 O O . ARG A 1 335 ? 55.951 25.634 -138.745 1.00 56.00 335 ARG A O 1
ATOM 2714 N N . GLU A 1 336 ? 57.268 27.247 -137.906 1.00 55.47 336 GLU A N 1
ATOM 2715 C CA . GLU A 1 336 ? 56.776 28.340 -138.758 1.00 55.47 336 GLU A CA 1
ATOM 2716 C C . GLU A 1 336 ? 57.851 28.796 -139.740 1.00 55.47 336 GLU A C 1
ATOM 2718 O O . GLU A 1 336 ? 57.580 28.834 -140.939 1.00 55.47 336 GLU A O 1
ATOM 2723 N N . ALA A 1 337 ? 59.103 28.930 -139.293 1.00 57.53 337 ALA A N 1
ATOM 2724 C CA . ALA A 1 337 ? 60.250 29.159 -140.180 1.00 57.53 337 ALA A CA 1
ATOM 2725 C C . ALA A 1 337 ? 60.445 28.062 -141.256 1.00 57.53 337 ALA A C 1
ATOM 2727 O O . ALA A 1 337 ? 61.026 28.318 -142.308 1.00 57.53 337 ALA A O 1
ATOM 2728 N N . THR A 1 338 ? 59.943 26.844 -141.018 1.00 55.22 338 THR A N 1
ATOM 2729 C CA . THR A 1 338 ? 59.966 25.713 -141.971 1.00 55.22 338 THR A CA 1
ATOM 2730 C C . THR A 1 338 ? 58.673 25.539 -142.782 1.00 55.22 338 THR A C 1
ATOM 2732 O O . THR A 1 338 ? 58.597 24.656 -143.637 1.00 55.22 338 THR A O 1
ATOM 2735 N N . ARG A 1 339 ? 57.642 26.363 -142.545 1.00 51.03 339 ARG A N 1
ATOM 2736 C CA . ARG A 1 339 ? 56.317 26.220 -143.176 1.00 51.03 339 ARG A CA 1
ATOM 2737 C C . ARG A 1 339 ? 56.213 26.942 -144.518 1.00 51.03 339 ARG A C 1
ATOM 2739 O O . ARG A 1 339 ? 55.551 26.440 -145.425 1.00 51.03 339 ARG A O 1
ATOM 2746 N N . ASP A 1 340 ? 56.892 28.078 -144.658 1.00 51.00 340 ASP A N 1
ATOM 2747 C CA . ASP A 1 340 ? 56.837 28.900 -145.873 1.00 51.00 340 ASP A CA 1
ATOM 2748 C C . ASP A 1 340 ? 57.674 28.338 -147.036 1.00 51.00 340 ASP A C 1
ATOM 2750 O O . ASP A 1 340 ? 57.375 28.624 -148.193 1.00 51.00 340 ASP A O 1
ATOM 2754 N N . THR A 1 341 ? 58.662 27.477 -146.769 1.00 55.41 341 THR A N 1
ATOM 2755 C CA . THR A 1 341 ? 59.433 26.767 -147.808 1.00 55.41 341 THR A CA 1
ATOM 2756 C C . THR A 1 341 ? 58.730 25.508 -148.324 1.00 55.41 341 THR A C 1
ATOM 2758 O O . THR A 1 341 ? 58.739 25.252 -149.525 1.00 55.41 341 THR A O 1
ATOM 2761 N N . LEU A 1 342 ? 58.054 24.743 -147.459 1.00 50.38 342 LEU A N 1
ATOM 2762 C CA . LEU A 1 342 ? 57.354 23.504 -147.848 1.00 50.38 342 LEU A CA 1
ATOM 2763 C C . LEU A 1 342 ? 55.992 23.731 -148.530 1.00 50.38 342 LEU A C 1
ATOM 2765 O O . LEU A 1 342 ? 55.360 22.784 -149.004 1.00 50.38 342 LEU A O 1
ATOM 2769 N N . ARG A 1 343 ? 55.538 24.985 -148.641 1.00 49.19 343 ARG A N 1
ATOM 2770 C CA . ARG A 1 343 ? 54.290 25.348 -149.332 1.00 49.19 343 ARG A CA 1
ATOM 2771 C C . ARG A 1 343 ? 54.374 25.234 -150.865 1.00 49.19 343 ARG A C 1
ATOM 2773 O O . ARG A 1 343 ? 53.353 25.388 -151.525 1.00 49.19 343 ARG A O 1
ATOM 2780 N N . GLN A 1 344 ? 55.555 24.950 -151.423 1.00 49.62 344 GLN A N 1
ATOM 2781 C CA . GLN A 1 344 ? 55.784 24.821 -152.869 1.00 49.62 344 GLN A CA 1
ATOM 2782 C C . GLN A 1 344 ? 55.909 23.362 -153.368 1.00 49.62 344 GLN A C 1
ATOM 2784 O O . GLN A 1 344 ? 55.843 23.135 -154.571 1.00 49.62 344 GLN A O 1
ATOM 2789 N N . GLU A 1 345 ? 56.043 22.369 -152.477 1.00 47.75 345 GLU A N 1
ATOM 2790 C CA . GLU A 1 345 ? 56.182 20.943 -152.856 1.00 47.75 345 GLU A CA 1
ATOM 2791 C C . GLU A 1 345 ? 54.950 20.078 -152.517 1.00 47.75 345 GLU A C 1
ATOM 2793 O O . GLU A 1 345 ? 54.803 18.966 -153.028 1.00 47.75 345 GLU A O 1
ATOM 2798 N N . ASN A 1 346 ? 54.042 20.565 -151.664 1.00 47.81 346 ASN A N 1
ATOM 2799 C CA . ASN A 1 346 ? 52.999 19.721 -151.064 1.00 47.81 346 ASN A CA 1
ATOM 2800 C C . ASN A 1 346 ? 51.820 19.357 -151.992 1.00 47.81 346 ASN A C 1
ATOM 2802 O O . ASN A 1 346 ? 51.078 18.427 -151.679 1.00 47.81 346 ASN A O 1
ATOM 2806 N N . ASP A 1 347 ? 51.690 19.995 -153.160 1.00 45.59 347 ASP A N 1
ATOM 2807 C CA . ASP A 1 347 ? 50.722 19.589 -154.195 1.00 45.59 347 ASP A CA 1
ATOM 2808 C C . ASP A 1 347 ? 51.075 18.224 -154.833 1.00 45.59 347 ASP A C 1
ATOM 2810 O O . ASP A 1 347 ? 50.245 17.623 -155.514 1.00 45.59 347 ASP A O 1
ATOM 2814 N N . GLY A 1 348 ? 52.293 17.703 -154.611 1.00 51.28 348 GLY A N 1
ATOM 2815 C CA . GLY A 1 348 ? 52.761 16.436 -155.187 1.00 51.28 348 GLY A CA 1
ATOM 2816 C C . GLY A 1 348 ? 52.580 15.180 -154.321 1.00 51.28 348 GLY A C 1
ATOM 2817 O O . GLY A 1 348 ? 52.638 14.075 -154.856 1.00 51.28 348 GLY A O 1
ATOM 2818 N N . MET A 1 349 ? 52.381 15.301 -153.000 1.00 47.25 349 MET A N 1
ATOM 2819 C CA . MET A 1 349 ? 52.449 14.149 -152.072 1.00 47.25 349 MET A CA 1
ATOM 2820 C C . MET A 1 349 ? 51.103 13.646 -151.526 1.00 47.25 349 MET A C 1
ATOM 2822 O O . MET A 1 349 ? 51.077 12.661 -150.783 1.00 47.25 349 MET A O 1
ATOM 2826 N N . LEU A 1 350 ? 49.977 14.227 -151.957 1.00 49.84 350 LEU A N 1
ATOM 2827 C CA . LEU A 1 350 ? 48.637 13.781 -151.545 1.00 49.84 350 LEU A CA 1
ATOM 2828 C C . LEU A 1 350 ? 48.333 12.312 -151.921 1.00 49.84 350 LEU A C 1
ATOM 2830 O O . LEU A 1 350 ? 47.535 11.663 -151.254 1.00 49.84 350 LEU A O 1
ATOM 2834 N N . SER A 1 351 ? 49.001 11.763 -152.943 1.00 52.56 351 SER A N 1
ATOM 2835 C CA . SER A 1 351 ? 48.772 10.402 -153.464 1.00 52.56 351 SER A CA 1
ATOM 2836 C C . SER A 1 351 ? 49.598 9.283 -152.801 1.00 52.56 351 SER A C 1
ATOM 2838 O O . SER A 1 351 ? 49.563 8.156 -153.282 1.00 52.56 351 SER A O 1
ATOM 2840 N N . SER A 1 352 ? 50.363 9.551 -151.731 1.00 48.84 352 SER A N 1
ATOM 2841 C CA . SER A 1 352 ? 51.207 8.532 -151.054 1.00 48.84 352 SER A CA 1
ATOM 2842 C C . SER A 1 352 ? 50.737 8.163 -149.633 1.00 48.84 352 SER A C 1
ATOM 2844 O O . SER A 1 352 ? 51.368 7.354 -148.948 1.00 48.84 352 SER A O 1
ATOM 2846 N N . ILE A 1 353 ? 49.635 8.755 -149.163 1.00 49.22 353 ILE A N 1
ATOM 2847 C CA . ILE A 1 353 ? 49.150 8.585 -147.782 1.00 49.22 353 ILE A CA 1
ATOM 2848 C C . ILE A 1 353 ? 48.133 7.435 -147.656 1.00 49.22 353 ILE A C 1
ATOM 2850 O O . ILE A 1 353 ? 48.116 6.765 -146.625 1.00 49.22 353 ILE A O 1
ATOM 2854 N N . GLU A 1 354 ? 47.389 7.109 -148.719 1.00 49.50 354 GLU A N 1
ATOM 2855 C CA . GLU A 1 354 ? 46.444 5.973 -148.748 1.00 49.50 354 GLU A CA 1
ATOM 2856 C C . GLU A 1 354 ? 47.126 4.589 -148.601 1.00 49.50 354 GLU A C 1
ATOM 2858 O O . GLU A 1 354 ? 46.465 3.603 -148.301 1.00 49.50 354 GLU A O 1
ATOM 2863 N N . GLU A 1 355 ? 48.455 4.494 -148.750 1.00 47.31 355 GLU A N 1
ATOM 2864 C CA . GLU A 1 355 ? 49.209 3.223 -148.745 1.00 47.31 355 GLU A CA 1
ATOM 2865 C C . GLU A 1 355 ? 49.798 2.823 -147.367 1.00 47.31 355 GLU A C 1
ATOM 2867 O O . GLU A 1 355 ? 50.569 1.861 -147.263 1.00 47.31 355 GLU A O 1
ATOM 2872 N N . LYS A 1 356 ? 49.531 3.583 -146.291 1.00 52.12 356 LYS A N 1
ATOM 2873 C CA . LYS A 1 356 ? 50.229 3.407 -144.991 1.00 52.12 356 LYS A CA 1
ATOM 2874 C C . LYS A 1 356 ? 49.353 3.066 -143.785 1.00 52.12 356 LYS A C 1
ATOM 2876 O O . LYS A 1 356 ? 49.914 2.715 -142.744 1.00 52.12 356 LYS A O 1
ATOM 2881 N N . ASP A 1 357 ? 48.032 3.065 -143.929 1.00 46.47 357 ASP A N 1
ATOM 2882 C CA . ASP A 1 357 ? 47.101 2.737 -142.836 1.00 46.47 357 ASP A CA 1
ATOM 2883 C C . ASP A 1 357 ? 47.246 1.260 -142.375 1.00 46.47 357 ASP A C 1
ATOM 2885 O O . ASP A 1 357 ? 47.298 0.956 -141.180 1.00 46.47 357 ASP A O 1
ATOM 2889 N N . ASP A 1 358 ? 47.523 0.344 -143.315 1.00 48.72 358 ASP A N 1
ATOM 2890 C CA . ASP A 1 358 ? 47.740 -1.106 -143.103 1.00 48.72 358 ASP A CA 1
ATOM 2891 C C . ASP A 1 358 ? 49.004 -1.498 -142.291 1.00 48.72 358 ASP A C 1
ATOM 2893 O O . ASP A 1 358 ? 49.344 -2.686 -142.140 1.00 48.72 358 ASP A O 1
ATOM 2897 N N . LYS A 1 359 ? 49.772 -0.532 -141.769 1.00 48.56 359 LYS A N 1
ATOM 2898 C CA . LYS A 1 359 ? 51.038 -0.811 -141.062 1.00 48.56 359 LYS A CA 1
ATOM 2899 C C . LYS A 1 359 ? 51.024 -0.585 -139.553 1.00 48.56 359 LYS A C 1
ATOM 2901 O O . LYS A 1 359 ? 51.806 -1.265 -138.888 1.00 48.56 359 LYS A O 1
ATOM 2906 N N . MET A 1 360 ? 50.139 0.241 -138.984 1.00 38.12 360 MET A N 1
ATOM 2907 C CA . MET A 1 360 ? 50.199 0.544 -137.539 1.00 38.12 360 MET A CA 1
ATOM 2908 C C . MET A 1 360 ? 49.358 -0.376 -136.633 1.00 38.12 360 MET A C 1
ATOM 2910 O O . MET A 1 360 ? 49.649 -0.471 -135.442 1.00 38.12 360 MET A O 1
ATOM 2914 N N . GLN A 1 361 ? 48.450 -1.193 -137.189 1.00 51.38 361 GLN A N 1
ATOM 2915 C CA . GLN A 1 361 ? 47.747 -2.274 -136.459 1.00 51.38 361 GLN A CA 1
ATOM 2916 C C . GLN A 1 361 ? 48.680 -3.365 -135.867 1.00 51.38 361 GLN A C 1
ATOM 2918 O O . GLN A 1 361 ? 48.220 -4.328 -135.258 1.00 51.38 361 GLN A O 1
ATOM 2923 N N . ARG A 1 362 ? 50.005 -3.242 -136.037 1.00 47.41 362 ARG A N 1
ATOM 2924 C CA . ARG A 1 362 ? 51.022 -4.183 -135.541 1.00 47.41 362 ARG A CA 1
ATOM 2925 C C . ARG A 1 362 ? 51.600 -3.860 -134.159 1.00 47.41 362 ARG A C 1
ATOM 2927 O O . ARG A 1 362 ? 52.194 -4.753 -133.569 1.00 47.41 362 ARG A O 1
ATOM 2934 N N . ILE A 1 363 ? 51.419 -2.647 -133.628 1.00 45.22 363 ILE A N 1
ATOM 2935 C CA . ILE A 1 363 ? 52.027 -2.237 -132.339 1.00 45.22 363 ILE A CA 1
ATOM 2936 C C . ILE A 1 363 ? 51.126 -2.579 -131.132 1.00 45.22 363 ILE A C 1
ATOM 2938 O O . ILE A 1 363 ? 51.593 -2.686 -130.003 1.00 45.22 363 ILE A O 1
ATOM 2942 N N . GLN A 1 364 ? 49.845 -2.891 -131.353 1.00 40.75 364 GLN A N 1
ATOM 2943 C CA . GLN A 1 364 ? 48.881 -3.268 -130.305 1.00 40.75 364 GLN A CA 1
ATOM 2944 C C . GLN A 1 364 ? 49.088 -4.701 -129.743 1.00 40.75 364 GLN A C 1
ATOM 2946 O O . GLN A 1 364 ? 48.135 -5.338 -129.293 1.00 40.75 364 GLN A O 1
ATOM 2951 N N . LYS A 1 365 ? 50.307 -5.261 -129.816 1.00 43.34 365 LYS A N 1
ATOM 2952 C CA . LYS A 1 365 ? 50.575 -6.670 -129.467 1.00 43.34 365 LYS A CA 1
ATOM 2953 C C . LYS A 1 365 ? 51.930 -6.967 -128.805 1.00 43.34 365 LYS A C 1
ATOM 2955 O O . LYS A 1 365 ? 52.330 -8.128 -128.758 1.00 43.34 365 LYS A O 1
ATOM 2960 N N . GLU A 1 366 ? 52.579 -5.958 -128.230 1.00 41.69 366 GLU A N 1
ATOM 2961 C CA . GLU A 1 366 ? 53.665 -6.137 -127.253 1.00 41.69 366 GLU A CA 1
ATOM 2962 C C . GLU A 1 366 ? 53.102 -5.774 -125.859 1.00 41.69 366 GLU A C 1
ATOM 2964 O O . GLU A 1 366 ? 52.908 -4.608 -125.537 1.00 41.69 366 GLU A O 1
ATOM 2969 N N . TYR A 1 367 ? 52.511 -6.719 -125.117 1.00 35.41 367 TYR A N 1
ATOM 2970 C CA . TYR A 1 367 ? 53.182 -7.766 -124.323 1.00 35.41 367 TYR A CA 1
ATOM 2971 C C . TYR A 1 367 ? 53.884 -7.159 -123.090 1.00 35.41 367 TYR A C 1
ATOM 2973 O O . TYR A 1 367 ? 55.035 -6.753 -123.141 1.00 35.41 367 TYR A O 1
ATOM 2981 N N . GLN A 1 368 ? 53.155 -6.926 -121.994 1.00 41.75 368 GLN A N 1
ATOM 2982 C CA . GLN A 1 368 ? 53.099 -7.861 -120.852 1.00 41.75 368 GLN A CA 1
ATOM 2983 C C . GLN A 1 368 ? 54.481 -8.265 -120.288 1.00 41.75 368 GLN A C 1
ATOM 2985 O O . GLN A 1 368 ? 54.980 -9.351 -120.573 1.00 41.75 368 GLN A O 1
ATOM 2990 N N . SER A 1 369 ? 55.066 -7.444 -119.402 1.00 40.50 369 SER A N 1
ATOM 2991 C CA . SER A 1 369 ? 56.287 -7.813 -118.658 1.00 40.50 369 SER A CA 1
ATOM 2992 C C . SER A 1 369 ? 56.416 -7.137 -117.275 1.00 40.50 369 SER A C 1
ATOM 2994 O O . SER A 1 369 ? 56.612 -5.929 -117.221 1.00 40.50 369 SER A O 1
ATOM 2996 N N . ALA A 1 370 ? 56.404 -7.949 -116.199 1.00 35.16 370 ALA A N 1
ATOM 2997 C CA . ALA A 1 370 ? 56.727 -7.655 -114.776 1.00 35.16 370 ALA A CA 1
ATOM 2998 C C . ALA A 1 370 ? 55.849 -6.605 -114.015 1.00 35.16 370 ALA A C 1
ATOM 3000 O O . ALA A 1 370 ? 55.585 -5.545 -114.560 1.00 35.16 370 ALA A O 1
ATOM 3001 N N . THR A 1 371 ? 55.303 -6.753 -112.783 1.00 34.75 371 THR A N 1
ATOM 3002 C CA . THR A 1 371 ? 55.289 -7.743 -111.653 1.00 34.75 371 THR A CA 1
ATOM 3003 C C . THR A 1 371 ? 56.049 -7.328 -110.362 1.00 34.75 371 THR A C 1
ATOM 3005 O O . THR A 1 371 ? 57.147 -6.793 -110.452 1.00 34.75 371 THR A O 1
ATOM 3008 N N . MET A 1 372 ? 55.478 -7.674 -109.181 1.00 35.06 372 MET A N 1
ATOM 3009 C CA . MET A 1 372 ? 55.833 -7.306 -107.772 1.00 35.06 372 MET A CA 1
ATOM 3010 C C . MET A 1 372 ? 55.375 -5.887 -107.344 1.00 35.06 372 MET A C 1
ATOM 3012 O O . MET A 1 372 ? 55.271 -5.023 -108.205 1.00 35.06 372 MET A O 1
ATOM 3016 N N . ALA A 1 373 ? 55.051 -5.538 -106.081 1.00 31.02 373 ALA A N 1
ATOM 3017 C CA . ALA A 1 373 ? 54.933 -6.234 -104.767 1.00 31.02 373 ALA A CA 1
ATOM 3018 C C . ALA A 1 373 ? 53.620 -5.746 -104.043 1.00 31.02 373 ALA A C 1
ATOM 3020 O O . ALA A 1 373 ? 52.730 -5.299 -104.756 1.00 31.02 373 ALA A O 1
ATOM 3021 N N . SER A 1 374 ? 53.325 -5.759 -102.722 1.00 33.38 374 SER A N 1
ATOM 3022 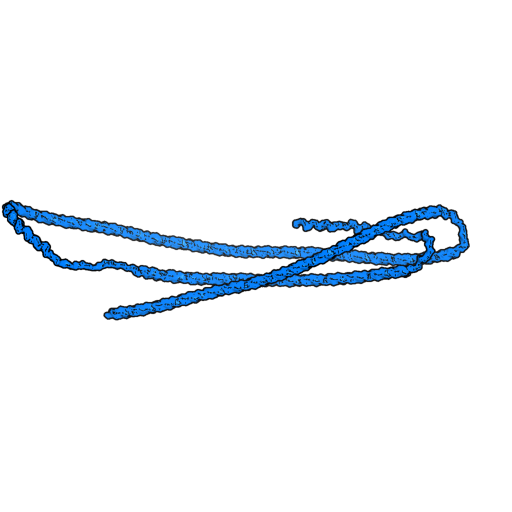C CA . SER A 1 374 ? 53.995 -6.108 -101.437 1.00 33.38 374 SER A CA 1
ATOM 3023 C C . SER A 1 374 ? 52.933 -6.418 -100.328 1.00 33.38 374 SER A C 1
ATOM 3025 O O . SER A 1 374 ? 51.772 -6.634 -100.668 1.00 33.38 374 SER A O 1
ATOM 3027 N N . LEU A 1 375 ? 53.281 -6.448 -99.022 1.00 33.66 375 LEU A N 1
ATOM 3028 C CA . LEU A 1 375 ? 52.399 -6.825 -97.880 1.00 33.66 375 LEU A CA 1
ATOM 3029 C C . LEU A 1 375 ? 52.666 -6.063 -96.544 1.00 33.66 375 LEU A C 1
ATOM 3031 O O . LEU A 1 375 ? 53.720 -5.454 -96.391 1.00 33.66 375 LEU A O 1
ATOM 3035 N N . VAL A 1 376 ? 51.757 -6.246 -95.555 1.00 34.34 376 VAL A N 1
ATOM 3036 C CA . VAL A 1 376 ? 51.791 -5.818 -94.116 1.00 34.34 376 VAL A CA 1
ATOM 3037 C C . VAL A 1 376 ? 51.503 -4.316 -93.869 1.00 34.34 376 VAL A C 1
ATOM 3039 O O . VAL A 1 376 ? 51.966 -3.481 -94.631 1.00 34.34 376 VAL A O 1
ATOM 3042 N N . GLY A 1 377 ? 50.764 -3.858 -92.839 1.00 31.00 377 GLY A N 1
ATOM 3043 C CA . GLY A 1 377 ? 50.026 -4.497 -91.717 1.00 31.00 377 GLY A CA 1
ATOM 3044 C C . GLY A 1 377 ? 48.726 -3.711 -91.401 1.00 31.00 377 GLY A C 1
ATOM 3045 O O . GLY A 1 377 ? 48.190 -3.101 -92.318 1.00 31.00 377 GLY A O 1
ATOM 3046 N N . LYS A 1 378 ? 48.153 -3.629 -90.185 1.00 36.72 378 LYS A N 1
ATOM 3047 C CA . LYS A 1 378 ? 48.476 -4.133 -88.823 1.00 36.72 378 LYS A CA 1
ATOM 3048 C C . LYS A 1 378 ? 47.168 -4.195 -87.974 1.00 36.72 378 LYS A C 1
ATOM 3050 O O . LYS A 1 378 ? 46.142 -3.703 -88.427 1.00 36.72 378 LYS A O 1
ATOM 3055 N N . GLU A 1 379 ? 47.215 -4.715 -86.739 1.00 38.50 379 GLU A N 1
ATOM 3056 C CA . GLU A 1 379 ? 46.074 -4.834 -85.794 1.00 38.50 379 GLU A CA 1
ATOM 3057 C C . GLU A 1 379 ? 46.510 -4.463 -84.346 1.00 38.50 379 GLU A C 1
ATOM 3059 O O . GLU A 1 379 ? 47.715 -4.441 -84.077 1.00 38.50 379 GLU A O 1
ATOM 3064 N N . TYR A 1 380 ? 45.580 -4.136 -83.429 1.00 37.16 380 TYR A N 1
ATOM 3065 C CA . TYR A 1 380 ? 45.858 -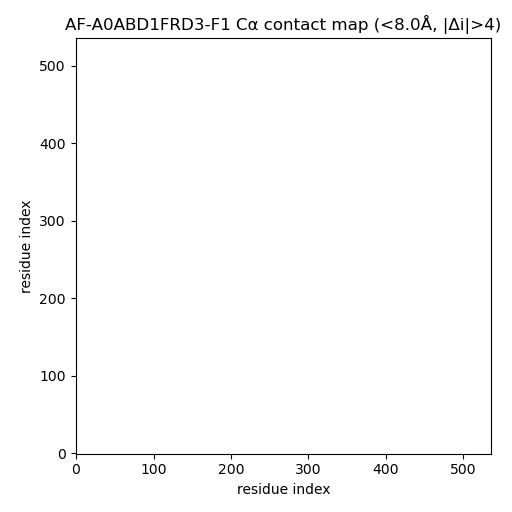3.666 -82.048 1.00 37.16 380 TYR A CA 1
ATOM 3066 C C . TYR A 1 380 ? 45.150 -4.520 -80.974 1.00 37.16 380 TYR A C 1
ATOM 3068 O O . TYR A 1 380 ? 43.971 -4.835 -81.113 1.00 37.16 380 TYR A O 1
ATOM 3076 N N . THR A 1 381 ? 45.841 -4.820 -79.866 1.00 46.47 381 THR A N 1
ATOM 3077 C CA . THR A 1 381 ? 45.355 -5.658 -78.746 1.00 46.47 381 THR A CA 1
ATOM 3078 C C . THR A 1 381 ? 45.371 -4.910 -77.398 1.00 46.47 381 THR A C 1
ATOM 3080 O O . THR A 1 381 ? 46.416 -4.354 -77.054 1.00 46.47 381 THR A O 1
ATOM 3083 N N . PRO A 1 382 ? 44.282 -4.913 -76.600 1.00 49.12 382 PRO A N 1
ATOM 3084 C CA . PRO A 1 382 ? 44.208 -4.187 -75.326 1.00 49.12 382 PRO A CA 1
ATOM 3085 C C . PRO A 1 382 ? 44.398 -5.100 -74.093 1.00 49.12 382 PRO A C 1
ATOM 3087 O O . PRO A 1 382 ? 43.416 -5.481 -73.460 1.00 49.12 382 PRO A O 1
ATOM 3090 N N . ASP A 1 383 ? 45.643 -5.436 -73.730 1.00 48.16 383 ASP A N 1
ATOM 3091 C CA . ASP A 1 383 ? 45.924 -6.432 -72.664 1.00 48.16 383 ASP A CA 1
ATOM 3092 C C . ASP A 1 383 ? 46.660 -5.878 -71.417 1.00 48.16 383 ASP A C 1
ATOM 3094 O O . ASP A 1 383 ? 46.660 -6.495 -70.355 1.00 48.16 383 ASP A O 1
ATOM 3098 N N . GLU A 1 384 ? 47.256 -4.680 -71.483 1.00 45.47 384 GLU A N 1
ATOM 3099 C CA . GLU A 1 384 ? 48.012 -4.115 -70.345 1.00 45.47 384 GLU A CA 1
ATOM 3100 C C . GLU A 1 384 ? 47.103 -3.429 -69.304 1.00 45.47 384 GLU A C 1
ATOM 3102 O O . GLU A 1 384 ? 47.303 -3.586 -68.097 1.00 45.47 384 GLU A O 1
ATOM 3107 N N . ALA A 1 385 ? 46.026 -2.768 -69.746 1.00 49.72 385 ALA A N 1
ATOM 3108 C CA . ALA A 1 385 ? 45.075 -2.071 -68.867 1.00 49.72 385 ALA A CA 1
ATOM 3109 C C . ALA A 1 385 ? 44.304 -3.004 -67.905 1.00 49.72 385 ALA A C 1
ATOM 3111 O O . ALA A 1 385 ? 43.779 -2.554 -66.886 1.00 49.72 385 ALA A O 1
ATOM 3112 N N . PHE A 1 386 ? 44.231 -4.306 -68.204 1.00 51.62 386 PHE A N 1
ATOM 3113 C CA . PHE A 1 386 ? 43.506 -5.280 -67.378 1.00 51.62 386 PHE A CA 1
ATOM 3114 C C . PHE A 1 386 ? 44.301 -5.767 -66.157 1.00 51.62 386 PHE A C 1
ATOM 3116 O O . PHE A 1 386 ? 43.723 -6.338 -65.229 1.00 51.62 386 PHE A O 1
ATOM 3123 N N . LYS A 1 387 ? 45.622 -5.547 -66.140 1.00 55.72 387 LYS A N 1
ATOM 3124 C CA . LYS A 1 387 ? 46.506 -5.982 -65.053 1.00 55.72 387 LYS A CA 1
ATOM 3125 C C . LYS A 1 387 ? 46.536 -4.966 -63.911 1.00 55.72 387 LYS A C 1
ATOM 3127 O O . LYS A 1 387 ? 46.267 -5.314 -62.767 1.00 55.72 387 LYS A O 1
ATOM 3132 N N . GLU A 1 388 ? 46.745 -3.696 -64.239 1.00 53.97 388 GLU A N 1
ATOM 3133 C CA . GLU A 1 388 ? 46.828 -2.596 -63.268 1.00 53.97 388 GLU A CA 1
ATOM 3134 C C . GLU A 1 388 ? 45.505 -2.410 -62.489 1.00 53.97 388 GLU A C 1
ATOM 3136 O O . GLU A 1 388 ? 45.499 -2.270 -61.264 1.00 53.97 388 GLU A O 1
ATOM 3141 N N . ALA A 1 389 ? 44.362 -2.569 -63.169 1.00 55.81 389 ALA A N 1
ATOM 3142 C CA . ALA A 1 389 ? 43.031 -2.558 -62.554 1.00 55.81 389 ALA A CA 1
ATOM 3143 C C . ALA A 1 389 ? 42.745 -3.755 -61.617 1.00 55.81 389 ALA A C 1
ATOM 3145 O O . ALA A 1 389 ? 41.814 -3.701 -60.807 1.00 55.81 389 ALA A O 1
ATOM 3146 N N . LYS A 1 390 ? 43.516 -4.847 -61.718 1.00 60.19 390 LYS A N 1
ATOM 3147 C CA . LYS A 1 390 ? 43.386 -6.031 -60.855 1.00 60.19 390 LYS A CA 1
ATOM 3148 C C . LYS A 1 390 ? 44.154 -5.850 -59.549 1.00 60.19 390 LYS A C 1
ATOM 3150 O O . LYS A 1 390 ? 43.618 -6.165 -58.487 1.00 60.19 390 LYS A O 1
ATOM 3155 N N . ASP A 1 391 ? 45.367 -5.313 -59.632 1.00 61.94 391 ASP A N 1
ATOM 3156 C CA . ASP A 1 391 ? 46.270 -5.197 -58.487 1.00 61.94 391 ASP A CA 1
ATOM 3157 C C . ASP A 1 391 ? 45.817 -4.076 -57.528 1.00 61.94 391 ASP A C 1
ATOM 3159 O O . ASP A 1 391 ? 45.766 -4.295 -56.316 1.00 61.94 391 ASP A O 1
ATOM 3163 N N . GLN A 1 392 ? 45.317 -2.944 -58.051 1.00 62.84 392 GLN A N 1
ATOM 3164 C CA . GLN A 1 392 ? 44.642 -1.919 -57.234 1.00 62.84 392 GLN A CA 1
ATOM 3165 C C . GLN A 1 392 ? 43.446 -2.502 -56.458 1.00 62.84 392 GLN A C 1
ATOM 3167 O O . GLN A 1 392 ? 43.262 -2.218 -55.276 1.00 62.84 392 GLN A O 1
ATOM 3172 N N . LYS A 1 393 ? 42.651 -3.369 -57.101 1.00 68.06 393 LYS A N 1
ATOM 3173 C CA . LYS A 1 393 ? 41.455 -3.976 -56.497 1.00 68.06 393 LYS A CA 1
ATOM 3174 C C . LYS A 1 393 ? 41.776 -5.005 -55.405 1.00 68.06 393 LYS A C 1
ATOM 3176 O O . LYS A 1 393 ? 40.918 -5.267 -54.565 1.00 68.06 393 LYS A O 1
ATOM 3181 N N . ALA A 1 394 ? 42.978 -5.582 -55.397 1.00 67.12 394 ALA A N 1
ATOM 3182 C CA . ALA A 1 394 ? 43.439 -6.432 -54.300 1.00 67.12 394 ALA A CA 1
ATOM 3183 C C . ALA A 1 394 ? 43.772 -5.596 -53.051 1.00 67.12 394 ALA A C 1
ATOM 3185 O O . ALA A 1 394 ? 43.342 -5.934 -51.950 1.00 67.12 394 ALA A O 1
ATOM 3186 N N . LEU A 1 395 ? 44.462 -4.468 -53.239 1.00 72.06 395 LEU A N 1
ATOM 3187 C CA . LEU A 1 395 ? 44.836 -3.534 -52.171 1.00 72.06 395 LEU A CA 1
ATOM 3188 C C . LEU A 1 395 ? 43.589 -2.935 -51.489 1.00 72.06 395 LEU A C 1
ATOM 3190 O O . LEU A 1 395 ? 43.458 -2.974 -50.266 1.00 72.06 395 LEU A O 1
ATOM 3194 N N . ASP A 1 396 ? 42.608 -2.531 -52.302 1.00 71.50 396 ASP A N 1
ATOM 3195 C CA . ASP A 1 396 ? 41.271 -2.080 -51.891 1.00 71.50 396 ASP A CA 1
ATOM 3196 C C . ASP A 1 396 ? 40.484 -3.103 -51.043 1.00 71.50 396 ASP A C 1
ATOM 3198 O O . ASP A 1 396 ? 39.536 -2.724 -50.352 1.00 71.50 396 ASP A O 1
ATOM 3202 N N . VAL A 1 397 ? 40.806 -4.397 -51.131 1.00 73.31 397 VAL A N 1
ATOM 3203 C CA . VAL A 1 397 ? 40.159 -5.470 -50.355 1.00 73.31 397 VAL A CA 1
ATOM 3204 C C . VAL A 1 397 ? 40.914 -5.737 -49.055 1.00 73.31 397 VAL A C 1
ATOM 3206 O O . VAL A 1 397 ? 40.273 -5.940 -48.027 1.00 73.31 397 VAL A O 1
ATOM 3209 N N . GLU A 1 398 ? 42.245 -5.673 -49.069 1.00 77.81 398 GLU A N 1
ATOM 3210 C CA . GLU A 1 398 ? 43.077 -5.852 -47.873 1.00 77.81 398 GLU A CA 1
ATOM 3211 C C . GLU A 1 398 ? 42.790 -4.769 -46.816 1.00 77.81 398 GLU A C 1
ATOM 3213 O O . GLU A 1 398 ? 42.543 -5.081 -45.650 1.00 77.81 398 GLU A O 1
ATOM 3218 N N . GLU A 1 399 ? 42.700 -3.501 -47.233 1.00 75.69 399 GLU A N 1
ATOM 3219 C CA . GLU A 1 399 ? 42.369 -2.378 -46.343 1.00 75.69 399 GLU A CA 1
ATOM 3220 C C . GLU A 1 399 ? 40.961 -2.519 -45.734 1.00 75.69 399 GLU A C 1
ATOM 3222 O O . GLU A 1 399 ? 40.769 -2.340 -44.528 1.00 75.69 399 GLU A O 1
ATOM 3227 N N . LYS A 1 400 ? 39.973 -2.934 -46.541 1.00 81.44 400 LYS A N 1
ATOM 3228 C CA . LYS A 1 400 ? 38.600 -3.174 -46.067 1.00 81.44 400 LYS A CA 1
ATOM 3229 C C . LYS A 1 400 ? 38.520 -4.375 -45.118 1.00 81.44 400 LYS A C 1
ATOM 3231 O O . LYS A 1 400 ? 37.764 -4.318 -44.152 1.00 81.44 400 LYS A O 1
ATOM 3236 N N . ASN A 1 401 ? 39.321 -5.421 -45.331 1.00 79.31 401 ASN A N 1
ATOM 3237 C CA . ASN A 1 401 ? 39.427 -6.550 -44.402 1.00 79.31 401 ASN A CA 1
ATOM 3238 C C . ASN A 1 401 ? 40.043 -6.127 -43.056 1.00 79.31 401 ASN A C 1
ATOM 3240 O O . ASN A 1 401 ? 39.562 -6.569 -42.012 1.00 79.31 401 ASN A O 1
ATOM 3244 N N . SER A 1 402 ? 41.050 -5.243 -43.060 1.00 84.50 402 SER A N 1
ATOM 3245 C CA . SER A 1 402 ? 41.611 -4.678 -41.823 1.00 84.50 402 SER A CA 1
ATOM 3246 C C . SER A 1 402 ? 40.568 -3.859 -41.057 1.00 84.50 402 SER A C 1
ATOM 3248 O O . SER A 1 402 ? 40.380 -4.069 -39.861 1.00 84.50 402 SER A O 1
ATOM 3250 N N . LEU A 1 403 ? 39.829 -2.985 -41.751 1.00 86.19 403 LEU A N 1
ATOM 3251 C CA . LEU A 1 403 ? 38.769 -2.175 -41.142 1.00 86.19 403 LEU A CA 1
ATOM 3252 C C . LEU A 1 403 ? 37.644 -3.039 -40.545 1.00 86.19 403 LEU A C 1
ATOM 3254 O O . LEU A 1 403 ? 37.144 -2.736 -39.463 1.00 86.19 403 LEU A O 1
ATOM 3258 N N . ILE A 1 404 ? 37.266 -4.135 -41.212 1.00 79.00 404 ILE A N 1
ATOM 3259 C CA . ILE A 1 404 ? 36.300 -5.108 -40.678 1.00 79.00 404 ILE A CA 1
ATOM 3260 C C . ILE A 1 404 ? 36.832 -5.755 -39.392 1.00 79.00 404 ILE A C 1
ATOM 3262 O O . ILE A 1 404 ? 36.094 -5.816 -38.413 1.00 79.00 404 ILE A O 1
ATOM 3266 N N . ALA A 1 405 ? 38.101 -6.173 -39.349 1.00 84.50 405 ALA A N 1
ATOM 3267 C CA . ALA A 1 405 ? 38.689 -6.791 -38.159 1.00 84.50 405 ALA A CA 1
ATOM 3268 C C . ALA A 1 405 ? 38.742 -5.837 -36.946 1.00 84.50 405 ALA A C 1
ATOM 3270 O O . ALA A 1 405 ? 38.480 -6.260 -35.818 1.00 84.50 405 ALA A O 1
ATOM 3271 N N . ASP A 1 406 ? 39.027 -4.548 -37.159 1.00 84.44 406 ASP A N 1
ATOM 3272 C CA . ASP A 1 406 ? 38.987 -3.547 -36.084 1.00 84.44 406 ASP A CA 1
ATOM 3273 C C . ASP A 1 406 ? 37.547 -3.225 -35.635 1.00 84.44 406 ASP A C 1
ATOM 3275 O O . ASP A 1 406 ? 37.298 -3.096 -34.433 1.00 84.44 406 ASP A O 1
ATOM 3279 N N . MET A 1 407 ? 36.569 -3.191 -36.552 1.00 83.88 407 MET A N 1
ATOM 3280 C CA . MET A 1 407 ? 35.148 -3.068 -36.188 1.00 83.88 407 MET A CA 1
ATOM 3281 C C . MET A 1 407 ? 34.631 -4.291 -35.417 1.00 83.88 407 MET A C 1
ATOM 3283 O O . MET A 1 407 ? 33.925 -4.123 -34.422 1.00 83.88 407 MET A O 1
ATOM 3287 N N . GLU A 1 408 ? 34.994 -5.515 -35.817 1.00 84.88 408 GLU A N 1
ATOM 3288 C CA . GLU A 1 408 ? 34.671 -6.745 -35.076 1.00 84.88 408 GLU A CA 1
ATOM 3289 C C . GLU A 1 408 ? 35.239 -6.683 -33.651 1.00 84.88 408 GLU A C 1
ATOM 3291 O O . GLU A 1 408 ? 34.549 -6.991 -32.678 1.00 84.88 408 GLU A O 1
ATOM 3296 N N . LYS A 1 409 ? 36.489 -6.238 -33.504 1.00 87.12 409 LYS A N 1
ATOM 3297 C CA . LYS A 1 409 ? 37.183 -6.123 -32.217 1.00 87.12 409 LYS A CA 1
ATOM 3298 C C . LYS A 1 409 ? 36.537 -5.101 -31.277 1.00 87.12 409 LYS A C 1
ATOM 3300 O O . LYS A 1 409 ? 36.346 -5.406 -30.100 1.00 87.12 409 LYS A O 1
ATOM 3305 N N . GLU A 1 410 ? 36.164 -3.924 -31.776 1.00 87.56 410 GLU A N 1
ATOM 3306 C CA . GLU A 1 410 ? 35.498 -2.912 -30.947 1.00 87.56 410 GLU A CA 1
ATOM 3307 C C . GLU A 1 410 ? 34.030 -3.282 -30.657 1.00 87.56 410 GLU A C 1
ATOM 3309 O O . GLU A 1 410 ? 33.553 -3.069 -29.544 1.00 87.56 410 GLU A O 1
ATOM 3314 N N . THR A 1 411 ? 33.338 -3.959 -31.582 1.00 82.81 411 THR A N 1
ATOM 3315 C CA . THR A 1 411 ? 31.994 -4.518 -31.331 1.00 82.81 411 THR A CA 1
ATOM 3316 C C . THR A 1 411 ? 32.020 -5.551 -30.199 1.00 82.81 411 THR A C 1
ATOM 3318 O O . THR A 1 411 ? 31.164 -5.518 -29.315 1.00 82.81 411 THR A O 1
ATOM 3321 N N . ASN A 1 412 ? 33.028 -6.432 -30.171 1.00 85.12 412 ASN A N 1
ATOM 3322 C CA . ASN A 1 412 ? 33.208 -7.392 -29.078 1.00 85.12 412 ASN A CA 1
ATOM 3323 C C . ASN A 1 412 ? 33.502 -6.700 -27.734 1.00 85.12 412 ASN A C 1
ATOM 3325 O O . ASN A 1 412 ? 32.932 -7.096 -26.722 1.00 85.12 412 ASN A O 1
ATOM 3329 N N . ARG A 1 413 ? 34.308 -5.629 -27.717 1.00 88.12 413 ARG A N 1
ATOM 3330 C CA . ARG A 1 413 ? 34.533 -4.804 -26.514 1.00 88.12 413 ARG A CA 1
ATOM 3331 C C . ARG A 1 413 ? 33.264 -4.139 -25.993 1.00 88.12 413 ARG A C 1
ATOM 3333 O O . ARG A 1 413 ? 33.024 -4.144 -24.790 1.00 88.12 413 ARG A O 1
ATOM 3340 N N . LEU A 1 414 ? 32.464 -3.545 -26.877 1.00 85.06 414 LEU A N 1
ATOM 3341 C CA . LEU A 1 414 ? 31.208 -2.901 -26.490 1.00 85.06 414 LEU A CA 1
ATOM 3342 C C . LEU A 1 414 ? 30.210 -3.925 -25.934 1.00 85.06 414 LEU A C 1
ATOM 3344 O O . LEU A 1 414 ? 29.559 -3.648 -24.930 1.00 85.06 414 LEU A O 1
ATOM 3348 N N . LEU A 1 415 ? 30.153 -5.123 -26.522 1.00 84.94 415 LEU A N 1
ATOM 3349 C CA . LEU A 1 415 ? 29.370 -6.247 -26.007 1.00 84.94 415 LEU A CA 1
ATOM 3350 C C . LEU A 1 415 ? 29.860 -6.710 -24.621 1.00 84.94 415 LEU A C 1
ATOM 3352 O O . LEU A 1 415 ? 29.043 -6.881 -23.722 1.00 84.94 415 LEU A O 1
ATOM 3356 N N . GLU A 1 416 ? 31.169 -6.891 -24.434 1.00 85.56 416 GLU A N 1
ATOM 3357 C CA . GLU A 1 416 ? 31.770 -7.314 -23.159 1.00 85.56 416 GLU A CA 1
ATOM 3358 C C . GLU A 1 416 ? 31.527 -6.280 -22.044 1.00 85.56 416 GLU A C 1
ATOM 3360 O O . GLU A 1 416 ? 31.131 -6.643 -20.936 1.00 85.56 416 GLU A O 1
ATOM 3365 N N . ASN A 1 417 ? 31.652 -4.987 -22.362 1.00 83.44 417 ASN A N 1
ATOM 3366 C CA . ASN A 1 417 ? 31.302 -3.893 -21.455 1.00 83.44 417 ASN A CA 1
ATOM 3367 C C . ASN A 1 417 ? 29.798 -3.866 -21.121 1.00 83.44 417 ASN A C 1
ATOM 3369 O O . ASN A 1 417 ? 29.445 -3.643 -19.966 1.00 83.44 417 ASN A O 1
ATOM 3373 N N . SER A 1 418 ? 28.913 -4.099 -22.102 1.00 82.00 418 SER A N 1
ATOM 3374 C CA . SER A 1 418 ? 27.456 -4.139 -21.879 1.00 82.00 418 SER A CA 1
ATOM 3375 C C . SER A 1 418 ? 27.083 -5.251 -20.902 1.00 82.00 418 SER A C 1
ATOM 3377 O O . SER A 1 418 ? 26.394 -4.995 -19.918 1.00 82.00 418 SER A O 1
ATOM 3379 N N . VAL A 1 419 ? 27.625 -6.456 -21.115 1.00 85.19 419 VAL A N 1
ATOM 3380 C CA . VAL A 1 419 ? 27.402 -7.605 -20.227 1.00 85.19 419 VAL A CA 1
ATOM 3381 C C . VAL A 1 419 ? 27.916 -7.317 -18.813 1.00 85.19 419 VAL A C 1
ATOM 3383 O O . VAL A 1 419 ? 27.202 -7.603 -17.862 1.00 85.19 419 VAL A O 1
ATOM 3386 N N . GLN A 1 420 ? 29.094 -6.698 -18.643 1.00 84.56 420 GLN A N 1
ATOM 3387 C CA . GLN A 1 420 ? 29.601 -6.343 -17.304 1.00 84.56 420 GLN A CA 1
ATOM 3388 C C . GLN A 1 420 ? 28.724 -5.322 -16.559 1.00 84.56 420 GLN A C 1
ATOM 3390 O O . GLN A 1 420 ? 28.637 -5.369 -15.329 1.00 84.56 420 GLN A O 1
ATOM 3395 N N . VAL A 1 421 ? 28.093 -4.386 -17.276 1.00 83.81 421 VAL A N 1
ATOM 3396 C CA . VAL A 1 421 ? 27.161 -3.412 -16.683 1.00 83.81 421 VAL A CA 1
ATOM 3397 C C . VAL A 1 421 ? 25.848 -4.093 -16.292 1.00 83.81 421 VAL A C 1
ATOM 3399 O O . VAL A 1 421 ? 25.360 -3.873 -15.184 1.00 83.81 421 VAL A O 1
ATOM 3402 N N . GLU A 1 422 ? 25.312 -4.959 -17.153 1.00 83.75 422 GLU A N 1
ATOM 3403 C CA . GLU A 1 422 ? 24.099 -5.740 -16.879 1.00 83.75 422 GLU A CA 1
ATOM 3404 C C . GLU A 1 422 ? 24.293 -6.703 -15.697 1.00 83.75 422 GLU A C 1
ATOM 3406 O O . GLU A 1 422 ? 23.465 -6.717 -14.787 1.00 83.75 422 GLU A O 1
ATOM 3411 N N . THR A 1 423 ? 25.410 -7.442 -15.633 1.00 83.94 423 THR A N 1
ATOM 3412 C CA . THR A 1 423 ? 25.686 -8.342 -14.498 1.00 83.94 423 THR A CA 1
ATOM 3413 C C . THR A 1 423 ? 25.812 -7.584 -13.184 1.00 83.94 423 THR A C 1
ATOM 3415 O O . THR A 1 423 ? 25.252 -8.033 -12.189 1.00 83.94 423 THR A O 1
ATOM 3418 N N . ARG A 1 424 ? 26.469 -6.413 -13.169 1.00 85.88 424 ARG A N 1
ATOM 3419 C CA . ARG A 1 424 ? 26.578 -5.611 -11.941 1.00 85.88 424 ARG A CA 1
ATOM 3420 C C . ARG A 1 424 ? 25.215 -5.103 -11.471 1.00 85.88 424 ARG A C 1
ATOM 3422 O O . ARG A 1 424 ? 24.921 -5.211 -10.288 1.00 85.88 424 ARG A O 1
ATOM 3429 N N . GLY A 1 425 ? 24.373 -4.608 -12.381 1.00 85.06 425 GLY A N 1
ATOM 3430 C CA . GLY A 1 425 ? 23.020 -4.167 -12.028 1.00 85.06 425 GLY A CA 1
ATOM 3431 C C . GLY A 1 425 ? 22.160 -5.301 -11.454 1.00 85.06 425 GLY A C 1
ATOM 3432 O O . GLY A 1 425 ? 21.408 -5.086 -10.509 1.00 85.06 425 GLY A O 1
ATOM 3433 N N . LEU A 1 426 ? 22.310 -6.527 -11.968 1.00 84.56 426 LEU A N 1
ATOM 3434 C CA . LEU A 1 426 ? 21.636 -7.714 -11.428 1.00 84.56 426 LEU A CA 1
ATOM 3435 C C . LEU A 1 426 ? 22.200 -8.167 -10.068 1.00 84.56 426 LEU A C 1
ATOM 3437 O O . LEU A 1 426 ? 21.451 -8.699 -9.250 1.00 84.56 426 LEU A O 1
ATOM 3441 N N . GLU A 1 427 ? 23.491 -7.962 -9.803 1.00 87.25 427 GLU A N 1
ATOM 3442 C CA . GLU A 1 427 ? 24.111 -8.218 -8.494 1.00 87.25 427 GLU A CA 1
ATOM 3443 C C . GLU A 1 427 ? 23.695 -7.170 -7.445 1.00 87.25 427 GLU A C 1
ATOM 3445 O O . GLU A 1 427 ? 23.407 -7.532 -6.304 1.00 87.25 427 GLU A O 1
ATOM 3450 N N . GLU A 1 428 ? 23.584 -5.897 -7.836 1.00 88.81 428 GLU A N 1
ATOM 3451 C CA . GLU A 1 428 ? 23.080 -4.804 -6.993 1.00 88.81 428 GLU A CA 1
ATOM 3452 C C . GLU A 1 428 ? 21.597 -5.030 -6.629 1.00 88.81 428 GLU A C 1
ATOM 3454 O O . GLU A 1 428 ? 21.270 -5.112 -5.444 1.00 88.81 428 GLU A O 1
ATOM 3459 N N . LEU A 1 429 ? 20.724 -5.281 -7.617 1.00 86.31 429 LEU A N 1
ATOM 3460 C CA . LEU A 1 429 ? 19.300 -5.595 -7.397 1.00 86.31 429 LEU A CA 1
ATOM 3461 C C . LEU A 1 429 ? 19.080 -6.876 -6.571 1.00 86.31 429 LEU A C 1
ATOM 3463 O O . LEU A 1 429 ? 18.148 -6.948 -5.768 1.00 86.31 429 LEU A O 1
ATOM 3467 N N . ARG A 1 430 ? 19.938 -7.894 -6.730 1.00 90.38 430 ARG A N 1
ATOM 3468 C CA . ARG A 1 430 ? 19.925 -9.091 -5.870 1.00 90.38 430 ARG A CA 1
ATOM 3469 C C . ARG A 1 430 ? 20.226 -8.722 -4.418 1.00 90.38 430 ARG A C 1
ATOM 3471 O O . ARG A 1 430 ? 19.521 -9.181 -3.525 1.00 90.38 430 ARG A O 1
ATOM 3478 N N . GLY A 1 431 ? 21.249 -7.900 -4.184 1.00 89.31 431 GLY A N 1
ATOM 3479 C CA . GLY A 1 431 ? 21.613 -7.439 -2.845 1.00 89.31 431 GLY A CA 1
ATOM 3480 C C . GLY A 1 431 ? 20.504 -6.621 -2.179 1.00 89.31 431 GLY A C 1
ATOM 3481 O O . GLY A 1 431 ? 20.253 -6.786 -0.986 1.00 89.31 431 GLY A O 1
ATOM 3482 N N . GLU A 1 432 ? 19.801 -5.780 -2.939 1.00 89.38 432 GLU A N 1
ATOM 3483 C CA . GLU A 1 432 ? 18.617 -5.053 -2.464 1.00 89.38 432 GLU A CA 1
ATOM 3484 C C . GLU A 1 432 ? 17.489 -6.019 -2.067 1.00 89.38 432 GLU A C 1
ATOM 3486 O O . GLU A 1 432 ? 17.031 -5.977 -0.923 1.00 89.38 432 GLU A O 1
ATOM 3491 N N . LEU A 1 433 ? 17.128 -6.968 -2.939 1.00 87.00 433 LEU A N 1
ATOM 3492 C CA . LEU A 1 433 ? 16.082 -7.965 -2.677 1.00 87.00 433 LEU A CA 1
ATOM 3493 C C . LEU A 1 433 ? 16.403 -8.879 -1.476 1.00 87.00 433 LEU A C 1
ATOM 3495 O O . LEU A 1 433 ? 15.520 -9.187 -0.673 1.00 87.00 433 LEU A O 1
ATOM 3499 N N . GLU A 1 434 ? 17.662 -9.295 -1.306 1.00 91.00 434 GLU A N 1
ATOM 3500 C CA . GLU A 1 434 ? 18.118 -10.081 -0.147 1.00 91.00 434 GLU A CA 1
ATOM 3501 C C . GLU A 1 434 ? 18.064 -9.280 1.168 1.00 91.00 434 GLU A C 1
ATOM 3503 O O . GLU A 1 434 ? 17.857 -9.855 2.241 1.00 91.00 434 GLU A O 1
ATOM 3508 N N . ASN A 1 435 ? 18.234 -7.955 1.114 1.00 87.88 435 ASN A N 1
ATOM 3509 C CA . ASN A 1 435 ? 18.083 -7.077 2.276 1.00 87.88 435 ASN A CA 1
ATOM 3510 C C . ASN A 1 435 ? 16.607 -6.784 2.593 1.00 87.88 435 ASN A C 1
ATOM 3512 O O . ASN A 1 435 ? 16.236 -6.781 3.768 1.00 87.88 435 ASN A O 1
ATOM 3516 N N . GLU A 1 436 ? 15.761 -6.592 1.578 1.00 88.62 436 GLU A N 1
ATOM 3517 C CA . GLU A 1 436 ? 14.317 -6.388 1.750 1.00 88.62 436 GLU A CA 1
ATOM 3518 C C . GLU A 1 436 ? 13.638 -7.654 2.301 1.00 88.62 436 GLU A C 1
ATOM 3520 O O . GLU A 1 436 ? 12.881 -7.581 3.269 1.00 88.62 436 GLU A O 1
ATOM 3525 N N . THR A 1 437 ? 14.003 -8.834 1.784 1.00 86.62 437 THR A N 1
ATOM 3526 C CA . THR A 1 437 ? 13.545 -10.138 2.302 1.00 86.62 437 THR A CA 1
ATOM 3527 C C . THR A 1 437 ? 13.844 -10.269 3.798 1.00 86.62 437 THR A C 1
ATOM 3529 O O . THR A 1 437 ? 12.942 -10.540 4.590 1.00 86.62 437 THR A O 1
ATOM 3532 N N . ARG A 1 438 ? 15.081 -9.959 4.211 1.00 91.88 438 ARG A N 1
ATOM 3533 C CA . ARG A 1 438 ? 15.500 -9.976 5.623 1.00 91.88 438 ARG A CA 1
ATOM 3534 C C . ARG A 1 438 ? 14.751 -8.950 6.482 1.00 91.88 438 ARG A C 1
ATOM 3536 O O . ARG A 1 438 ? 14.568 -9.154 7.679 1.00 91.88 438 ARG A O 1
ATOM 3543 N N . CYS A 1 439 ? 14.313 -7.836 5.895 1.00 89.81 439 CYS A N 1
ATOM 3544 C CA . CYS A 1 439 ? 13.472 -6.850 6.572 1.00 89.81 439 CYS A CA 1
ATOM 3545 C C . CYS A 1 439 ? 12.072 -7.420 6.864 1.00 89.81 439 CYS A C 1
ATOM 3547 O O . CYS A 1 439 ? 11.585 -7.304 7.991 1.00 89.81 439 CYS A O 1
ATOM 3549 N N . PHE A 1 440 ? 11.461 -8.106 5.891 1.00 84.06 440 PHE A N 1
ATOM 3550 C CA . PHE A 1 440 ? 10.175 -8.783 6.082 1.00 84.06 440 PHE A CA 1
ATOM 3551 C C . PHE A 1 440 ? 10.253 -9.958 7.067 1.00 84.06 440 PHE A C 1
ATOM 3553 O O . PHE A 1 440 ? 9.325 -10.127 7.857 1.00 84.06 440 PHE A O 1
ATOM 3560 N N . GLU A 1 441 ? 11.348 -10.725 7.082 1.00 91.00 441 GLU A N 1
ATOM 3561 C CA . GLU A 1 441 ? 11.586 -11.782 8.079 1.00 91.00 441 GLU A CA 1
ATOM 3562 C C . GLU A 1 441 ? 11.580 -11.217 9.511 1.00 91.00 441 GLU A C 1
ATOM 3564 O O . GLU A 1 441 ? 10.792 -11.665 10.345 1.00 91.00 441 GLU A O 1
ATOM 3569 N N . ASN A 1 442 ? 12.359 -10.160 9.777 1.00 89.69 442 ASN A N 1
ATOM 3570 C CA . ASN A 1 442 ? 12.379 -9.489 11.086 1.00 89.69 442 ASN A CA 1
ATOM 3571 C C . ASN A 1 442 ? 10.991 -8.949 11.496 1.00 89.69 442 ASN A C 1
ATOM 3573 O O . ASN A 1 442 ? 10.596 -9.048 12.658 1.00 89.69 442 ASN A O 1
ATOM 3577 N N . LEU A 1 443 ? 10.234 -8.384 10.546 1.00 89.69 443 LEU A N 1
ATOM 3578 C CA . LEU A 1 443 ? 8.889 -7.855 10.802 1.00 89.69 443 LEU A CA 1
ATOM 3579 C C . LEU A 1 443 ? 7.876 -8.971 11.118 1.00 89.69 443 LEU A C 1
ATOM 3581 O O . LEU A 1 443 ? 6.975 -8.774 11.935 1.00 89.69 443 LEU A O 1
ATOM 3585 N N . LEU A 1 444 ? 8.025 -10.148 10.503 1.00 88.31 444 LEU A N 1
ATOM 3586 C CA . LEU A 1 444 ? 7.228 -11.332 10.826 1.00 88.31 444 LEU A CA 1
ATOM 3587 C C . LEU A 1 444 ? 7.546 -11.857 12.233 1.00 88.31 444 LEU A C 1
ATOM 3589 O O . LEU A 1 444 ? 6.610 -12.170 12.968 1.00 88.31 444 LEU A O 1
ATOM 3593 N N . GLU A 1 445 ? 8.817 -11.886 12.648 1.00 92.62 445 GLU A N 1
ATOM 3594 C CA . GLU A 1 445 ? 9.199 -12.259 14.021 1.00 92.62 445 GLU A CA 1
ATOM 3595 C C . GLU A 1 445 ? 8.647 -11.278 15.077 1.00 92.62 445 GLU A C 1
ATOM 3597 O O . GLU A 1 445 ? 8.162 -11.710 16.130 1.00 92.62 445 GLU A O 1
ATOM 3602 N N . GLU A 1 446 ? 8.642 -9.966 14.801 1.00 90.94 446 GLU A N 1
ATOM 3603 C CA . GLU A 1 446 ? 8.034 -8.959 15.688 1.00 90.94 446 GLU A CA 1
ATOM 3604 C C . GLU A 1 446 ? 6.507 -9.151 15.799 1.00 90.94 446 GLU A C 1
ATOM 3606 O O . GLU A 1 446 ? 5.949 -9.144 16.903 1.00 90.94 446 GLU A O 1
ATOM 3611 N N . LEU A 1 447 ? 5.823 -9.392 14.674 1.00 85.19 447 LEU A N 1
ATOM 3612 C CA . LEU A 1 447 ? 4.377 -9.642 14.635 1.00 85.19 447 LEU A CA 1
ATOM 3613 C C . LEU A 1 447 ? 3.982 -10.959 15.324 1.00 85.19 447 LEU A C 1
ATOM 3615 O O . LEU A 1 447 ? 2.997 -10.982 16.064 1.00 85.19 447 LEU A O 1
ATOM 3619 N N . GLU A 1 448 ? 4.745 -12.036 15.130 1.00 93.75 448 GLU A N 1
ATOM 3620 C CA . GLU A 1 448 ? 4.575 -13.326 15.815 1.00 93.75 448 GLU A CA 1
ATOM 3621 C C . GLU A 1 448 ? 4.745 -13.160 17.337 1.00 93.75 448 GLU A C 1
ATOM 3623 O O . GLU A 1 448 ? 3.909 -13.617 18.123 1.00 93.75 448 GLU A O 1
ATOM 3628 N N . SER A 1 449 ? 5.770 -12.413 17.759 1.00 91.81 449 SER A N 1
ATOM 3629 C CA . SER A 1 449 ? 6.027 -12.093 19.169 1.00 91.81 449 SER A CA 1
ATOM 3630 C C . SER A 1 449 ? 4.879 -11.294 19.797 1.00 91.81 449 SER A C 1
ATOM 3632 O O . SER A 1 449 ? 4.416 -11.614 20.897 1.00 91.81 449 SER A O 1
ATOM 3634 N N . HIS A 1 450 ? 4.354 -10.288 19.089 1.00 88.62 450 HIS A N 1
ATOM 3635 C CA . HIS A 1 450 ? 3.209 -9.503 19.556 1.00 88.62 450 HIS A CA 1
ATOM 3636 C C . HIS A 1 450 ? 1.914 -10.336 19.600 1.00 88.62 450 HIS A C 1
ATOM 3638 O O . HIS A 1 450 ? 1.144 -10.248 20.561 1.00 88.62 450 HIS A O 1
ATOM 3644 N N . ARG A 1 451 ? 1.697 -11.210 18.606 1.00 93.44 451 ARG A N 1
ATOM 3645 C CA . ARG A 1 451 ? 0.583 -12.171 18.564 1.00 93.44 451 ARG A CA 1
ATOM 3646 C C . ARG A 1 451 ? 0.601 -13.103 19.776 1.00 93.44 451 ARG A C 1
ATOM 3648 O O . ARG A 1 451 ? -0.457 -13.346 20.360 1.00 93.44 451 ARG A O 1
ATOM 3655 N N . GLN A 1 452 ? 1.774 -13.597 20.174 1.00 94.50 452 GLN A N 1
ATOM 3656 C CA . GLN A 1 452 ? 1.911 -14.448 21.355 1.00 94.50 452 GLN A CA 1
ATOM 3657 C C . GLN A 1 452 ? 1.641 -13.673 22.654 1.00 94.50 452 GLN A C 1
ATOM 3659 O O . GLN A 1 452 ? 0.847 -14.133 23.473 1.00 94.50 452 GLN A O 1
ATOM 3664 N N . ALA A 1 453 ? 2.189 -12.464 22.809 1.00 91.94 453 ALA A N 1
ATOM 3665 C CA . ALA A 1 453 ? 1.945 -11.631 23.991 1.00 91.94 453 ALA A CA 1
ATOM 3666 C C . ALA A 1 453 ? 0.448 -11.306 24.202 1.00 91.94 453 ALA A C 1
ATOM 3668 O O . ALA A 1 453 ? -0.045 -11.327 25.334 1.00 91.94 453 ALA A O 1
ATOM 3669 N N . LEU A 1 454 ? -0.301 -11.065 23.118 1.00 89.19 454 LEU A N 1
ATOM 3670 C CA . LEU A 1 454 ? -1.756 -10.865 23.166 1.00 89.19 454 LEU A CA 1
ATOM 3671 C C . LEU A 1 454 ? -2.524 -12.145 23.541 1.00 89.19 454 LEU A C 1
ATOM 3673 O O . LEU A 1 454 ? -3.520 -12.074 24.267 1.00 89.19 454 LEU A O 1
ATOM 3677 N N . LEU A 1 455 ? -2.073 -13.319 23.083 1.00 92.00 455 LEU A N 1
ATOM 3678 C CA . LEU A 1 455 ? -2.647 -14.606 23.491 1.00 92.00 455 LEU A CA 1
ATOM 3679 C C . LEU A 1 455 ? -2.420 -14.864 24.985 1.00 92.00 455 LEU A C 1
ATOM 3681 O O . LEU A 1 455 ? -3.374 -15.188 25.695 1.00 92.00 455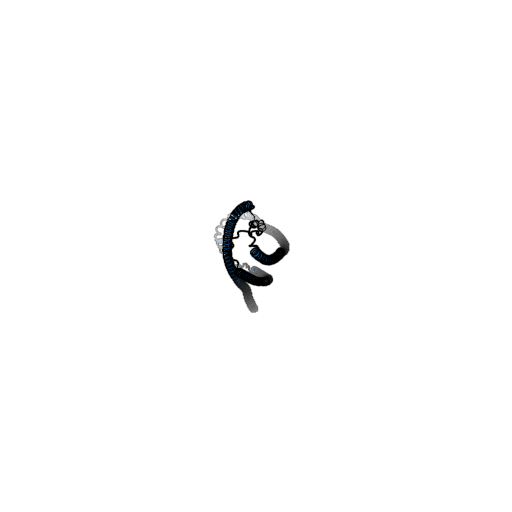 LEU A O 1
ATOM 3685 N N . ASP A 1 456 ? -1.201 -14.647 25.477 1.00 93.50 456 ASP A N 1
ATOM 3686 C CA . ASP A 1 456 ? -0.853 -14.824 26.888 1.00 93.50 456 ASP A CA 1
ATOM 3687 C C . ASP A 1 456 ? -1.677 -13.879 27.778 1.00 93.50 456 ASP A C 1
ATOM 3689 O O . ASP A 1 456 ? -2.315 -14.327 28.736 1.00 93.50 456 ASP A O 1
ATOM 3693 N N . GLY A 1 457 ? -1.780 -12.597 27.402 1.00 92.06 457 GLY A N 1
ATOM 3694 C CA . GLY A 1 457 ? -2.646 -11.615 28.064 1.00 92.06 457 GLY A CA 1
ATOM 3695 C C . GLY A 1 457 ? -4.110 -12.067 28.138 1.00 92.06 457 GLY A C 1
ATOM 3696 O O . GLY A 1 457 ? -4.700 -12.089 29.220 1.00 92.06 457 GLY A O 1
ATOM 3697 N N . ARG A 1 458 ? -4.671 -12.544 27.019 1.00 88.56 458 ARG A N 1
ATOM 3698 C CA . ARG A 1 458 ? -6.044 -13.070 26.954 1.00 88.56 458 ARG A CA 1
ATOM 3699 C C . ARG A 1 458 ? -6.254 -14.308 27.836 1.00 88.56 458 ARG A C 1
ATOM 3701 O O . ARG A 1 458 ? -7.331 -14.468 28.413 1.00 88.56 458 ARG A O 1
ATOM 3708 N N . THR A 1 459 ? -5.261 -15.194 27.972 1.00 91.62 459 THR A N 1
ATOM 3709 C CA . THR A 1 459 ? -5.376 -16.332 28.908 1.00 91.62 459 THR A CA 1
ATOM 3710 C C . THR A 1 459 ? -5.355 -15.878 30.367 1.00 91.62 459 THR A C 1
ATOM 3712 O O . THR A 1 459 ? -6.151 -16.375 31.165 1.00 91.62 459 THR A O 1
ATOM 3715 N N . LYS A 1 460 ? -4.532 -14.878 30.707 1.00 95.62 460 LYS A N 1
ATOM 3716 C CA . LYS A 1 460 ? -4.481 -14.273 32.044 1.00 95.62 460 LYS A CA 1
ATOM 3717 C C . LYS A 1 460 ? -5.806 -13.597 32.419 1.00 95.62 460 LYS A C 1
ATOM 3719 O O . LYS A 1 460 ? -6.306 -13.820 33.519 1.00 95.62 460 LYS A O 1
ATOM 3724 N N . GLU A 1 461 ? -6.419 -12.844 31.505 1.00 90.12 461 GLU A N 1
ATOM 3725 C CA . GLU A 1 461 ? -7.762 -12.276 31.708 1.00 90.12 461 GLU A CA 1
ATOM 3726 C C . GLU A 1 461 ? -8.826 -13.358 31.918 1.00 90.12 461 GLU A C 1
ATOM 3728 O O . GLU A 1 461 ? -9.651 -13.246 32.828 1.00 90.12 461 GLU A O 1
ATOM 3733 N N . LYS A 1 462 ? -8.794 -14.436 31.121 1.00 92.50 462 LYS A N 1
ATOM 3734 C CA . LYS A 1 462 ? -9.717 -15.567 31.281 1.00 92.50 462 LYS A CA 1
ATOM 3735 C C . LYS A 1 462 ? -9.609 -16.178 32.686 1.00 92.50 462 LYS A C 1
ATOM 3737 O O . LYS A 1 462 ? -10.641 -16.372 33.328 1.00 92.50 462 LYS A O 1
ATOM 3742 N N . ILE A 1 463 ? -8.387 -16.425 33.165 1.00 94.44 463 ILE A N 1
ATOM 3743 C CA . ILE A 1 463 ? -8.115 -16.960 34.510 1.00 94.44 463 ILE A CA 1
ATOM 3744 C C . ILE A 1 463 ? -8.618 -15.993 35.592 1.00 94.44 463 ILE A C 1
ATOM 3746 O O . ILE A 1 463 ? -9.314 -16.415 36.513 1.00 94.44 463 ILE A O 1
ATOM 3750 N N . ASN A 1 464 ? -8.347 -14.690 35.463 1.00 92.69 464 ASN A N 1
ATOM 3751 C CA . ASN A 1 464 ? -8.849 -13.677 36.399 1.00 92.69 464 ASN A CA 1
ATOM 3752 C C . ASN A 1 464 ? -10.386 -13.659 36.464 1.00 92.69 464 ASN A C 1
ATOM 3754 O O . ASN A 1 464 ? -10.958 -13.610 37.552 1.00 92.69 464 ASN A O 1
ATOM 3758 N N . ARG A 1 465 ? -11.062 -13.756 35.314 1.00 92.69 465 ARG A N 1
ATOM 3759 C CA . ARG A 1 465 ? -12.528 -13.824 35.233 1.00 92.69 465 ARG A CA 1
ATOM 3760 C C . ARG A 1 465 ? -13.085 -15.093 35.884 1.00 92.69 465 ARG A C 1
ATOM 3762 O O . ARG A 1 465 ? -14.116 -15.034 36.544 1.00 92.69 465 ARG A O 1
ATOM 3769 N N . GLU A 1 466 ? -12.418 -16.231 35.712 1.00 95.62 466 GLU A N 1
ATOM 3770 C CA . GLU A 1 466 ? -12.814 -17.507 36.325 1.00 95.62 466 GLU A CA 1
ATOM 3771 C C . GLU A 1 466 ? -12.602 -17.492 37.852 1.00 95.62 466 GLU A C 1
ATOM 3773 O O . GLU A 1 466 ? -13.483 -17.932 38.589 1.00 95.62 466 GLU A O 1
ATOM 3778 N N . ASN A 1 467 ? -11.531 -16.856 38.340 1.00 93.25 467 ASN A N 1
ATOM 3779 C CA . ASN A 1 467 ? -11.317 -16.602 39.770 1.00 93.25 467 ASN A CA 1
ATOM 3780 C C . ASN A 1 467 ? -12.396 -15.682 40.377 1.00 93.25 467 ASN A C 1
ATOM 3782 O O . ASN A 1 467 ? -12.910 -15.972 41.457 1.00 93.25 467 ASN A O 1
ATOM 3786 N N . LEU A 1 468 ? -12.772 -14.596 39.689 1.00 93.75 468 LEU A N 1
ATOM 3787 C CA . LEU A 1 468 ? -13.835 -13.684 40.138 1.00 93.75 468 LEU A CA 1
ATOM 3788 C C . LEU A 1 468 ? -15.209 -14.370 40.183 1.00 93.75 468 LEU A C 1
ATOM 3790 O O . LEU A 1 468 ? -15.968 -14.153 41.125 1.00 93.75 468 LEU A O 1
ATOM 3794 N N . LEU A 1 469 ? -15.517 -15.234 39.210 1.00 92.62 469 LEU A N 1
ATOM 3795 C CA . LEU A 1 469 ? -16.750 -16.029 39.215 1.00 92.62 469 LEU A CA 1
ATOM 3796 C C . LEU A 1 469 ? -16.800 -17.000 40.406 1.00 92.62 469 LEU A C 1
ATOM 3798 O O . LEU A 1 469 ? -17.833 -17.082 41.064 1.00 92.62 469 LEU A O 1
ATOM 3802 N N . ALA A 1 470 ? -15.688 -17.662 40.740 1.00 93.19 470 ALA A N 1
ATOM 3803 C CA . ALA A 1 470 ? -15.609 -18.542 41.910 1.00 93.19 470 ALA A CA 1
ATOM 3804 C C . ALA A 1 470 ? -15.770 -17.783 43.248 1.00 93.19 470 ALA A C 1
ATOM 3806 O O . ALA A 1 470 ? -16.388 -18.294 44.184 1.00 93.19 470 ALA A O 1
ATOM 3807 N N . GLN A 1 471 ? -15.264 -16.547 43.343 1.00 93.06 471 GLN A N 1
ATOM 3808 C CA . GLN A 1 471 ? -15.503 -15.676 44.503 1.00 93.06 471 GLN A CA 1
ATOM 3809 C C . GLN A 1 471 ? -16.983 -15.280 44.620 1.00 93.06 471 GLN A C 1
ATOM 3811 O O . GLN A 1 471 ? -17.554 -15.368 45.707 1.00 93.06 471 GLN A O 1
ATOM 3816 N N . LEU A 1 472 ? -17.617 -14.910 43.503 1.00 89.69 472 LEU A N 1
ATOM 3817 C CA . LEU A 1 472 ? -19.048 -14.596 43.439 1.00 89.69 472 LEU A CA 1
ATOM 3818 C C . LEU A 1 472 ? -19.919 -15.791 43.851 1.00 89.69 472 LEU A C 1
ATOM 3820 O O . LEU A 1 472 ? -20.837 -15.631 44.652 1.00 89.69 472 LEU A O 1
ATOM 3824 N N . GLU A 1 473 ? -19.604 -16.993 43.366 1.00 94.25 473 GLU A N 1
ATOM 3825 C CA . GLU A 1 473 ? -20.321 -18.216 43.734 1.00 94.25 473 GLU A CA 1
ATOM 3826 C C . GLU A 1 473 ? -20.202 -18.513 45.240 1.00 94.25 473 GLU A C 1
ATOM 3828 O O . GLU A 1 473 ? -21.207 -18.792 45.895 1.00 94.25 473 GLU A O 1
ATOM 3833 N N . SER A 1 474 ? -19.005 -18.357 45.817 1.00 93.81 474 SER A N 1
ATOM 3834 C CA . SER A 1 474 ? -18.772 -18.477 47.264 1.00 93.81 474 SER A CA 1
ATOM 3835 C C . SER A 1 474 ? -19.595 -17.465 48.080 1.00 93.81 474 SER A C 1
ATOM 3837 O O . SER A 1 474 ? -20.222 -17.825 49.080 1.00 93.81 474 SER A O 1
ATOM 3839 N N . MET A 1 475 ? -19.693 -16.211 47.620 1.00 91.50 475 MET A N 1
ATOM 3840 C CA . MET A 1 475 ? -20.563 -15.204 48.244 1.00 91.50 475 MET A CA 1
ATOM 3841 C C . MET A 1 475 ? -22.048 -15.583 48.156 1.00 91.50 475 MET A C 1
ATOM 3843 O O . MET A 1 475 ? -22.768 -15.454 49.146 1.00 91.50 475 MET A O 1
ATOM 3847 N N . CYS A 1 476 ? -22.517 -16.093 47.013 1.00 90.38 476 CYS A N 1
ATOM 3848 C CA . CYS A 1 476 ? -23.893 -16.571 46.863 1.00 90.38 476 CYS A CA 1
ATOM 3849 C C . CYS A 1 476 ? -24.204 -17.762 47.787 1.00 90.38 476 CYS A C 1
ATOM 3851 O O . CYS A 1 476 ? -25.285 -17.805 48.375 1.00 90.38 476 CYS A O 1
ATOM 3853 N N . GLN A 1 477 ? -23.259 -18.692 47.971 1.00 93.38 477 GLN A N 1
ATOM 3854 C CA . GLN A 1 477 ? -23.395 -19.802 48.921 1.00 93.38 477 GLN A CA 1
ATOM 3855 C C . GLN A 1 477 ? -23.486 -19.301 50.375 1.00 93.38 477 GLN A C 1
ATOM 3857 O O . GLN A 1 477 ? -24.346 -19.765 51.125 1.00 93.38 477 GLN A O 1
ATOM 3862 N N . LEU A 1 478 ? -22.669 -18.312 50.761 1.00 93.94 478 LEU A N 1
ATOM 3863 C CA . LEU A 1 478 ? -22.715 -17.699 52.095 1.00 93.94 478 LEU A CA 1
ATOM 3864 C C . LEU A 1 478 ? -24.042 -16.967 52.361 1.00 93.94 478 LEU A C 1
ATOM 3866 O O . LEU A 1 478 ? -24.626 -17.124 53.432 1.00 93.94 478 LEU A O 1
ATOM 3870 N N . ILE A 1 479 ? -24.551 -16.210 51.383 1.00 88.00 479 ILE A N 1
ATOM 3871 C CA . ILE A 1 479 ? -25.865 -15.549 51.473 1.00 88.00 479 ILE A CA 1
ATOM 3872 C C . ILE A 1 479 ? -26.978 -16.597 51.615 1.00 88.00 479 ILE A C 1
ATOM 3874 O O . ILE A 1 479 ? -27.824 -16.477 52.499 1.00 88.00 479 ILE A O 1
ATOM 3878 N N . GLY A 1 480 ? -26.944 -17.661 50.805 1.00 89.25 480 GLY A N 1
ATOM 3879 C CA . GLY A 1 480 ? -27.894 -18.770 50.902 1.00 89.25 480 GLY A CA 1
ATOM 3880 C C . GLY A 1 480 ? -27.890 -19.433 52.283 1.00 89.25 480 GLY A C 1
ATOM 3881 O O . GLY A 1 480 ? -28.957 -19.675 52.848 1.00 89.25 480 GLY A O 1
ATOM 3882 N N . PHE A 1 481 ? -26.708 -19.658 52.865 1.00 91.50 481 PHE A N 1
ATOM 3883 C CA . PHE A 1 481 ? -26.569 -20.181 54.224 1.00 91.50 481 PHE A CA 1
ATOM 3884 C C . PHE A 1 481 ? -27.252 -19.268 55.255 1.00 91.50 481 PHE A C 1
ATOM 3886 O O . PHE A 1 481 ? -28.125 -19.738 55.989 1.00 91.50 481 PHE A O 1
ATOM 3893 N N . LEU A 1 482 ? -26.937 -17.965 55.252 1.00 85.75 482 LEU A N 1
ATOM 3894 C CA . LEU A 1 482 ? -27.525 -16.976 56.166 1.00 85.75 482 LEU A CA 1
ATOM 3895 C C . LEU A 1 482 ? -29.059 -16.936 56.067 1.00 85.75 482 LEU A C 1
ATOM 3897 O O . LEU A 1 482 ? -29.739 -17.036 57.086 1.00 85.75 482 LEU A O 1
ATOM 3901 N N . CYS A 1 483 ? -29.618 -16.917 54.852 1.00 87.56 483 CYS A N 1
ATOM 3902 C CA . CYS A 1 483 ? -31.070 -16.954 54.655 1.00 87.56 483 CYS A CA 1
ATOM 3903 C C . CYS A 1 483 ? -31.723 -18.241 55.198 1.00 87.56 483 CYS A C 1
ATOM 3905 O O . CYS A 1 483 ? -32.866 -18.201 55.658 1.00 87.56 483 CYS A O 1
ATOM 3907 N N . THR A 1 484 ? -31.026 -19.386 55.185 1.00 88.19 484 THR A N 1
ATOM 3908 C CA . THR A 1 484 ? -31.540 -20.605 55.842 1.00 88.19 484 THR A CA 1
ATOM 3909 C C . THR A 1 484 ? -31.419 -20.570 57.364 1.00 88.19 484 THR A C 1
ATOM 3911 O O . THR A 1 484 ? -32.213 -21.228 58.033 1.00 88.19 484 THR A O 1
ATOM 3914 N N . GLU A 1 485 ? -30.472 -19.815 57.923 1.00 87.00 485 GLU A N 1
ATOM 3915 C CA . GLU A 1 485 ? -30.342 -19.607 59.369 1.00 87.00 485 GLU A CA 1
ATOM 3916 C C . GLU A 1 485 ? -31.493 -18.729 59.890 1.00 87.00 485 GLU A C 1
ATOM 3918 O O . GLU A 1 485 ? -32.205 -19.136 60.809 1.00 87.00 485 GLU A O 1
ATOM 3923 N N . ASP A 1 486 ? -31.785 -17.608 59.220 1.00 79.25 486 ASP A N 1
ATOM 3924 C CA . ASP A 1 486 ? -32.947 -16.753 59.517 1.00 79.25 486 ASP A CA 1
ATOM 3925 C C . ASP A 1 486 ? -34.273 -17.531 59.435 1.00 79.25 486 ASP A C 1
ATOM 3927 O O . ASP A 1 486 ? -35.136 -17.418 60.310 1.00 79.25 486 ASP A O 1
ATOM 3931 N N . ALA A 1 487 ? -34.425 -18.397 58.426 1.00 81.56 487 ALA A N 1
ATOM 3932 C CA . ALA A 1 487 ? -35.610 -19.243 58.275 1.00 81.56 487 ALA A CA 1
ATOM 3933 C C . ALA A 1 487 ? -35.756 -20.314 59.380 1.00 81.56 487 ALA A C 1
ATOM 3935 O O . ALA A 1 487 ? -36.876 -20.755 59.657 1.00 81.56 487 ALA A O 1
ATOM 3936 N N . LYS A 1 488 ? -34.659 -20.737 60.030 1.00 85.19 488 LYS A N 1
ATOM 3937 C CA . LYS A 1 488 ? -34.708 -21.567 61.251 1.00 85.19 488 LYS A CA 1
ATOM 3938 C C . LYS A 1 488 ? -35.057 -20.717 62.470 1.00 85.19 488 LYS A C 1
ATOM 3940 O O . LYS A 1 488 ? -35.898 -21.137 63.257 1.00 85.19 488 LYS A O 1
ATOM 3945 N N . LEU A 1 489 ? -34.464 -19.529 62.607 1.00 80.06 489 LEU A N 1
ATOM 3946 C CA . LEU A 1 489 ? -34.726 -18.609 63.719 1.00 80.06 489 LEU A CA 1
ATOM 3947 C C . LEU A 1 489 ? -36.202 -18.186 63.776 1.00 80.06 489 LEU A C 1
ATOM 3949 O O . LEU A 1 489 ? -36.795 -18.230 64.852 1.00 80.06 489 LEU A O 1
ATOM 3953 N N . MET A 1 490 ? -36.835 -17.896 62.632 1.00 74.44 490 MET A N 1
ATOM 3954 C CA . MET A 1 490 ? -38.287 -17.657 62.573 1.00 74.44 490 MET A CA 1
ATOM 3955 C C . MET A 1 490 ? -39.107 -18.872 63.038 1.00 74.44 490 MET A C 1
ATOM 3957 O O . MET A 1 490 ? -40.089 -18.711 63.756 1.00 74.44 490 MET A O 1
ATOM 3961 N N . LYS A 1 491 ? -38.700 -20.098 62.682 1.00 78.94 491 LYS A N 1
ATOM 3962 C CA . LYS A 1 491 ? -39.379 -21.337 63.118 1.00 78.94 491 LYS A CA 1
ATOM 3963 C C . LYS A 1 491 ? -39.122 -21.704 64.582 1.00 78.94 491 LYS A C 1
ATOM 3965 O O . LYS A 1 491 ? -39.860 -22.511 65.138 1.00 78.94 491 LYS A O 1
ATOM 3970 N N . LEU A 1 492 ? -38.101 -21.116 65.202 1.00 68.62 492 LEU A N 1
ATOM 3971 C CA . LEU A 1 492 ? -37.791 -21.242 66.627 1.00 68.62 492 LEU A CA 1
ATOM 3972 C C . LEU A 1 492 ? -38.435 -20.131 67.476 1.00 68.62 492 LEU A C 1
ATOM 3974 O O . LEU A 1 492 ? -38.068 -19.965 68.635 1.00 68.62 492 LEU A O 1
ATOM 3978 N N . SER A 1 493 ? -39.435 -19.428 66.929 1.00 53.75 493 SER A N 1
ATOM 3979 C CA . SER A 1 493 ? -40.373 -18.577 67.678 1.00 53.75 493 SER A CA 1
ATOM 3980 C C . SER A 1 493 ? -41.800 -19.171 67.738 1.00 53.75 493 SER A C 1
ATOM 3982 O O . SER A 1 493 ? -42.729 -18.558 67.215 1.00 53.75 493 SER A O 1
ATOM 3984 N N . PRO A 1 494 ? -42.021 -20.361 68.338 1.00 51.75 494 PRO A N 1
ATOM 3985 C CA . PRO A 1 494 ? -43.345 -20.740 68.830 1.00 51.75 494 PRO A CA 1
ATOM 3986 C C . PRO A 1 494 ? -43.679 -19.962 70.119 1.00 51.75 494 PRO A C 1
ATOM 3988 O O . PRO A 1 494 ? -42.783 -19.412 70.755 1.00 51.75 494 PRO A O 1
ATOM 3991 N N . LEU A 1 495 ? -44.948 -20.016 70.544 1.00 44.69 495 LEU A N 1
ATOM 3992 C CA . LEU A 1 495 ? -45.484 -19.391 71.767 1.00 44.69 495 LEU A CA 1
ATOM 3993 C C . LEU A 1 495 ? -45.545 -17.851 71.735 1.00 44.69 495 LEU A C 1
ATOM 3995 O O . LEU A 1 495 ? -44.786 -17.176 72.419 1.00 44.69 495 LEU A O 1
ATOM 3999 N N . TYR A 1 496 ? -46.511 -17.320 70.980 1.00 51.28 496 TYR A N 1
ATOM 4000 C CA . TYR A 1 496 ? -47.575 -16.462 71.537 1.00 51.28 496 TYR A CA 1
ATOM 4001 C C . TYR A 1 496 ? -48.792 -16.463 70.589 1.00 51.28 496 TYR A C 1
ATOM 4003 O O . TYR A 1 496 ? -49.189 -15.446 70.030 1.00 51.28 496 TYR A O 1
ATOM 4011 N N . GLU A 1 497 ? -49.373 -17.652 70.401 1.00 47.94 497 GLU A N 1
ATOM 4012 C CA . GLU A 1 497 ? -50.739 -17.828 69.889 1.00 47.94 497 GLU A CA 1
ATOM 4013 C C . GLU A 1 497 ? -51.624 -18.282 71.062 1.00 47.94 497 GLU A C 1
ATOM 4015 O O . GLU A 1 497 ? -51.911 -19.466 71.217 1.00 47.94 497 GLU A O 1
ATOM 4020 N N . GLU A 1 498 ? -52.010 -17.337 71.921 1.00 42.66 498 GLU A N 1
ATOM 4021 C CA . GLU A 1 498 ? -53.142 -17.488 72.845 1.00 42.66 498 GLU A CA 1
ATOM 4022 C C . GLU A 1 498 ? -54.132 -16.335 72.629 1.00 42.66 498 GLU A C 1
ATOM 4024 O O . GLU A 1 498 ? -53.788 -15.274 72.104 1.00 42.66 498 GLU A O 1
ATOM 4029 N N . GLU A 1 499 ? -55.393 -16.596 72.957 1.00 45.53 499 GLU A N 1
ATOM 4030 C CA . GLU A 1 499 ? -56.556 -15.821 72.526 1.00 45.53 499 GLU A CA 1
ATOM 4031 C C . GLU A 1 499 ? -56.620 -14.439 73.207 1.00 45.53 499 GLU A C 1
ATOM 4033 O O . GLU A 1 499 ? -56.739 -14.346 74.427 1.00 45.53 499 GLU A O 1
ATOM 4038 N N . SER A 1 500 ? -56.604 -13.352 72.423 1.00 39.88 500 SER A N 1
ATOM 4039 C CA . SER A 1 500 ? -56.891 -11.997 72.922 1.00 39.88 500 SER A CA 1
ATOM 4040 C C . SER A 1 500 ? -57.666 -11.166 71.899 1.00 39.88 500 SER A C 1
ATOM 4042 O O . SER A 1 500 ? -57.099 -10.620 70.951 1.00 39.88 500 SER A O 1
ATOM 4044 N N . GLU A 1 501 ? -58.976 -11.027 72.117 1.00 44.94 501 GLU A N 1
ATOM 4045 C CA . GLU A 1 501 ? -59.803 -9.997 71.474 1.00 44.94 501 GLU A CA 1
ATOM 4046 C C . GLU A 1 501 ? -59.440 -8.614 72.048 1.00 44.94 501 GLU A C 1
ATOM 4048 O O . GLU A 1 501 ? -60.097 -8.099 72.954 1.00 44.94 501 GLU A O 1
ATOM 4053 N N . SER A 1 502 ? -58.364 -8.007 71.544 1.00 39.31 502 SER A N 1
ATOM 4054 C CA . SER A 1 502 ? -57.897 -6.693 72.002 1.00 39.31 502 SER A CA 1
ATOM 4055 C C . SER A 1 502 ? -57.418 -5.811 70.846 1.00 39.31 502 SER A C 1
ATOM 4057 O O . SER A 1 502 ? -56.218 -5.644 70.623 1.00 39.31 502 SER A O 1
ATOM 4059 N N . ASP A 1 503 ? -58.376 -5.219 70.129 1.00 47.12 503 ASP A N 1
ATOM 4060 C CA . ASP A 1 503 ? -58.144 -4.096 69.215 1.00 47.12 503 ASP A CA 1
ATOM 4061 C C . ASP A 1 503 ? -57.636 -2.862 69.987 1.00 47.12 503 ASP A C 1
ATOM 4063 O O . ASP A 1 503 ? -58.435 -2.044 70.436 1.00 47.12 503 ASP A O 1
ATOM 4067 N N . GLU A 1 504 ? -56.317 -2.686 70.107 1.00 50.03 504 GLU A N 1
ATOM 4068 C CA . GLU A 1 504 ? -55.671 -1.364 70.038 1.00 50.03 504 GLU A CA 1
ATOM 4069 C C . GLU A 1 504 ? -54.135 -1.460 69.922 1.00 50.03 504 GLU A C 1
ATOM 4071 O O . GLU A 1 504 ? -53.518 -2.442 70.313 1.00 50.03 504 GLU A O 1
ATOM 4076 N N . LEU A 1 505 ? -53.516 -0.388 69.402 1.00 51.19 505 LEU A N 1
ATOM 4077 C CA . LEU A 1 505 ? -52.067 -0.105 69.441 1.00 51.19 505 LEU A CA 1
ATOM 4078 C C . LEU A 1 505 ? -51.102 -1.136 68.801 1.00 51.19 505 LEU A C 1
ATOM 4080 O O . LEU A 1 505 ? -50.511 -1.958 69.484 1.00 51.19 505 LEU A O 1
ATOM 4084 N N . ILE A 1 506 ? -50.778 -0.934 67.513 1.00 46.78 506 ILE A N 1
ATOM 4085 C CA . ILE A 1 506 ? -49.410 -0.662 66.993 1.00 46.78 506 ILE A CA 1
ATOM 4086 C C . ILE A 1 506 ? -49.501 -0.450 65.471 1.00 46.78 506 ILE A C 1
ATOM 4088 O O . ILE A 1 506 ? -49.852 -1.366 64.735 1.00 46.78 506 ILE A O 1
ATOM 4092 N N . ASN A 1 507 ? -49.188 0.760 64.978 1.00 43.19 507 ASN A N 1
ATOM 4093 C CA . ASN A 1 507 ? -48.888 0.984 63.551 1.00 43.19 507 ASN A CA 1
ATOM 4094 C C . ASN A 1 507 ? -48.247 2.368 63.288 1.00 43.19 507 ASN A C 1
ATOM 4096 O O . ASN A 1 507 ? -48.885 3.289 62.778 1.00 43.19 507 ASN A O 1
ATOM 4100 N N . THR A 1 508 ? -46.982 2.543 63.686 1.00 42.81 508 THR A N 1
ATOM 4101 C CA . THR A 1 508 ? -46.228 3.809 63.522 1.00 42.81 508 THR A CA 1
ATOM 4102 C C . THR A 1 508 ? -44.767 3.600 63.096 1.00 42.81 508 THR A C 1
ATOM 4104 O O . THR A 1 508 ? -43.878 4.328 63.530 1.00 42.81 508 THR A O 1
ATOM 4107 N N . PHE A 1 509 ? -44.504 2.641 62.202 1.00 40.53 509 PHE A N 1
ATOM 4108 C CA . PHE A 1 509 ? -43.191 2.469 61.561 1.00 40.53 509 PHE A CA 1
ATOM 4109 C C . PHE A 1 509 ? -43.305 2.333 60.035 1.00 40.53 509 PHE A C 1
ATOM 4111 O O . PHE A 1 509 ? -43.123 1.265 59.461 1.00 40.53 509 PHE A O 1
ATOM 4118 N N . SER A 1 510 ? -43.573 3.457 59.364 1.00 38.84 510 SER A N 1
ATOM 4119 C CA . SER A 1 510 ? -43.414 3.577 57.909 1.00 38.84 510 SER A CA 1
ATOM 4120 C C . SER A 1 510 ? -41.974 3.983 57.570 1.00 38.84 510 SER A C 1
ATOM 4122 O O . SER A 1 510 ? -41.574 5.097 57.925 1.00 38.84 510 SER A O 1
ATOM 4124 N N . PRO A 1 511 ? -41.190 3.163 56.842 1.00 43.88 511 PRO A N 1
ATOM 4125 C CA . PRO A 1 511 ? -39.916 3.602 56.282 1.00 43.88 511 PRO A CA 1
ATOM 4126 C C . PRO A 1 511 ? -40.134 4.799 55.347 1.00 43.88 511 PRO A C 1
ATOM 4128 O O . PRO A 1 511 ? -41.031 4.795 54.501 1.00 43.88 511 PRO A O 1
ATOM 4131 N N . SER A 1 512 ? -39.332 5.853 55.503 1.00 41.09 512 SER A N 1
ATOM 4132 C CA . SER A 1 512 ? -39.550 7.115 54.789 1.00 41.09 512 SER A CA 1
ATOM 4133 C C . SER A 1 512 ? -39.305 6.964 53.281 1.00 41.09 512 SER A C 1
ATOM 4135 O O . SER A 1 512 ? -38.161 6.947 52.830 1.00 41.09 512 SER A O 1
ATOM 4137 N N . ARG A 1 513 ? -40.384 6.928 52.481 1.00 45.34 513 ARG A N 1
ATOM 4138 C CA . ARG A 1 513 ? -40.372 6.804 51.002 1.00 45.34 513 ARG A CA 1
ATOM 4139 C C . ARG A 1 513 ? -39.574 7.888 50.243 1.00 45.34 513 ARG A C 1
ATOM 4141 O O . ARG A 1 513 ? -39.482 7.826 49.021 1.00 45.34 513 ARG A O 1
ATOM 4148 N N . LYS A 1 514 ? -38.996 8.886 50.921 1.00 44.53 514 LYS A N 1
ATOM 4149 C CA . LYS A 1 514 ? -38.440 10.106 50.305 1.00 44.53 514 LYS A CA 1
ATOM 4150 C C . LYS A 1 514 ? -37.103 9.961 49.561 1.00 44.53 514 LYS A C 1
ATOM 4152 O O . LYS A 1 514 ? -36.733 10.909 48.880 1.00 44.53 514 LYS A O 1
ATOM 4157 N N . TYR A 1 515 ? -36.392 8.834 49.660 1.00 42.72 515 TYR A N 1
ATOM 4158 C CA . TYR A 1 515 ? -35.047 8.696 49.065 1.00 42.72 515 TYR A CA 1
ATOM 4159 C C . TYR A 1 515 ? -34.964 7.946 47.725 1.00 42.72 515 TYR A C 1
ATOM 4161 O O . TYR A 1 515 ? -33.940 8.033 47.059 1.00 42.72 515 TYR A O 1
ATOM 4169 N N . VAL A 1 516 ? -36.021 7.254 47.283 1.00 43.88 516 VAL A N 1
ATOM 4170 C CA . VAL A 1 516 ? -35.972 6.438 46.046 1.00 43.88 516 VAL A CA 1
ATOM 4171 C C . VAL A 1 516 ? -36.259 7.262 44.778 1.00 43.88 516 VAL A C 1
ATOM 4173 O O . VAL A 1 516 ? -35.847 6.890 43.685 1.00 43.88 516 VAL A O 1
ATOM 4176 N N . GLN A 1 517 ? -36.928 8.413 44.902 1.00 40.22 517 GLN A N 1
ATOM 4177 C CA . GLN A 1 517 ? -37.462 9.160 43.752 1.00 40.22 517 GLN A CA 1
ATOM 4178 C C . GLN A 1 517 ? -36.476 10.158 43.102 1.00 40.22 517 GLN A C 1
ATOM 4180 O O . GLN A 1 517 ? -36.834 10.812 42.129 1.00 40.22 517 GLN A O 1
ATOM 4185 N N . VAL A 1 518 ? -35.241 10.280 43.607 1.00 42.53 518 VAL A N 1
ATOM 4186 C CA . VAL A 1 518 ? -34.247 11.257 43.105 1.00 42.53 518 VAL A CA 1
ATOM 4187 C C . VAL A 1 518 ? -33.315 10.663 42.035 1.00 42.53 518 VAL A C 1
ATOM 4189 O O . VAL A 1 518 ? -32.869 11.376 41.146 1.00 42.53 518 VAL A O 1
ATOM 4192 N N . CYS A 1 519 ? -33.057 9.352 42.051 1.00 44.44 519 CYS A N 1
ATOM 4193 C CA . CYS A 1 519 ? -32.047 8.721 41.185 1.00 44.44 519 CYS A CA 1
ATOM 4194 C C . CYS A 1 519 ? -32.541 8.318 39.778 1.00 44.44 519 CYS A C 1
ATOM 4196 O O . CYS A 1 519 ? -31.820 7.635 39.055 1.00 44.44 519 CYS A O 1
ATOM 4198 N N . LEU A 1 520 ? -33.762 8.699 39.381 1.00 45.56 520 LEU A N 1
ATOM 4199 C CA . LEU A 1 520 ? -34.363 8.303 38.094 1.00 45.56 520 LEU A CA 1
ATOM 4200 C C . LEU A 1 520 ? -34.460 9.439 37.059 1.00 45.56 520 LEU A C 1
ATOM 4202 O O . LEU A 1 520 ? -34.803 9.173 35.910 1.00 45.56 520 LEU A O 1
ATOM 4206 N N . SER A 1 521 ? -34.138 10.685 37.424 1.00 44.00 521 SER A N 1
ATOM 4207 C CA . SER A 1 521 ? -34.266 11.855 36.536 1.00 44.00 521 SER A CA 1
ATOM 4208 C C . SER A 1 521 ? -33.035 12.173 35.676 1.00 44.00 521 SER A C 1
ATOM 4210 O O . SER A 1 521 ? -33.145 12.996 34.774 1.00 44.00 521 SER A O 1
ATOM 4212 N N . GLU A 1 522 ? -31.882 11.538 35.911 1.00 44.62 522 GLU A N 1
ATOM 4213 C CA . GLU A 1 522 ? -30.624 11.831 35.187 1.00 44.62 522 GLU A CA 1
ATOM 4214 C C . GLU A 1 522 ? -30.259 10.799 34.103 1.00 44.62 522 GLU A C 1
ATOM 4216 O O . GLU A 1 522 ? -29.171 10.839 33.527 1.00 44.62 522 GLU A O 1
ATOM 4221 N N . ARG A 1 523 ? -31.177 9.887 33.751 1.00 46.06 523 ARG A N 1
ATOM 4222 C CA . ARG A 1 523 ? -30.988 8.972 32.612 1.00 46.06 523 ARG A CA 1
ATOM 4223 C C . ARG A 1 523 ? -31.269 9.684 31.282 1.00 46.06 523 ARG A C 1
ATOM 4225 O O . ARG A 1 523 ? -32.317 9.502 30.667 1.00 46.06 523 ARG A O 1
ATOM 4232 N N . ALA A 1 524 ? -30.307 10.490 30.835 1.00 50.19 524 ALA A N 1
ATOM 4233 C CA . ALA A 1 524 ? -30.297 11.045 29.484 1.00 50.19 524 ALA A CA 1
ATOM 4234 C C . ALA A 1 524 ? -30.350 9.915 28.426 1.00 50.19 524 ALA A C 1
ATOM 4236 O O . ALA A 1 524 ? -29.702 8.877 28.605 1.00 50.19 524 ALA A O 1
ATOM 4237 N N . PRO A 1 525 ? -31.108 10.075 27.324 1.00 52.09 525 PRO A N 1
ATOM 4238 C CA . PRO A 1 525 ? -31.241 9.034 26.313 1.00 52.09 525 PRO A CA 1
ATOM 4239 C C . PRO A 1 525 ? -29.951 8.894 25.492 1.00 52.09 525 PRO A C 1
ATOM 4241 O O . PRO A 1 525 ? -29.599 9.766 24.704 1.00 52.09 525 PRO A O 1
ATOM 4244 N N . LEU A 1 526 ? -29.283 7.742 25.598 1.00 51.94 526 LEU A N 1
ATOM 4245 C CA . LEU A 1 526 ? -28.060 7.392 24.847 1.00 51.94 526 LEU A CA 1
ATOM 4246 C C . LEU A 1 526 ? -28.256 7.234 23.317 1.00 51.94 526 LEU A C 1
ATOM 4248 O O . LEU A 1 526 ? -27.388 6.698 22.634 1.00 51.94 526 LEU A O 1
ATOM 4252 N N . ALA A 1 527 ? -29.384 7.686 22.766 1.00 49.41 527 ALA A N 1
ATOM 4253 C CA . ALA A 1 527 ? -29.741 7.535 21.356 1.00 49.41 527 ALA A CA 1
ATOM 4254 C C . ALA A 1 527 ? -29.060 8.557 20.422 1.00 49.41 527 ALA A C 1
ATOM 4256 O O . ALA A 1 527 ? -28.914 8.288 19.233 1.00 49.41 527 ALA A O 1
ATOM 4257 N N . GLU A 1 528 ? -28.639 9.720 20.933 1.00 47.50 528 GLU A N 1
ATOM 4258 C CA . GLU A 1 528 ? -28.231 10.859 20.088 1.00 47.50 528 GLU A CA 1
ATOM 4259 C C . GLU A 1 528 ? -26.743 10.861 19.683 1.00 47.50 528 GLU A C 1
ATOM 4261 O O . GLU A 1 528 ? -26.360 11.554 18.744 1.00 47.50 528 GLU A O 1
ATOM 4266 N N . LEU A 1 529 ? -25.891 10.049 20.321 1.00 50.06 529 LEU A N 1
ATOM 4267 C CA . LEU A 1 529 ? -24.438 10.043 20.070 1.00 50.06 529 LEU A CA 1
ATOM 4268 C C . LEU A 1 529 ? -23.996 9.312 18.786 1.00 50.06 529 LEU A C 1
ATOM 4270 O O . LEU A 1 529 ? -22.809 9.314 18.473 1.00 50.06 529 LEU A O 1
ATOM 4274 N N . ASN A 1 530 ? -24.915 8.695 18.035 1.00 47.41 530 ASN A N 1
ATOM 4275 C CA . ASN A 1 530 ? -24.581 7.778 16.934 1.00 47.41 530 ASN A CA 1
ATOM 4276 C C . ASN A 1 530 ? -24.890 8.325 15.521 1.00 47.41 530 ASN A C 1
ATOM 4278 O O . ASN A 1 530 ? -25.043 7.549 14.581 1.00 47.41 530 ASN A O 1
ATOM 4282 N N . VAL A 1 531 ? -25.030 9.650 15.372 1.00 47.28 531 VAL A N 1
ATOM 4283 C CA . VAL A 1 531 ? -25.402 10.311 14.096 1.00 47.28 531 VAL A CA 1
ATOM 4284 C C . VAL A 1 531 ? -24.272 11.188 13.525 1.00 47.28 531 VAL A C 1
ATOM 4286 O O . VAL A 1 531 ? -24.216 11.423 12.321 1.00 47.28 531 VAL A O 1
ATOM 4289 N N . SER A 1 532 ? -23.331 11.641 14.359 1.00 46.69 532 SER A N 1
ATOM 4290 C CA . SER A 1 532 ? -22.352 12.686 14.004 1.00 46.69 532 SER A CA 1
ATOM 4291 C C . SER A 1 532 ? -21.063 12.200 13.319 1.00 46.69 532 SER A C 1
ATOM 4293 O O . SER A 1 532 ? -20.148 12.994 13.131 1.00 46.69 532 SER A O 1
ATOM 4295 N N . SER A 1 533 ? -20.958 10.916 12.963 1.00 47.53 533 SER A N 1
ATOM 4296 C CA . SER A 1 533 ? -19.750 10.285 12.394 1.00 47.53 533 SER A CA 1
ATOM 4297 C C . SER A 1 533 ? -19.875 9.908 10.907 1.00 47.53 533 SER A C 1
ATOM 4299 O O . SER A 1 533 ? -19.069 9.135 10.395 1.00 47.53 533 SER A O 1
ATOM 4301 N N . LEU A 1 534 ? -20.887 10.435 10.206 1.00 48.00 534 LEU A N 1
ATOM 4302 C CA . LEU A 1 534 ? -21.226 10.071 8.823 1.00 48.00 534 LEU A CA 1
ATOM 4303 C C . LEU A 1 534 ? -21.370 11.297 7.897 1.00 48.00 534 LEU A C 1
ATOM 4305 O O . LEU A 1 534 ? -22.381 11.473 7.217 1.00 48.00 534 LEU A O 1
ATOM 4309 N N . SER A 1 535 ? -20.349 12.159 7.857 1.00 50.97 535 SER A N 1
ATOM 4310 C CA . SER A 1 535 ? -20.158 13.160 6.791 1.00 50.97 535 SER A CA 1
ATOM 4311 C C . SER A 1 535 ? -18.718 13.681 6.738 1.00 50.97 535 SER A C 1
ATOM 4313 O O . SER A 1 535 ? -18.266 14.268 7.716 1.00 50.97 535 SER A O 1
ATOM 4315 N N . ILE A 1 536 ? -18.111 13.565 5.545 1.00 45.53 536 ILE A N 1
ATOM 4316 C CA . ILE A 1 536 ? -16.760 14.020 5.140 1.00 45.53 536 ILE A CA 1
ATOM 4317 C C . ILE A 1 536 ? -15.619 13.203 5.763 1.00 45.53 536 ILE A C 1
ATOM 4319 O O . ILE A 1 536 ? -15.220 13.489 6.909 1.00 45.53 536 ILE A O 1
#

Solvent-accessible surface area (backbone atoms only — not comparable to full-atom values): 30728 Å² total; per-residue (Å²): 116,62,73,58,54,53,53,53,53,51,52,49,49,59,49,54,50,50,52,51,49,50,52,50,51,50,50,54,51,50,53,52,51,52,51,53,50,51,53,53,51,50,52,52,51,53,55,48,54,55,46,53,54,54,50,52,56,47,52,54,52,49,54,50,51,55,50,49,52,55,48,56,52,48,52,56,50,50,52,51,52,51,53,50,51,53,50,53,50,53,52,49,58,49,52,50,55,49,51,57,47,56,52,49,55,51,49,53,54,50,52,52,50,50,54,53,48,57,54,50,50,53,52,50,52,54,50,53,51,51,52,59,48,51,52,53,53,50,52,55,48,64,70,65,70,79,83,81,90,86,86,80,95,71,56,59,63,65,48,52,53,49,47,53,50,52,53,52,51,48,50,53,51,51,53,50,51,50,52,51,50,52,52,52,50,53,51,54,50,52,51,52,54,52,50,50,54,50,54,50,50,54,55,48,52,55,49,51,54,51,51,50,54,49,50,50,55,51,52,50,54,51,48,54,51,49,54,52,50,54,50,51,51,54,54,49,50,53,51,53,52,51,49,50,53,47,55,51,51,53,53,52,50,54,52,50,52,50,52,50,52,52,50,54,51,50,49,56,51,49,55,50,51,51,51,52,52,48,53,55,48,52,54,50,48,55,54,48,53,50,50,53,52,51,50,50,53,49,53,49,54,52,48,52,52,53,49,52,52,47,53,50,49,51,50,47,53,50,53,49,51,51,50,50,52,48,51,52,51,53,60,46,52,60,59,47,77,56,44,76,70,54,72,79,58,58,90,72,56,75,86,67,60,87,79,53,71,92,61,63,83,68,66,89,71,77,77,92,76,89,86,89,88,89,83,89,86,88,87,89,84,93,67,68,74,65,52,62,65,47,56,55,55,49,53,63,46,53,57,52,51,52,53,49,53,53,50,53,53,51,51,51,49,55,50,53,53,49,50,55,52,53,52,49,54,53,52,51,53,48,54,50,52,59,51,52,51,53,50,52,52,54,52,48,54,53,50,52,52,52,53,48,53,54,51,54,52,53,52,52,52,51,51,53,53,52,53,52,50,54,53,52,52,52,51,50,50,52,52,54,51,49,57,53,50,53,58,47,56,61,70,70,62,72,89,85,90,72,96,72,100,65,96,71,92,89,90,88,84,77,80,78,78,80,73,71,78,70,83,70,80,78,75,72,76,86,75,73,82,82,67,85,87,78,78,136

Mean predicted aligned error: 21.72 Å

Secondary structure (DSSP, 8-state):
-THHHHHHHHHHHHHHHHHHHHHHHHHHHHHHHHHHHHHHHHHHHHHHHHHHHHHHHHHHHHHHHHHHHHHHHHHHHHHHHHHHHHHHHHHHHHHHHHHHHHHHHHHHHHHHHHHHHHHHHHHHHHHHHHHHHHHHHHHHHHTTTTS-----SSTHHHHHHHHHHHHHHHHHHHHHHHHHHHHHHHHHHHHHHHHHHHHHHHHHHHHHHHHHHHHHHHHHHHHHHHHHHHHHHHHHHHHHHHHHHHHHHHHHHHHHHHHHHHHHHHHHHHHHHHHHHHHHHHHHHHHHHHHHHHHHHHHHHHHHHHHHHHHHHHHHHHHHHHHHHHHHHHHHHHHHHTTTTGGGTGGGSGGGSTTSGGGGGGSTT------------------SHHHHHHHHHHHHHHHHHHHHHHHHHHHHHHHHHHHHHHHHHHHHHHHHHHHHHHHHHHHHHHHHHHHHHHHHHHHHHHHHHHHHHHHHHHHHHHHHHHHHHHHHHHHT--------------------GGGSSSTTS----TTGGGSTTS--

Organism: Salvia divinorum (NCBI:txid28513)

Foldseek 3Di:
DVVVVVVVVVVVVVVVVVVVVVVVVVVVVVVVVVVVVVVVVVVVVVVVVVVVVVVVVVVVVVVVVVVVVVVVVVVVVVVVVVVVVVVVVVVVVVVVVVVVVVVVVVVVVVVVVVVVVVVVVVVVVVVVVVVVVVVVVVVVVVVVPPDDDDDDPPCVVVVVVVVVVVVVVVVVVVVVVVVVVVVVVVVVVVVVVVVVVVVVVVVVVVVVVVVVVVVVVVVVVVVVVVVVVVVVVVVVVVVVVVVVVVVVVVVVVVVVVVVVVVVVVVVVVVVVVVVVVVVVVVVVVVVVVVVVVVVVVVVVVVVVVVVVVVVVVVVVVVVVVVVVVVVVVVVVVVVVVPVVVCVVPVVPCPPPPVVPPVPPVPVVDDDDDDDDDDDDDDDDDDDPVVPVVVVVVVVVVVVVVVVVVVVVVVVVVVVVVVVVVVVVVVVVVVVVVVVVVVVVVVVVVVVVVVVVVVVVVVVVVVVVVVVVVVVVVVVVVVVVVVVVVVVVVVVVDDDDPDDDPDPDDDDDDDDDPPPPPPPPPPPDDPPPPPPPPPDD

Sequence (536 aa):
MDRVSIQLDDEKRLRNEREAETVLSDSLRKARLEKSTKNRQLEISEFGKLRAMSEEIFELRKLYGELQSSVDQRDLLLDQITSANGKLKAECDVKFRKLDGENRDLVLLLDEAFARICDLEKKTASSSEEISGLKRLLSIRQQMDSETKNNASMDLKERDEYTLKLEEENRVCQDQLRWKNEQFSHLGEAYKKLQSLFNESESECQKEKSSLLHEISKLQSALDARIHASKLMLELENTETLKLMLQKSESEVETLKLKLKTNQQAHEQEKTGLLVTVNEKDAKIGSLEQQISMLKLIILAESETAENLNQEKDNNYVKHSENEIAQLRNNLAEREATRDTLRQENDGMLSSIEEKDDKMQRIQKEYQSATMASLVGKEYTPDEAFKEAKDQKALDVEEKNSLIADMEKETNRLLENSVQVETRGLEELRGELENETRCFENLLEELESHRQALLDGRTKEKINRENLLAQLESMCQLIGFLCTEDAKLMKLSPLYEEESESDELINTFSPSRKYVQVCLSERAPLAELNVSSLSI